Protein AF-A0A8S2JMI3-F1 (afdb_monomer_lite)

InterPro domains:
  IPR016084 Haem oxygenase-like, multi-helical [G3DSA:1.20.910.10] (150-329)

Foldseek 3Di:
DDDDDDDPPPPVVVVVVVVVVVVVVCVVVVVVVVVVVVVVVVVVVVVPDPDPPDALVNDFLLVLLLCLVVVVVNVVCLVSLVVLLVVLLVVLLCLQDDDCPPPPPRPPLLHDDFDDPVVVVVSLVVSQVVLLCQQPVVVVVCDPPHDLPDLVVLLNFPLSVLLVLLQLLLPQLCPLLLLPQLQDDDDADLLSVLSVVRSCQCCVVPDCCSNLNSVSVQQNVQLLADAPDSNDPLRSVQPSHDSLSSSLVSNSSSNSVCCPVLVLLSLLLLLQQLSRLLSNLVVVLVSCVVLVHDSSSSVSNNPQSYCPPHSNVSSSVSLVVVLVVCCVPPNDVVSRVSNSSSSSSNSSNVPGSPVSVVSSVVVVVCVVPDLLNLLLVVLLVLLVPQLVQQPQDDQPPHGRNVCSVDRSNVVSVSCLLGQQADALGQCNRCVSVAQCDPNHVCPPVDDSSSSVSVSSSSNVRPLPLAVLQLSLLQVCLVVCLVVFPPDWFAALVRDIDTVNVCSVPSLRNLRRCLRRQQLAAPVRDQDDPVRVCRRNVLQQCDPPHVNVPVDDPVSSVSVVVCSNVVSDGDPVSVVVSVVSVVVVPPDDD

Sequence (589 aa):
LDLLPLTTFLTRSRILEITTCICLAILTTTYYRRDKKKKIDKLESSSDNTTTRKKLDDYSYRDLFHFFINPEDHFDKYDLAKEFSERMHAEAAVYMMRDHDDDPDFPDHFTYIPYEREAVDKRLEYIFNRLWKGRYLDWLEAGMPVDSNSQYWWAQTKLHLATWLMQREPFHLTDGVWLRGNAPTGPCTLIDAKLFAIYIDELGNGDVEQNHCNVYLNVLSALGLSVPDIHTREFVDQKSIMDISFKKPLLTLTTSLFPKAFYPEILGYTLWLETTSATEHSPLRKLLERHGLSPKFSLLHTAIDNNANGHGRYAIEAIYLYLEEIGTKYGDNEVQIQWKRIWTGYTAYGMIGNIDDELRKLFDIQKRTTPRDEFINLIKKKAPMAQKMHGKRKIDGCYLNELFMGDPKILCEKLENSNMIVKGDPKSSFLLNHAVSFHGPMYQVFDTDELTIISRWILSLEPSAVNDMYSLILKKRRHAQNAHINIKLKLPDGNEKTIHELLSKPDQLMAALRASDYCHPENGLPLKEENLHTCKLMVLVSDGGAMSHIFTSYELDIIRRWLLQGAPLPPEVDDIVKIQSHDTFQYEL

pLDDT: mean 84.0, std 14.58, range [29.03, 98.81]

Radius of gyration: 31.74 Å; chains: 1; bounding box: 113×65×84 Å

Organism: NCBI:txid1234261

Secondary structure (DSSP, 8-state):
------SSSHHHHHHHHHHHHHHHHHHHHHHHHHHHHHHHHHHHHHTTS------GGGS-HHHHHHHHHSTTT-GGGHHHHHHHHHHHHHHHHHHTTS--TT-TTS-GGGS-----HHHHHHHHHHHHHHHHIIIIIHHHHH-SSPPTTSTTGGGSSHHHHHHHHHHHHHHHTTTTGGGTT-S-SSS--HHHHHHHHHHHHHTTTT-TTT-HHHHHHHHHHHTT-----TTSHHHHT-TTS-GGGGHHHHHHHHHHTSTTTSHHHHHHHHHHHHHHHHHHHHHHHHHHHHTT---HHHHHHHHHT-TTTSHHHHHHHHHHHHHHHHHHHH-HHHHHHHHHHHHHHHHHHHHTT-HHHHHHHHHHHHTTS-HHHHHHHHHHHHHHHHTTT-TT-EETTEEHHHHHHS-HHHHHHHHHTSTT--TT-TTT-HIIIIITSTTSTTTTSS-HHHHHHHHHHHHHS---HHHHHHHHHHHHHHHHTTT-SS-EEE-TTS-EEEHHHHTT-HHHHHHHHHHTTSSSBTT-PPP-GGGGGGBHHHHHHSTTSTTTTTS-HHHHHHHHHHHHTT----HHHHHHHHHHHHTTSS---

Structure (mmCIF, N/CA/C/O backbone):
data_AF-A0A8S2JMI3-F1
#
_entry.id   AF-A0A8S2JMI3-F1
#
loop_
_atom_site.group_PDB
_atom_site.id
_atom_site.type_symbol
_atom_site.label_atom_id
_atom_site.label_alt_id
_atom_site.label_comp_id
_atom_site.label_asym_id
_atom_site.label_entity_id
_atom_site.label_seq_id
_atom_site.pdbx_PDB_ins_code
_atom_site.Cartn_x
_atom_site.Cartn_y
_atom_site.Cartn_z
_atom_site.occupancy
_atom_site.B_iso_or_equiv
_atom_site.auth_seq_id
_atom_site.auth_comp_id
_atom_site.auth_asym_id
_atom_site.auth_atom_id
_atom_site.pdbx_PDB_model_num
ATOM 1 N N . LEU A 1 1 ? -62.446 14.287 -47.381 1.00 38.84 1 LEU A N 1
ATOM 2 C CA . LEU A 1 1 ? -61.035 14.160 -47.783 1.00 38.84 1 LEU A CA 1
ATOM 3 C C . LEU A 1 1 ? -60.211 14.785 -46.665 1.00 38.84 1 LEU A C 1
ATOM 5 O O . LEU A 1 1 ? -60.198 16.001 -46.583 1.00 38.84 1 LEU A O 1
ATOM 9 N N . ASP A 1 2 ? -59.641 14.110 -45.676 1.00 40.16 2 ASP A N 1
ATOM 10 C CA . ASP A 1 2 ? -59.478 12.696 -45.326 1.00 40.16 2 ASP A CA 1
ATOM 11 C C . ASP A 1 2 ? -59.101 12.676 -43.840 1.00 40.16 2 ASP A C 1
ATOM 13 O O . ASP A 1 2 ? -58.138 13.343 -43.486 1.00 40.16 2 ASP A O 1
ATOM 17 N N . LEU A 1 3 ? -59.811 11.948 -42.970 1.00 39.78 3 LEU A N 1
ATOM 18 C CA . LEU A 1 3 ? -59.325 11.655 -41.612 1.00 39.78 3 LEU A CA 1
ATOM 19 C C . LEU A 1 3 ? -59.939 10.351 -41.072 1.00 39.78 3 LEU A C 1
ATOM 21 O O . LEU A 1 3 ? -61.047 10.339 -40.543 1.00 39.78 3 LEU A O 1
ATOM 25 N N . LEU A 1 4 ? -59.182 9.261 -41.217 1.00 37.44 4 LEU A N 1
ATOM 26 C CA . LEU A 1 4 ? -59.112 8.041 -40.387 1.00 37.44 4 LEU A CA 1
ATOM 27 C C . LEU A 1 4 ? -57.927 7.203 -40.930 1.00 37.44 4 LEU A C 1
ATOM 29 O O . LEU A 1 4 ? -57.696 7.280 -42.138 1.00 37.44 4 LEU A O 1
ATOM 33 N N . PRO A 1 5 ? -57.221 6.341 -40.156 1.00 49.00 5 PRO A N 1
ATOM 34 C CA . PRO A 1 5 ? -57.225 6.117 -38.698 1.00 49.00 5 PRO A CA 1
ATOM 35 C C . PRO A 1 5 ? -55.802 6.025 -38.065 1.00 49.00 5 PRO A C 1
ATOM 37 O O . PRO A 1 5 ? -54.858 5.578 -38.708 1.00 49.00 5 PRO A O 1
ATOM 40 N N . LEU A 1 6 ? -55.626 6.334 -36.768 1.00 37.41 6 LEU A N 1
ATOM 41 C CA . LEU A 1 6 ? -54.371 5.988 -36.047 1.00 37.41 6 LEU A CA 1
ATOM 42 C C . LEU A 1 6 ? -54.531 5.702 -34.540 1.00 37.41 6 LEU A C 1
ATOM 44 O O . LEU A 1 6 ? -53.558 5.697 -33.792 1.00 37.41 6 LEU A O 1
ATOM 48 N N . THR A 1 7 ? -55.745 5.416 -34.067 1.00 41.38 7 THR A N 1
ATOM 49 C CA . THR A 1 7 ? -56.026 5.228 -32.629 1.00 41.38 7 THR A CA 1
ATOM 50 C C . THR A 1 7 ? -56.157 3.771 -32.173 1.00 41.38 7 THR A C 1
ATOM 52 O O . THR A 1 7 ? -56.302 3.524 -30.980 1.00 41.38 7 THR A O 1
ATOM 55 N N . THR A 1 8 ? -56.027 2.780 -33.058 1.00 45.31 8 THR A N 1
ATOM 56 C CA . THR A 1 8 ? -56.197 1.354 -32.702 1.00 45.31 8 THR A CA 1
ATOM 57 C C . THR A 1 8 ? -54.900 0.572 -32.467 1.00 45.31 8 THR A C 1
ATOM 59 O O . THR A 1 8 ? -54.969 -0.566 -32.007 1.00 45.31 8 THR A O 1
ATOM 62 N N . PHE A 1 9 ? -53.717 1.153 -32.712 1.00 40.38 9 PHE A N 1
ATOM 63 C CA . PHE A 1 9 ? -52.433 0.444 -32.540 1.00 40.38 9 PHE A CA 1
ATOM 64 C C . PHE A 1 9 ? -51.728 0.725 -31.196 1.00 40.38 9 PHE A C 1
ATOM 66 O O . PHE A 1 9 ? -50.947 -0.095 -30.719 1.00 40.38 9 PHE A O 1
ATOM 73 N N . LEU A 1 10 ? -52.043 1.843 -30.530 1.00 42.22 10 LEU A N 1
ATOM 74 C CA . LEU A 1 10 ? -51.339 2.286 -29.314 1.00 42.22 10 LEU A CA 1
ATOM 75 C C . LEU A 1 10 ? -51.855 1.661 -28.005 1.00 42.22 10 LEU A C 1
ATOM 77 O O . LEU A 1 10 ? -51.129 1.629 -27.013 1.00 42.22 10 LEU A O 1
ATOM 81 N N . THR A 1 11 ? -53.075 1.119 -27.977 1.00 50.97 11 THR A N 1
ATOM 82 C CA . THR A 1 11 ? -53.649 0.514 -26.761 1.00 50.97 11 THR A CA 1
ATOM 83 C C . THR A 1 11 ? -53.230 -0.942 -26.562 1.00 50.97 11 THR A C 1
ATOM 85 O O . THR A 1 11 ? -52.976 -1.344 -25.429 1.00 50.97 11 THR A O 1
ATOM 88 N N . ARG A 1 12 ? -53.060 -1.732 -27.634 1.00 51.56 12 ARG A N 1
ATOM 89 C CA . ARG A 1 12 ? -52.579 -3.124 -27.519 1.00 51.56 12 ARG A CA 1
ATOM 90 C C . ARG A 1 12 ? -51.107 -3.217 -27.113 1.00 51.56 12 ARG A C 1
ATOM 92 O O . ARG A 1 12 ? -50.784 -4.074 -26.298 1.00 51.56 12 ARG A O 1
ATOM 99 N N . SER A 1 13 ? -50.245 -2.325 -27.612 1.00 54.97 13 SER A N 1
ATOM 100 C CA . SER A 1 13 ? -48.812 -2.321 -27.268 1.00 54.97 13 SER A CA 1
ATOM 101 C C . SER A 1 13 ? -48.580 -2.024 -25.785 1.00 54.97 13 SER A C 1
ATOM 103 O O . SER A 1 13 ? -47.868 -2.763 -25.116 1.00 54.97 13 SER A O 1
ATOM 105 N N . ARG A 1 14 ? -49.264 -1.010 -25.233 1.00 54.47 14 ARG A N 1
ATOM 106 C CA . ARG A 1 14 ? -49.140 -0.661 -23.808 1.00 54.47 14 ARG A CA 1
ATOM 107 C C . ARG A 1 14 ? -49.719 -1.724 -22.876 1.00 54.47 14 ARG A C 1
ATOM 109 O O . ARG A 1 14 ? -49.160 -1.965 -21.813 1.00 54.47 14 ARG A O 1
ATOM 116 N N . ILE A 1 15 ? -50.813 -2.386 -23.262 1.00 61.53 15 ILE A N 1
ATOM 117 C CA . ILE A 1 15 ? -51.363 -3.500 -22.474 1.00 61.53 15 ILE A CA 1
ATOM 118 C C . ILE A 1 15 ? -50.399 -4.694 -22.493 1.00 61.53 15 ILE A C 1
ATOM 120 O O . ILE A 1 15 ? -50.193 -5.318 -21.453 1.00 61.53 15 ILE A O 1
ATOM 124 N N . LEU A 1 16 ? -49.764 -4.989 -23.633 1.00 62.41 16 LEU A N 1
ATOM 125 C CA . LEU A 1 16 ? -48.774 -6.062 -23.735 1.00 62.41 16 LEU A CA 1
ATOM 126 C C . LEU A 1 16 ? -47.509 -5.754 -22.916 1.00 62.41 16 LEU A C 1
ATOM 128 O O . LEU A 1 16 ? -47.030 -6.635 -22.209 1.00 62.41 16 LEU A O 1
ATOM 132 N N . GLU A 1 17 ? -47.015 -4.514 -22.933 1.00 63.25 17 GLU A N 1
ATOM 133 C CA . GLU A 1 17 ? -45.878 -4.070 -22.108 1.00 63.25 17 GLU A CA 1
ATOM 134 C C . GLU A 1 17 ? -46.179 -4.165 -20.609 1.00 63.25 17 GLU A C 1
ATOM 136 O O . GLU A 1 17 ? -45.404 -4.761 -19.865 1.00 63.25 17 GLU A O 1
ATOM 141 N N . ILE A 1 18 ? -47.337 -3.666 -20.161 1.00 67.06 18 ILE A N 1
ATOM 142 C CA . ILE A 1 18 ? -47.737 -3.735 -18.747 1.00 67.06 18 ILE A CA 1
ATOM 143 C C . ILE A 1 18 ? -47.898 -5.193 -18.301 1.00 67.06 18 ILE A C 1
ATOM 145 O O . ILE A 1 18 ? -47.415 -5.572 -17.235 1.00 67.06 18 ILE A O 1
ATOM 149 N N . THR A 1 19 ? -48.521 -6.033 -19.131 1.00 70.00 19 THR A N 1
ATOM 150 C CA . THR A 1 19 ? -48.696 -7.460 -18.818 1.00 70.00 19 THR A CA 1
ATOM 151 C C . THR A 1 19 ? -47.347 -8.181 -18.774 1.00 70.00 19 THR A C 1
ATOM 153 O O . THR A 1 19 ? -47.113 -8.983 -17.875 1.00 70.00 19 THR A O 1
ATOM 156 N N . THR A 1 20 ? -46.418 -7.842 -19.674 1.00 72.69 20 THR A N 1
ATOM 157 C CA . THR A 1 20 ? -45.059 -8.406 -19.697 1.00 72.69 20 THR A CA 1
ATOM 158 C C . THR A 1 20 ? -44.260 -7.988 -18.461 1.00 72.69 20 THR A C 1
ATOM 160 O O . THR A 1 20 ? -43.632 -8.840 -17.837 1.00 72.69 20 THR A O 1
ATOM 163 N N . CYS A 1 21 ? -44.342 -6.722 -18.040 1.00 64.75 21 CYS A N 1
ATOM 164 C CA . CYS A 1 21 ? -43.707 -6.237 -16.811 1.00 64.75 21 CYS A CA 1
ATOM 165 C C . CYS A 1 21 ? -44.272 -6.918 -15.557 1.00 64.75 21 CYS A C 1
ATOM 167 O O . CYS A 1 21 ? -43.506 -7.314 -14.681 1.00 64.75 21 CYS A O 1
ATOM 169 N N . ILE A 1 22 ? -45.592 -7.122 -15.480 1.00 70.75 22 ILE A N 1
ATOM 170 C CA . ILE A 1 22 ? -46.225 -7.839 -14.362 1.00 70.75 22 ILE A CA 1
ATOM 171 C C . ILE A 1 22 ? -45.812 -9.317 -14.367 1.00 70.75 22 ILE A C 1
ATOM 173 O O . ILE A 1 22 ? -45.450 -9.852 -13.321 1.00 70.75 22 ILE A O 1
ATOM 177 N N . CYS A 1 23 ? -45.795 -9.980 -15.526 1.00 71.12 23 CYS A N 1
ATOM 178 C CA . CYS A 1 23 ? -45.334 -11.364 -15.639 1.00 71.12 23 CYS A CA 1
ATOM 179 C C . CYS A 1 23 ? -43.849 -11.512 -15.279 1.00 71.12 23 CYS A C 1
ATOM 181 O O . CYS A 1 23 ? -43.501 -12.457 -14.576 1.00 71.12 23 CYS A O 1
ATOM 183 N N . LEU A 1 24 ? -42.985 -10.576 -15.691 1.00 67.38 24 LEU A N 1
ATOM 184 C CA . LEU A 1 24 ? -41.568 -10.544 -15.314 1.00 67.38 24 LEU A CA 1
ATOM 185 C C . LEU A 1 24 ? -41.382 -10.304 -13.816 1.00 67.38 24 LEU A C 1
ATOM 187 O O . LEU A 1 24 ? -40.571 -10.997 -13.207 1.00 67.38 24 LEU A O 1
ATOM 191 N N . ALA A 1 25 ? -42.149 -9.395 -13.209 1.00 62.97 25 ALA A N 1
ATOM 192 C CA . ALA A 1 25 ? -42.125 -9.135 -11.769 1.00 62.97 25 ALA A CA 1
ATOM 193 C C . ALA A 1 25 ? -42.605 -10.351 -10.962 1.00 62.97 25 ALA A C 1
ATOM 195 O O . ALA A 1 25 ? -41.994 -10.726 -9.961 1.00 62.97 25 ALA A O 1
ATOM 196 N N . ILE A 1 26 ? -43.663 -11.028 -11.419 1.00 70.06 26 ILE A N 1
ATOM 197 C CA . ILE A 1 26 ? -44.129 -12.276 -10.811 1.00 70.06 26 ILE A CA 1
ATOM 198 C C . ILE A 1 26 ? -43.063 -13.359 -10.984 1.00 70.06 26 ILE A C 1
ATOM 200 O O . ILE A 1 26 ? -42.697 -13.987 -9.997 1.00 70.06 26 ILE A O 1
ATOM 204 N N . LEU A 1 27 ? -42.498 -13.559 -12.177 1.00 66.00 27 LEU A N 1
ATOM 205 C CA . LEU A 1 27 ? -41.465 -14.573 -12.424 1.00 66.00 27 LEU A CA 1
ATOM 206 C C . LEU A 1 27 ? -40.199 -14.331 -11.599 1.00 66.00 27 LEU A C 1
ATOM 208 O O . LEU A 1 27 ? -39.710 -15.275 -10.984 1.00 66.00 27 LEU A O 1
ATOM 212 N N . THR A 1 28 ? -39.713 -13.093 -11.505 1.00 61.38 28 THR A N 1
ATOM 213 C CA . THR A 1 28 ? -38.558 -12.743 -10.658 1.00 61.38 28 THR A CA 1
ATOM 214 C C . THR A 1 28 ? -38.867 -12.938 -9.180 1.00 61.38 28 THR A C 1
ATOM 216 O O . THR A 1 28 ? -38.084 -13.576 -8.484 1.00 61.38 28 THR A O 1
ATOM 219 N N . THR A 1 29 ? -40.040 -12.516 -8.699 1.00 62.47 29 THR A N 1
ATOM 220 C CA . THR A 1 29 ? -40.445 -12.729 -7.297 1.00 62.47 29 THR A CA 1
ATOM 221 C C . THR A 1 29 ? -40.613 -14.217 -6.978 1.00 62.47 29 THR A C 1
ATOM 223 O O . THR A 1 29 ? -40.238 -14.681 -5.901 1.00 62.47 29 THR A O 1
ATOM 226 N N . THR A 1 30 ? -41.148 -14.998 -7.919 1.00 66.38 30 THR A N 1
ATOM 227 C CA . THR A 1 30 ? -41.359 -16.443 -7.754 1.00 66.38 30 THR A CA 1
ATOM 228 C C . THR A 1 30 ? -40.035 -17.201 -7.826 1.00 66.38 30 THR A C 1
ATOM 230 O O . THR A 1 30 ? -39.816 -18.102 -7.021 1.00 66.38 30 THR A O 1
ATOM 233 N N . TYR A 1 31 ? -39.127 -16.809 -8.725 1.00 69.19 31 TYR A N 1
ATOM 234 C CA . TYR A 1 31 ? -37.765 -17.334 -8.810 1.00 69.19 31 TYR A CA 1
ATOM 235 C C . TYR A 1 31 ? -36.984 -17.030 -7.531 1.00 69.19 31 TYR A C 1
ATOM 237 O O . TYR A 1 31 ? -36.452 -17.950 -6.919 1.00 69.19 31 TYR A O 1
ATOM 245 N N . TYR A 1 32 ? -37.021 -15.784 -7.052 1.00 58.84 32 TYR A N 1
ATOM 246 C CA . TYR A 1 32 ? -36.342 -15.363 -5.827 1.00 58.84 32 TYR A CA 1
ATOM 247 C C . TYR A 1 32 ? -36.889 -16.083 -4.588 1.00 58.84 32 TYR A C 1
ATOM 249 O O . TYR A 1 32 ? -36.128 -16.554 -3.747 1.00 58.84 32 TYR A O 1
ATOM 257 N N . ARG A 1 33 ? -38.216 -16.262 -4.487 1.00 62.19 33 ARG A N 1
ATOM 258 C CA . ARG A 1 33 ? -38.830 -17.062 -3.411 1.00 62.19 33 ARG A CA 1
ATOM 259 C C . ARG A 1 33 ? -38.445 -18.536 -3.490 1.00 62.19 33 ARG A C 1
ATOM 261 O O . ARG A 1 33 ? -38.259 -19.161 -2.451 1.00 62.19 33 ARG A O 1
ATOM 268 N N . ARG A 1 34 ? -38.331 -19.100 -4.694 1.00 65.50 34 ARG A N 1
ATOM 269 C CA . ARG A 1 34 ? -37.982 -20.511 -4.899 1.00 65.50 34 ARG A CA 1
ATOM 270 C C . ARG A 1 34 ? -36.493 -20.770 -4.664 1.00 65.50 34 ARG A C 1
ATOM 272 O O . ARG A 1 34 ? -36.169 -21.814 -4.112 1.00 65.50 34 ARG A O 1
ATOM 279 N N . ASP A 1 35 ? -35.619 -19.828 -5.012 1.00 69.06 35 ASP A N 1
ATOM 280 C CA . ASP A 1 35 ? -34.184 -19.876 -4.710 1.00 69.06 35 ASP A CA 1
ATOM 281 C C . ASP A 1 35 ? -33.925 -19.687 -3.211 1.00 69.06 35 ASP A C 1
ATOM 283 O O . ASP A 1 35 ? -33.242 -20.499 -2.594 1.00 69.06 35 ASP A O 1
ATOM 287 N N . LYS A 1 36 ? -34.596 -18.713 -2.580 1.00 65.00 36 LYS A N 1
ATOM 288 C CA . LYS A 1 36 ? -34.561 -18.530 -1.123 1.00 65.00 36 LYS A CA 1
ATOM 289 C C . LYS A 1 36 ? -35.081 -19.763 -0.386 1.00 65.00 36 LYS A C 1
ATOM 291 O O . LYS A 1 36 ? -34.443 -20.204 0.561 1.00 65.00 36 LYS A O 1
ATOM 296 N N . LYS A 1 37 ? -36.190 -20.361 -0.839 1.00 63.69 37 LYS A N 1
ATOM 297 C CA . LYS A 1 37 ? -36.710 -21.608 -0.261 1.00 63.69 37 LYS A CA 1
ATOM 298 C C . LYS A 1 37 ? -35.748 -22.778 -0.473 1.00 63.69 37 LYS A C 1
ATOM 300 O O . LYS A 1 37 ? -35.483 -23.486 0.477 1.00 63.69 37 LYS A O 1
ATOM 305 N N . LYS A 1 38 ? -35.133 -22.930 -1.651 1.00 65.69 38 LYS A N 1
ATOM 306 C CA . LYS A 1 38 ? -34.082 -23.942 -1.869 1.00 65.69 38 LYS A CA 1
ATOM 307 C C . LYS A 1 38 ? -32.858 -23.727 -0.977 1.00 65.69 38 LYS A C 1
ATOM 309 O O . LYS A 1 38 ? -32.289 -24.709 -0.520 1.00 65.69 38 LYS A O 1
ATOM 314 N N . LYS A 1 39 ? -32.441 -22.480 -0.732 1.00 63.34 39 LYS A N 1
ATOM 315 C CA . LYS A 1 39 ? -31.342 -22.156 0.194 1.00 63.34 39 LYS A CA 1
ATOM 316 C C . LYS A 1 39 ? -31.722 -22.463 1.647 1.00 63.34 39 LYS A C 1
ATOM 318 O O . LYS A 1 39 ? -30.904 -23.045 2.348 1.00 63.34 39 LYS A O 1
ATOM 323 N N . ILE A 1 40 ? -32.952 -22.149 2.065 1.00 60.09 40 ILE A N 1
ATOM 324 C CA . ILE A 1 40 ? -33.488 -22.480 3.398 1.00 60.09 40 ILE A CA 1
ATOM 325 C C . ILE A 1 40 ? -33.624 -23.997 3.571 1.00 60.09 40 ILE A C 1
ATOM 327 O O . ILE A 1 40 ? -33.062 -24.533 4.513 1.00 60.09 40 ILE A O 1
ATOM 331 N N . ASP A 1 41 ? -34.245 -24.704 2.626 1.00 61.72 41 ASP A N 1
ATOM 332 C CA . ASP A 1 41 ? -34.388 -26.165 2.658 1.00 61.72 41 ASP A CA 1
ATOM 333 C C . ASP A 1 41 ? -33.000 -26.853 2.652 1.00 61.72 41 ASP A C 1
ATOM 335 O O . ASP A 1 41 ? -32.805 -27.889 3.284 1.00 61.72 41 ASP A O 1
ATOM 339 N N . LYS A 1 42 ? -31.995 -26.261 1.983 1.00 58.69 42 LYS A N 1
ATOM 340 C CA . LYS A 1 42 ? -30.600 -26.737 2.000 1.00 58.69 42 LYS A CA 1
ATOM 341 C C . LYS A 1 42 ? -29.915 -26.480 3.349 1.00 58.69 42 LYS A C 1
ATOM 343 O O . LYS A 1 42 ? -29.191 -27.357 3.813 1.00 58.69 42 LYS A O 1
ATOM 348 N N . LEU A 1 43 ? -30.174 -25.336 3.989 1.00 50.88 43 LEU A N 1
ATOM 349 C CA . LEU A 1 43 ? -29.719 -25.017 5.349 1.00 50.88 43 LEU A CA 1
ATOM 350 C C . LEU A 1 43 ? -30.366 -25.953 6.386 1.00 50.88 43 LEU A C 1
ATOM 352 O O . LEU A 1 43 ? -29.651 -26.522 7.207 1.00 50.88 43 LEU A O 1
ATOM 356 N N . GLU A 1 44 ? -31.673 -26.207 6.285 1.00 51.72 44 GLU A N 1
ATOM 357 C CA . GLU A 1 44 ? -32.426 -27.126 7.155 1.00 51.72 44 GLU A CA 1
ATOM 358 C C . GLU A 1 44 ? -32.043 -28.600 6.927 1.00 51.72 44 GLU A C 1
ATOM 360 O O . GLU A 1 44 ? -31.976 -29.375 7.873 1.00 51.72 44 GLU A O 1
ATOM 365 N N . SER A 1 45 ? -31.686 -29.003 5.701 1.00 49.34 45 SER A N 1
ATOM 366 C CA . SER A 1 45 ? -31.145 -30.351 5.439 1.00 49.34 45 SER A CA 1
ATOM 367 C C . SER A 1 45 ? -29.690 -30.539 5.897 1.00 49.34 45 SER A C 1
ATOM 369 O O . SER A 1 45 ? -29.210 -31.667 5.980 1.00 49.34 45 SER A O 1
ATOM 371 N N . SER A 1 46 ? -28.974 -29.443 6.186 1.00 47.41 46 SER A N 1
ATOM 372 C CA . SER A 1 46 ? -27.590 -29.470 6.680 1.00 47.41 46 SER A CA 1
ATOM 373 C C . SER A 1 46 ? -27.488 -29.471 8.208 1.00 47.41 46 SER A C 1
ATOM 375 O O . SER A 1 46 ? -26.413 -29.747 8.739 1.00 47.41 46 SER A O 1
ATOM 377 N N . SER A 1 47 ? -28.591 -29.210 8.922 1.00 43.66 47 SER A N 1
ATOM 378 C CA . SER A 1 47 ? -28.606 -29.144 10.388 1.00 43.66 47 SER A CA 1
ATOM 379 C C . SER A 1 47 ? -28.629 -30.509 11.085 1.00 43.66 47 SER A C 1
ATOM 381 O O . SER A 1 47 ? -28.602 -30.539 12.311 1.00 43.66 47 SER A O 1
ATOM 383 N N . ASP A 1 48 ? -28.648 -31.618 10.335 1.00 41.88 48 ASP A N 1
ATOM 384 C CA . ASP A 1 48 ? -28.685 -32.987 10.881 1.00 41.88 48 ASP A CA 1
ATOM 385 C C . ASP A 1 48 ? -27.393 -33.793 10.635 1.00 41.88 48 ASP A C 1
ATOM 387 O O . ASP A 1 48 ? -27.361 -35.014 10.757 1.00 41.88 48 ASP A O 1
ATOM 391 N N . ASN A 1 49 ? -26.287 -33.112 10.316 1.00 40.97 49 ASN A N 1
ATOM 392 C CA . ASN A 1 49 ? -24.952 -33.702 10.380 1.00 40.97 49 ASN A CA 1
ATOM 393 C C . ASN A 1 49 ? -24.137 -32.981 11.450 1.00 40.97 49 ASN A C 1
ATOM 395 O O . ASN A 1 49 ? -23.846 -31.789 11.326 1.00 40.97 49 ASN A O 1
ATOM 399 N N . THR A 1 50 ? -23.700 -33.735 12.460 1.00 41.16 50 THR A N 1
ATOM 400 C CA . THR A 1 50 ? -22.588 -33.437 13.375 1.00 41.16 50 THR A CA 1
ATOM 401 C C . THR A 1 50 ? -21.281 -33.278 12.589 1.00 41.16 50 THR A C 1
ATOM 403 O O . THR A 1 50 ? -20.331 -34.046 12.706 1.00 41.16 50 THR A O 1
ATOM 406 N N . THR A 1 51 ? -21.238 -32.254 11.746 1.00 46.44 51 THR A N 1
ATOM 407 C CA . THR A 1 51 ? -20.049 -31.800 11.046 1.00 46.44 51 THR A CA 1
ATOM 408 C C . THR A 1 51 ? -19.265 -31.008 12.075 1.00 46.44 51 THR A C 1
ATOM 410 O O . THR A 1 51 ? -19.746 -29.988 12.568 1.00 46.44 51 THR A O 1
ATOM 413 N N . THR A 1 52 ? -18.090 -31.497 12.458 1.00 52.22 52 THR A N 1
ATOM 414 C CA . THR A 1 52 ? -17.143 -30.791 13.324 1.00 52.22 52 THR A CA 1
ATOM 415 C C . THR A 1 52 ? -17.009 -29.355 12.818 1.00 52.22 52 THR A C 1
ATOM 417 O O . THR A 1 52 ? -16.487 -29.128 11.725 1.00 52.22 52 THR A O 1
ATOM 420 N N . ARG A 1 53 ? -17.559 -28.382 13.560 1.00 61.22 53 ARG A N 1
ATOM 421 C CA . ARG A 1 53 ? -17.514 -26.971 13.169 1.00 61.22 53 ARG A CA 1
ATOM 422 C C . ARG A 1 53 ? -16.043 -26.574 13.085 1.00 61.22 53 ARG A C 1
ATOM 424 O O . ARG A 1 53 ? -15.354 -26.591 14.103 1.00 61.22 53 ARG A O 1
ATOM 431 N N . LYS A 1 54 ? -15.569 -26.288 11.870 1.00 74.81 54 LYS A N 1
ATOM 432 C CA . LYS A 1 54 ? -14.191 -25.839 11.644 1.00 74.81 54 LYS A CA 1
ATOM 433 C C . LYS A 1 54 ? -13.914 -24.594 12.488 1.00 74.81 54 LYS A C 1
ATOM 435 O O . LYS A 1 54 ? -14.746 -23.683 12.505 1.00 74.81 54 LYS A O 1
ATOM 440 N N . LYS A 1 55 ? -12.782 -24.590 13.184 1.00 87.19 55 LYS A N 1
ATOM 441 C CA . LYS A 1 55 ? -12.324 -23.506 14.061 1.00 87.19 55 LYS A CA 1
ATOM 442 C C . LYS A 1 55 ? -11.622 -22.423 13.246 1.00 87.19 55 LYS A C 1
ATOM 444 O O . LYS A 1 55 ? -11.275 -22.649 12.089 1.00 87.19 55 LYS A O 1
ATOM 449 N N . LEU A 1 56 ? -11.390 -21.260 13.853 1.00 89.88 56 LEU A N 1
ATOM 450 C CA . LEU A 1 56 ? -10.674 -20.154 13.213 1.00 89.88 56 LEU A CA 1
ATOM 451 C C . LEU A 1 56 ? -9.295 -20.575 12.671 1.00 89.88 56 LEU A C 1
ATOM 453 O O . LEU A 1 56 ? -8.939 -20.187 11.564 1.00 89.88 56 LEU A O 1
ATOM 457 N N . ASP A 1 57 ? -8.579 -21.436 13.400 1.00 92.06 57 ASP A N 1
ATOM 458 C CA . ASP A 1 57 ? -7.236 -21.919 13.034 1.00 92.06 57 ASP A CA 1
ATOM 459 C C . ASP A 1 57 ? -7.218 -22.887 11.838 1.00 92.06 57 ASP A C 1
ATOM 461 O O . ASP A 1 57 ? -6.151 -23.202 11.315 1.00 92.06 57 ASP A O 1
ATOM 465 N N . ASP A 1 58 ? -8.386 -23.352 11.379 1.00 93.38 58 ASP A N 1
ATOM 466 C CA . ASP A 1 58 ? -8.495 -24.223 10.202 1.00 93.38 58 ASP A CA 1
ATOM 467 C C . ASP A 1 58 ? -8.428 -23.439 8.875 1.00 93.38 58 ASP A C 1
ATOM 469 O O . ASP A 1 58 ? -8.529 -24.043 7.802 1.00 93.38 58 ASP A O 1
ATOM 473 N N . TYR A 1 59 ? -8.311 -22.108 8.930 1.00 94.56 59 TYR A N 1
ATOM 474 C CA . TYR A 1 59 ? -8.341 -21.216 7.773 1.00 94.56 59 TYR A CA 1
ATOM 475 C C . TYR A 1 59 ? -7.117 -20.302 7.738 1.00 94.56 59 TYR A C 1
ATOM 477 O O . TYR A 1 59 ? -6.677 -19.777 8.760 1.00 94.56 59 TYR A O 1
ATOM 485 N N . SER A 1 60 ? -6.592 -20.064 6.537 1.00 94.94 60 SER A N 1
ATOM 486 C CA . SER A 1 60 ? -5.559 -19.049 6.331 1.00 94.94 60 SER A CA 1
ATOM 487 C C . SER A 1 60 ? -6.146 -17.634 6.432 1.00 94.94 60 SER A C 1
ATOM 489 O O . SER A 1 60 ? -7.354 -17.430 6.283 1.00 94.94 60 SER A O 1
ATOM 491 N N . TYR A 1 61 ? -5.297 -16.614 6.602 1.00 95.75 61 TYR A N 1
ATOM 492 C CA . TYR A 1 61 ? -5.760 -15.219 6.543 1.00 95.75 61 TYR A CA 1
ATOM 493 C C . TYR A 1 61 ? -6.384 -14.861 5.187 1.00 95.75 61 TYR A C 1
ATOM 495 O O . TYR A 1 61 ? -7.304 -14.049 5.143 1.00 95.75 61 TYR A O 1
ATOM 503 N N . ARG A 1 62 ? -5.950 -15.510 4.100 1.00 96.56 62 ARG A N 1
ATOM 504 C CA . ARG A 1 62 ? -6.527 -15.364 2.753 1.00 96.56 62 ARG A CA 1
ATOM 505 C C . ARG A 1 62 ? -7.934 -15.933 2.659 1.00 96.56 62 ARG A C 1
ATOM 507 O O . ARG A 1 62 ? -8.818 -15.300 2.085 1.00 96.56 62 ARG A O 1
ATOM 514 N N . ASP A 1 63 ? -8.155 -17.112 3.240 1.00 95.94 63 ASP A N 1
ATOM 515 C CA . ASP A 1 63 ? -9.482 -17.728 3.289 1.00 95.94 63 ASP A CA 1
ATOM 516 C C . ASP A 1 63 ? -10.457 -16.829 4.045 1.00 95.94 63 ASP A C 1
ATOM 518 O O . ASP A 1 63 ? -11.539 -16.530 3.537 1.00 95.94 63 ASP A O 1
ATOM 522 N N . LEU A 1 64 ? -10.037 -16.359 5.225 1.00 97.19 64 LEU A N 1
ATOM 523 C CA . LEU A 1 64 ? -10.826 -15.479 6.081 1.00 97.19 64 LEU A CA 1
ATOM 524 C C . LEU A 1 64 ? -11.101 -14.129 5.409 1.00 97.19 64 LEU A C 1
ATOM 526 O O . LEU A 1 64 ? -12.251 -13.699 5.382 1.00 97.19 64 LEU A O 1
ATOM 530 N N . PHE A 1 65 ? -10.093 -13.492 4.803 1.00 97.62 65 PHE A N 1
ATOM 531 C CA . PHE A 1 65 ? -10.291 -12.267 4.020 1.00 97.62 65 PHE A CA 1
ATOM 532 C C . PHE A 1 65 ? -11.292 -12.507 2.881 1.00 97.62 65 PHE A C 1
ATOM 534 O O . PHE A 1 65 ? -12.258 -11.760 2.759 1.00 97.62 65 PHE A O 1
ATOM 541 N N . HIS A 1 66 ? -11.133 -13.625 2.158 1.00 97.50 66 HIS A N 1
ATOM 542 C CA . HIS A 1 66 ? -12.130 -14.269 1.294 1.00 97.50 66 HIS A CA 1
ATOM 543 C C . HIS A 1 66 ? -13.568 -14.116 1.781 1.00 97.50 66 HIS A C 1
ATOM 545 O O . HIS A 1 66 ? -14.453 -13.570 1.120 1.00 97.50 66 HIS A O 1
ATOM 551 N N . PHE A 1 67 ? -13.804 -14.678 2.958 1.00 96.69 67 PHE A N 1
ATOM 552 C CA . PHE A 1 67 ? -15.143 -14.764 3.508 1.00 96.69 67 PHE A CA 1
ATOM 553 C C . PHE A 1 67 ? -15.704 -13.390 3.863 1.00 96.69 67 PHE A C 1
ATOM 555 O O . PHE A 1 67 ? -16.882 -13.139 3.632 1.00 96.69 67 PHE A O 1
ATOM 562 N N . PHE A 1 68 ? -14.879 -12.493 4.405 1.00 96.56 68 PHE A N 1
ATOM 563 C CA . PHE A 1 68 ? -15.373 -11.244 4.988 1.00 96.56 68 PHE A CA 1
ATOM 564 C C . PHE A 1 68 ? -15.335 -10.036 4.056 1.00 96.56 68 PHE A C 1
ATOM 566 O O . PHE A 1 68 ? -16.032 -9.056 4.336 1.00 96.56 68 PHE A O 1
ATOM 573 N N . ILE A 1 69 ? -14.617 -10.118 2.931 1.00 96.06 69 ILE A N 1
ATOM 574 C CA . ILE A 1 69 ? -14.814 -9.201 1.802 1.00 96.06 69 ILE A CA 1
ATOM 575 C C . ILE A 1 69 ? -16.102 -9.531 1.028 1.00 96.06 69 ILE A C 1
ATOM 577 O O . ILE A 1 69 ? -16.711 -8.638 0.446 1.00 96.06 69 ILE A O 1
ATOM 581 N N . ASN A 1 70 ? -16.576 -10.784 1.112 1.00 95.69 70 ASN A N 1
ATOM 582 C CA . ASN A 1 70 ? -17.835 -11.268 0.530 1.00 95.69 70 ASN A CA 1
ATOM 583 C C . ASN A 1 70 ? -18.828 -11.743 1.612 1.00 95.69 70 ASN A C 1
ATOM 585 O O . ASN A 1 70 ? -19.249 -12.906 1.608 1.00 95.69 70 ASN A O 1
ATOM 589 N N . PRO A 1 71 ? -19.221 -10.880 2.570 1.00 90.94 71 PRO A N 1
ATOM 590 C CA . PRO A 1 71 ? -19.962 -11.319 3.752 1.00 90.94 71 PRO A CA 1
ATOM 591 C C . PRO A 1 71 ? -21.336 -11.923 3.417 1.00 90.94 71 PRO A C 1
ATOM 593 O O . PRO A 1 71 ? -21.816 -12.782 4.156 1.00 90.94 71 PRO A O 1
ATOM 596 N N . GLU A 1 72 ? -21.954 -11.524 2.299 1.00 90.06 72 GLU A N 1
ATOM 597 C CA . GLU A 1 72 ? -23.259 -12.041 1.862 1.00 90.06 72 GLU A CA 1
ATOM 598 C C . GLU A 1 72 ? -23.221 -13.496 1.368 1.00 90.06 72 GLU A C 1
ATOM 600 O O . GLU A 1 72 ? -24.224 -14.210 1.432 1.00 90.06 72 GLU A O 1
ATOM 605 N N . ASP A 1 73 ? -22.065 -13.974 0.915 1.00 93.81 73 ASP A N 1
ATOM 606 C CA . ASP A 1 73 ? -21.904 -15.354 0.453 1.00 93.81 73 ASP A CA 1
ATOM 607 C C . ASP A 1 73 ? -21.487 -16.305 1.586 1.00 93.81 73 ASP A C 1
ATOM 609 O O . ASP A 1 73 ? -21.548 -17.529 1.439 1.00 93.81 73 ASP A O 1
ATOM 613 N N . HIS A 1 74 ? -21.101 -15.749 2.739 1.00 92.69 74 HIS A N 1
ATOM 614 C CA . HIS A 1 74 ? -20.450 -16.469 3.834 1.00 92.69 74 HIS A CA 1
ATOM 615 C C . HIS A 1 74 ? -21.066 -16.178 5.211 1.00 92.69 74 HIS A C 1
ATOM 617 O O . HIS A 1 74 ? -20.374 -16.172 6.232 1.00 92.69 74 HIS A O 1
ATOM 623 N N . PHE A 1 75 ? -22.388 -15.988 5.271 1.00 87.88 75 PHE A N 1
ATOM 624 C CA . PHE A 1 75 ? -23.115 -15.775 6.531 1.00 87.88 75 PHE A CA 1
ATOM 625 C C . PHE A 1 75 ? -22.878 -16.881 7.578 1.00 87.88 75 PHE A C 1
ATOM 627 O O . PHE A 1 75 ? -22.918 -16.609 8.776 1.00 87.88 75 PHE A O 1
ATOM 634 N N . ASP A 1 76 ? -22.585 -18.119 7.161 1.00 90.69 76 ASP A N 1
ATOM 635 C CA . ASP A 1 76 ? -22.277 -19.240 8.064 1.00 90.69 76 ASP A CA 1
ATOM 636 C C . ASP A 1 76 ? -20.954 -19.062 8.839 1.00 90.69 76 ASP A C 1
ATOM 638 O O . ASP A 1 76 ? -20.696 -19.776 9.814 1.00 90.69 76 ASP A O 1
ATOM 642 N N . LYS A 1 77 ? -20.119 -18.100 8.424 1.00 93.25 77 LYS A N 1
ATOM 643 C CA . LYS A 1 77 ? -18.799 -17.804 8.998 1.00 93.25 77 LYS A CA 1
ATOM 644 C C . LYS A 1 77 ? -18.788 -16.610 9.951 1.00 93.25 77 LYS A C 1
ATOM 646 O O . LYS A 1 77 ? -17.725 -16.284 10.467 1.00 93.25 77 LYS A O 1
ATOM 651 N N . TYR A 1 78 ? -19.926 -15.970 10.222 1.00 90.81 78 TYR A N 1
ATOM 652 C CA . TYR A 1 78 ? -19.977 -14.728 11.009 1.00 90.81 78 TYR A CA 1
ATOM 653 C C . TYR A 1 78 ? -19.372 -14.867 12.421 1.00 90.81 78 TYR A C 1
ATOM 655 O O . TYR A 1 78 ? -18.678 -13.969 12.889 1.00 90.81 78 TYR A O 1
ATOM 663 N N . ASP A 1 79 ? -19.545 -16.022 13.074 1.00 92.44 79 ASP A N 1
ATOM 664 C CA . ASP A 1 79 ? -18.934 -16.281 14.389 1.00 92.44 79 ASP A CA 1
ATOM 665 C C . ASP A 1 79 ? -17.395 -16.267 14.335 1.00 92.44 79 ASP A C 1
ATOM 667 O O . ASP A 1 79 ? -16.757 -15.821 15.286 1.00 92.44 79 ASP A O 1
ATOM 671 N N . LEU A 1 80 ? -16.794 -16.685 13.211 1.00 96.25 80 LEU A N 1
ATOM 672 C CA . LEU A 1 80 ? -15.339 -16.640 13.024 1.00 96.25 80 LEU A CA 1
ATOM 673 C C . LEU A 1 80 ? -14.827 -15.199 12.922 1.00 96.25 80 LEU A C 1
ATOM 675 O O . LEU A 1 80 ? -13.725 -14.923 13.385 1.00 96.25 80 LEU A O 1
ATOM 679 N N . ALA A 1 81 ? -15.614 -14.272 12.357 1.00 95.62 81 ALA A N 1
ATOM 680 C CA . ALA A 1 81 ? -15.244 -12.856 12.332 1.00 95.62 81 ALA A CA 1
ATOM 681 C C . ALA A 1 81 ? -15.151 -12.289 13.750 1.00 95.62 81 ALA A C 1
ATOM 683 O O . ALA A 1 81 ? -14.177 -11.620 14.088 1.00 95.62 81 ALA A O 1
ATOM 684 N N . LYS A 1 82 ? -16.147 -12.592 14.591 1.00 95.44 82 LYS A N 1
ATOM 685 C CA . LYS A 1 82 ? -16.170 -12.147 15.987 1.00 95.44 82 LYS A CA 1
ATOM 686 C C . LYS A 1 82 ? -14.999 -12.730 16.773 1.00 95.44 82 LYS A C 1
ATOM 688 O O . LYS A 1 82 ? -14.295 -11.975 17.434 1.00 95.44 82 LYS A O 1
ATOM 693 N N . GLU A 1 83 ? -14.758 -14.037 16.637 1.00 96.62 83 GLU A N 1
ATOM 694 C CA . GLU A 1 83 ? -13.625 -14.718 17.276 1.00 96.62 83 GLU A CA 1
ATOM 695 C C . GLU A 1 83 ? -12.282 -14.113 16.840 1.00 96.62 83 GLU A C 1
ATOM 697 O O . GLU A 1 83 ? -11.411 -13.883 17.678 1.00 96.62 83 GLU A O 1
ATOM 702 N N . PHE A 1 84 ? -12.113 -13.817 15.545 1.00 97.25 84 PHE A N 1
ATOM 703 C CA . PHE A 1 84 ? -10.895 -13.194 15.030 1.00 97.25 84 PHE A CA 1
ATOM 704 C C . PHE A 1 84 ? -10.674 -11.809 15.643 1.00 97.25 84 PHE A C 1
ATOM 706 O O . PHE A 1 84 ? -9.601 -11.559 16.192 1.00 97.25 84 PHE A O 1
ATOM 713 N N . SER A 1 85 ? -11.684 -10.932 15.608 1.00 97.19 85 SER A N 1
ATOM 714 C CA . SER A 1 85 ? -11.599 -9.598 16.217 1.00 97.19 85 SER A CA 1
ATOM 715 C C . SER A 1 85 ? -11.262 -9.678 17.708 1.00 97.19 85 SER A C 1
ATOM 717 O O . SER A 1 85 ? -10.280 -9.077 18.135 1.00 97.19 85 SER A O 1
ATOM 719 N N . GLU A 1 86 ? -11.996 -10.486 18.483 1.00 97.81 86 GLU A N 1
ATOM 720 C CA . GLU A 1 86 ? -11.767 -10.648 19.927 1.00 97.81 86 GLU A CA 1
ATOM 721 C C . GLU A 1 86 ? -10.352 -11.142 20.237 1.00 97.81 86 GLU A C 1
ATOM 723 O O . GLU A 1 86 ? -9.713 -10.640 21.163 1.00 97.81 86 GLU A O 1
ATOM 728 N N . ARG A 1 87 ? -9.835 -12.090 19.446 1.00 97.12 87 ARG A N 1
ATOM 729 C CA . ARG A 1 87 ? -8.471 -12.599 19.603 1.00 97.12 87 ARG A CA 1
ATOM 730 C C . ARG A 1 87 ? -7.436 -11.499 19.371 1.00 97.12 87 ARG A C 1
ATOM 732 O O . ARG A 1 87 ? -6.538 -11.332 20.191 1.00 97.12 87 ARG A O 1
ATOM 739 N N . MET A 1 88 ? -7.580 -10.723 18.296 1.00 97.25 88 MET A N 1
ATOM 740 C CA . MET A 1 88 ? -6.636 -9.647 17.974 1.00 97.25 88 MET A CA 1
ATOM 741 C C . MET A 1 88 ? -6.690 -8.505 18.998 1.00 97.25 88 MET A C 1
ATOM 743 O O . MET A 1 88 ? -5.651 -7.972 19.384 1.00 97.25 88 MET A O 1
ATOM 747 N N . HIS A 1 89 ? -7.879 -8.151 19.496 1.00 98.06 89 HIS A N 1
ATOM 748 C CA . HIS A 1 89 ? -8.017 -7.178 20.584 1.00 98.06 89 HIS A CA 1
ATOM 749 C C . HIS A 1 89 ? -7.421 -7.691 21.896 1.00 98.06 89 HIS A C 1
ATOM 751 O O . HIS A 1 89 ? -6.782 -6.922 22.609 1.00 98.06 89 HIS A O 1
ATOM 757 N N . ALA A 1 90 ? -7.583 -8.977 22.217 1.00 97.50 90 ALA A N 1
ATOM 758 C CA . ALA A 1 90 ? -6.987 -9.570 23.411 1.00 97.50 90 ALA A CA 1
ATOM 759 C C . ALA A 1 90 ? -5.450 -9.542 23.356 1.00 97.50 90 ALA A C 1
ATOM 761 O O . ALA A 1 90 ? -4.811 -9.174 24.343 1.00 97.50 90 ALA A O 1
ATOM 762 N N . GLU A 1 91 ? -4.856 -9.862 22.202 1.00 95.56 91 GLU A N 1
ATOM 763 C CA . GLU A 1 91 ? -3.408 -9.746 21.978 1.00 95.56 91 GLU A CA 1
ATOM 764 C C . GLU A 1 91 ? -2.921 -8.300 22.176 1.00 95.56 91 GLU A C 1
ATOM 766 O O . GLU A 1 91 ? -1.950 -8.065 22.899 1.00 95.56 91 GLU A O 1
ATOM 771 N N . ALA A 1 92 ? -3.635 -7.321 21.617 1.00 96.25 92 ALA A N 1
ATOM 772 C CA . ALA A 1 92 ? -3.309 -5.905 21.773 1.00 96.25 92 ALA A CA 1
ATOM 773 C C . ALA A 1 92 ? -3.442 -5.405 23.219 1.00 96.25 92 ALA A C 1
ATOM 775 O O . ALA A 1 92 ? -2.612 -4.626 23.690 1.00 96.25 92 ALA A O 1
ATOM 776 N N . ALA A 1 93 ? -4.454 -5.882 23.948 1.00 96.19 93 ALA A N 1
ATOM 777 C CA . ALA A 1 93 ? -4.672 -5.508 25.340 1.00 96.19 93 ALA A CA 1
ATOM 778 C C . ALA A 1 93 ? -3.542 -5.993 26.262 1.00 96.19 93 ALA A C 1
ATOM 780 O O . ALA A 1 93 ? -3.215 -5.315 27.237 1.00 96.19 93 ALA A O 1
ATOM 781 N N . VAL A 1 94 ? -2.939 -7.146 25.950 1.00 93.56 94 VAL A N 1
ATOM 782 C CA . VAL A 1 94 ? -1.723 -7.630 26.620 1.00 93.56 94 VAL A CA 1
ATOM 783 C C . VAL A 1 94 ? -0.515 -6.794 26.199 1.00 93.56 94 VAL A C 1
ATOM 785 O O . VAL A 1 94 ? 0.266 -6.382 27.052 1.00 93.56 94 VAL A O 1
ATOM 788 N N . TYR A 1 95 ? -0.379 -6.505 24.902 1.00 91.38 95 TYR A N 1
ATOM 789 C CA . TYR A 1 95 ? 0.760 -5.770 24.352 1.00 91.38 95 TYR A CA 1
ATOM 790 C C . TYR A 1 95 ? 0.910 -4.358 24.942 1.00 91.38 95 TYR A C 1
ATOM 792 O O . TYR A 1 95 ? 2.001 -3.990 25.370 1.00 91.38 95 TYR A O 1
ATOM 800 N N . MET A 1 96 ? -0.184 -3.593 25.041 1.00 92.19 96 MET A N 1
ATOM 801 C CA . MET A 1 96 ? -0.168 -2.211 25.555 1.00 92.19 96 MET A CA 1
ATOM 802 C C . MET A 1 96 ? 0.105 -2.089 27.066 1.00 92.19 96 MET A C 1
ATOM 804 O O . MET A 1 96 ? 0.310 -0.981 27.560 1.00 92.19 96 MET A O 1
ATOM 808 N N . MET A 1 97 ? 0.037 -3.207 27.799 1.00 89.31 97 MET A N 1
ATOM 809 C CA . MET A 1 97 ? 0.198 -3.288 29.260 1.00 89.31 97 MET A CA 1
ATOM 810 C C . MET A 1 97 ? 1.525 -3.930 29.680 1.00 89.31 97 MET A C 1
ATOM 812 O O . MET A 1 97 ? 1.744 -4.157 30.870 1.00 89.31 97 MET A O 1
ATOM 816 N N . ARG A 1 98 ? 2.375 -4.303 28.719 1.00 82.25 98 ARG A N 1
ATOM 817 C CA . ARG A 1 98 ? 3.648 -4.967 28.997 1.00 82.25 98 ARG A CA 1
ATOM 818 C C . ARG A 1 98 ? 4.585 -4.000 29.729 1.00 82.25 98 ARG A C 1
ATOM 820 O O . ARG A 1 98 ? 4.595 -2.818 29.424 1.00 82.25 98 ARG A O 1
ATOM 827 N N . ASP A 1 99 ? 5.351 -4.500 30.693 1.00 68.50 99 ASP A N 1
ATOM 828 C CA . ASP A 1 99 ? 6.392 -3.703 31.345 1.00 68.50 99 ASP A CA 1
ATOM 829 C C . ASP A 1 99 ? 7.561 -3.513 30.363 1.00 68.50 99 ASP A C 1
ATOM 831 O O . ASP A 1 99 ? 7.996 -4.483 29.733 1.00 68.50 99 ASP A O 1
ATOM 835 N N . HIS A 1 100 ? 7.991 -2.269 30.156 1.00 68.38 100 HIS A N 1
ATOM 836 C CA . HIS A 1 100 ? 8.910 -1.884 29.075 1.00 68.38 100 HIS A CA 1
ATOM 837 C C . HIS A 1 100 ? 10.319 -1.553 29.572 1.00 68.38 100 HIS A C 1
ATOM 839 O O . HIS A 1 100 ? 11.197 -1.293 28.751 1.00 68.38 100 HIS A O 1
ATOM 845 N N . ASP A 1 101 ? 10.550 -1.601 30.887 1.00 64.06 101 ASP A N 1
ATOM 846 C CA . ASP A 1 101 ? 11.859 -1.314 31.486 1.00 64.06 101 ASP A CA 1
ATOM 847 C C . ASP A 1 101 ? 12.968 -2.268 30.979 1.00 64.06 101 ASP A C 1
ATOM 849 O O . ASP A 1 101 ? 14.145 -1.906 30.994 1.00 64.06 101 ASP A O 1
ATOM 853 N N . ASP A 1 102 ? 12.596 -3.443 30.449 1.00 59.56 102 ASP A N 1
ATOM 854 C CA . ASP A 1 102 ? 13.510 -4.469 29.924 1.00 59.56 102 ASP A CA 1
ATOM 855 C C . ASP A 1 102 ? 13.650 -4.492 28.380 1.00 59.56 102 ASP A C 1
ATOM 857 O O . ASP A 1 102 ? 14.451 -5.271 27.857 1.00 59.56 102 ASP A O 1
ATOM 861 N N . ASP A 1 103 ? 12.896 -3.671 27.631 1.00 64.94 103 ASP A N 1
ATOM 862 C CA . ASP A 1 103 ? 12.932 -3.629 26.156 1.00 64.94 103 ASP A CA 1
ATOM 863 C C . ASP A 1 103 ? 13.088 -2.183 25.639 1.00 64.94 103 ASP A C 1
ATOM 865 O O . ASP A 1 103 ? 12.093 -1.503 25.368 1.00 64.94 103 ASP A O 1
ATOM 869 N N . PRO A 1 104 ? 14.333 -1.688 25.489 1.00 62.81 104 PRO A N 1
ATOM 870 C CA . PRO A 1 104 ? 14.594 -0.325 25.023 1.00 62.81 104 PRO A CA 1
ATOM 871 C C . PRO A 1 104 ? 14.139 -0.073 23.576 1.00 62.81 104 PRO A C 1
ATOM 873 O O . PRO A 1 104 ? 14.019 1.088 23.178 1.00 62.81 104 PRO A O 1
ATOM 876 N N . ASP A 1 105 ? 13.861 -1.130 22.806 1.00 66.25 105 ASP A N 1
ATOM 877 C CA . ASP A 1 105 ? 13.364 -1.047 21.432 1.00 66.25 105 ASP A CA 1
ATOM 878 C C . ASP A 1 105 ? 11.825 -1.060 21.368 1.00 66.25 105 ASP A C 1
ATOM 880 O O . ASP A 1 105 ? 11.248 -0.906 20.283 1.00 66.25 105 ASP A O 1
ATOM 884 N N . PHE A 1 106 ? 11.131 -1.190 22.512 1.00 72.94 106 PHE A N 1
ATOM 885 C CA . PHE A 1 106 ? 9.674 -1.174 22.537 1.00 72.94 106 PHE A CA 1
ATOM 886 C C . PHE A 1 106 ? 9.137 0.155 21.973 1.00 72.94 106 PHE A C 1
ATOM 888 O O . PHE A 1 106 ? 9.547 1.245 22.401 1.00 72.94 106 PHE A O 1
ATOM 895 N N . PRO A 1 107 ? 8.170 0.118 21.037 1.00 81.38 107 PRO A N 1
ATOM 896 C CA . PRO A 1 107 ? 7.558 1.328 20.522 1.00 81.38 107 PRO A CA 1
ATOM 897 C C . PRO A 1 107 ? 6.616 1.917 21.578 1.00 81.38 107 PRO A C 1
ATOM 899 O O . PRO A 1 107 ? 5.423 1.620 21.617 1.00 81.38 107 PRO A O 1
ATOM 902 N N . ASP A 1 108 ? 7.166 2.776 22.433 1.00 82.56 108 ASP A N 1
ATOM 903 C CA . ASP A 1 108 ? 6.475 3.360 23.587 1.00 82.56 108 ASP A CA 1
ATOM 904 C C . ASP A 1 108 ? 5.142 4.035 23.254 1.00 82.56 108 ASP A C 1
ATOM 906 O O . ASP A 1 108 ? 4.299 4.147 24.129 1.00 82.56 108 ASP A O 1
ATOM 910 N N . HIS A 1 109 ? 4.901 4.449 22.009 1.00 88.38 109 HIS A N 1
ATOM 911 C CA . HIS A 1 109 ? 3.640 5.023 21.550 1.00 88.38 109 HIS A CA 1
ATOM 912 C C . HIS A 1 109 ? 2.439 4.072 21.683 1.00 88.38 109 HIS A C 1
ATOM 914 O O . HIS A 1 109 ? 1.304 4.538 21.630 1.00 88.38 109 HIS A O 1
ATOM 920 N N . PHE A 1 110 ? 2.662 2.777 21.925 1.00 92.19 110 PHE A N 1
ATOM 921 C CA . PHE A 1 110 ? 1.609 1.813 22.258 1.00 92.19 110 PHE A CA 1
ATOM 922 C C . PHE A 1 110 ? 1.293 1.711 23.753 1.00 92.19 110 PHE A C 1
ATOM 924 O O . PHE A 1 110 ? 0.229 1.206 24.112 1.00 92.19 110 PHE A O 1
ATOM 931 N N . THR A 1 111 ? 2.169 2.188 24.640 1.00 91.62 111 THR A N 1
ATOM 932 C CA . THR A 1 111 ? 1.982 2.057 26.090 1.00 91.62 111 THR A CA 1
ATOM 933 C C . THR A 1 111 ? 0.726 2.791 26.544 1.00 91.62 111 THR A C 1
ATOM 935 O O . THR A 1 111 ? 0.541 3.976 26.234 1.00 91.62 111 THR A O 1
ATOM 938 N N . TYR A 1 112 ? -0.122 2.072 27.282 1.00 94.25 112 TYR A N 1
ATOM 939 C CA . TYR A 1 112 ? -1.376 2.589 27.816 1.00 94.25 112 TYR A CA 1
ATOM 940 C C . TYR A 1 112 ? -1.153 3.713 28.833 1.00 94.25 112 TYR A C 1
ATOM 942 O O . TYR A 1 112 ? -0.297 3.619 29.713 1.00 94.25 112 TYR A O 1
ATOM 950 N N . ILE A 1 113 ? -1.999 4.741 28.757 1.00 94.31 113 ILE A N 1
ATOM 951 C CA . ILE A 1 113 ? -2.136 5.772 29.789 1.00 94.31 113 ILE A CA 1
ATOM 952 C C . ILE A 1 113 ? -3.598 5.850 30.250 1.00 94.31 113 ILE A C 1
ATOM 954 O O . ILE A 1 113 ? -4.492 5.683 29.418 1.00 94.31 113 ILE A O 1
ATOM 958 N N . PRO A 1 114 ? -3.885 6.103 31.541 1.00 96.38 114 PRO A N 1
ATOM 959 C CA . PRO A 1 114 ? -5.243 6.397 31.996 1.00 96.38 114 PRO A CA 1
ATOM 960 C C . PRO A 1 114 ? -5.840 7.607 31.274 1.00 96.38 114 PRO A C 1
ATOM 962 O O . PRO A 1 114 ? -5.113 8.525 30.891 1.00 96.38 114 PRO A O 1
ATOM 965 N N . TYR A 1 115 ? -7.164 7.624 31.109 1.00 98.06 115 TYR A N 1
ATOM 966 C CA . TYR A 1 115 ? -7.829 8.751 30.467 1.00 98.06 115 TYR A CA 1
ATOM 967 C C . TYR A 1 115 ? -7.801 9.972 31.375 1.00 98.06 115 TYR A C 1
ATOM 969 O O . TYR A 1 115 ? -8.407 9.983 32.448 1.00 98.06 115 TYR A O 1
ATOM 977 N N . GLU A 1 116 ? -7.143 11.009 30.892 1.00 97.25 116 GLU A N 1
ATOM 978 C CA . GLU A 1 116 ? -7.226 12.375 31.375 1.00 97.25 116 GLU A CA 1
ATOM 979 C C . GLU A 1 116 ? -6.980 13.247 30.142 1.00 97.25 116 GLU A C 1
ATOM 981 O O . GLU A 1 116 ? -6.027 13.006 29.399 1.00 97.25 116 GLU A O 1
ATOM 986 N N . ARG A 1 117 ? -7.902 14.163 29.832 1.00 95.62 117 ARG A N 1
ATOM 987 C CA . ARG A 1 117 ? -7.959 14.806 28.509 1.00 95.62 117 ARG A CA 1
ATOM 988 C C . ARG A 1 117 ? -6.646 15.504 28.148 1.00 95.62 117 ARG A C 1
ATOM 990 O O . ARG A 1 117 ? -6.158 15.316 27.038 1.00 95.62 117 ARG A O 1
ATOM 997 N N . GLU A 1 118 ? -6.045 16.248 29.074 1.00 96.44 118 GLU A N 1
ATOM 998 C CA . GLU A 1 118 ? -4.797 16.969 28.808 1.00 96.44 118 GLU A CA 1
ATOM 999 C C . GLU A 1 118 ? -3.606 16.010 28.700 1.00 96.44 118 GLU A C 1
ATOM 1001 O O . GLU A 1 118 ? -2.692 16.253 27.907 1.00 96.44 118 GLU A O 1
ATOM 1006 N N . ALA A 1 119 ? -3.606 14.900 29.446 1.00 95.75 119 ALA A N 1
ATOM 1007 C CA . ALA A 1 119 ? -2.620 13.835 29.265 1.00 95.75 119 ALA A CA 1
ATOM 1008 C C . ALA A 1 119 ? -2.740 13.164 27.888 1.00 95.75 119 ALA A C 1
ATOM 1010 O O . ALA A 1 119 ? -1.716 12.902 27.255 1.00 95.75 119 ALA A O 1
ATOM 1011 N N . VAL A 1 120 ? -3.963 12.920 27.402 1.00 96.25 120 VAL A N 1
ATOM 1012 C CA . VAL A 1 120 ? -4.209 12.349 26.069 1.00 96.25 120 VAL A CA 1
ATOM 1013 C C . VAL A 1 120 ? -3.741 13.302 24.973 1.00 96.25 120 VAL A C 1
ATOM 1015 O O . VAL A 1 120 ? -2.999 12.868 24.096 1.00 96.25 120 VAL A O 1
ATOM 1018 N N . ASP A 1 121 ? -4.079 14.592 25.048 1.00 95.06 121 ASP A N 1
ATOM 1019 C CA . ASP A 1 121 ? -3.628 15.588 24.065 1.00 95.06 121 ASP A CA 1
ATOM 1020 C C . ASP A 1 121 ? -2.091 15.631 23.975 1.00 95.06 121 ASP A C 1
ATOM 1022 O O . ASP A 1 121 ? -1.517 15.485 22.891 1.00 95.06 121 ASP A O 1
ATOM 1026 N N . LYS A 1 122 ? -1.405 15.727 25.125 1.00 95.75 122 LYS A N 1
ATOM 1027 C CA . LYS A 1 122 ? 0.069 15.699 25.191 1.00 95.75 122 LYS A CA 1
ATOM 1028 C C . LYS A 1 122 ? 0.645 14.398 24.642 1.00 95.75 122 LYS A C 1
ATOM 1030 O O . LYS A 1 122 ? 1.697 14.398 24.002 1.00 95.75 122 LYS A O 1
ATOM 1035 N N . ARG A 1 123 ? -0.025 13.273 24.903 1.00 94.62 123 ARG A N 1
ATOM 1036 C CA . ARG A 1 123 ? 0.406 11.960 24.429 1.00 94.62 123 ARG A CA 1
ATOM 1037 C C . ARG A 1 123 ? 0.290 11.848 22.915 1.00 94.62 123 ARG A C 1
ATOM 1039 O O . ARG A 1 123 ? 1.235 11.376 22.292 1.00 94.62 123 ARG A O 1
ATOM 1046 N N . LEU A 1 124 ? -0.812 12.293 22.320 1.00 94.38 124 LEU A N 1
ATOM 1047 C CA . LEU A 1 124 ? -0.995 12.274 20.868 1.00 94.38 124 LEU A CA 1
ATOM 1048 C C . LEU A 1 124 ? 0.017 13.181 20.161 1.00 94.38 124 LEU A C 1
ATOM 1050 O O . LEU A 1 124 ? 0.612 12.766 19.168 1.00 94.38 124 LEU A O 1
ATOM 1054 N N . GLU A 1 125 ? 0.288 14.368 20.709 1.00 93.50 125 GLU A N 1
ATOM 1055 C CA . GLU A 1 125 ? 1.338 15.257 20.198 1.00 93.50 125 GLU A CA 1
ATOM 1056 C C . GLU A 1 125 ? 2.726 14.602 20.275 1.00 93.50 125 GLU A C 1
ATOM 1058 O O . GLU A 1 125 ? 3.476 14.607 19.295 1.00 93.50 125 GLU A O 1
ATOM 1063 N N . TYR A 1 126 ? 3.062 13.985 21.413 1.00 94.06 126 TYR A N 1
ATOM 1064 C CA . TYR A 1 126 ? 4.308 13.233 21.574 1.00 94.06 126 TYR A CA 1
ATOM 1065 C C . TYR A 1 126 ? 4.446 12.131 20.517 1.00 94.06 126 TYR A C 1
ATOM 1067 O O . TYR A 1 126 ? 5.482 12.036 19.856 1.00 94.06 126 TYR A O 1
ATOM 1075 N N . ILE A 1 127 ? 3.402 11.314 20.341 1.00 93.38 127 ILE A N 1
ATOM 1076 C CA . ILE A 1 127 ? 3.405 10.202 19.389 1.00 93.38 127 ILE A CA 1
ATOM 1077 C C . ILE A 1 127 ? 3.587 10.725 17.965 1.00 93.38 127 ILE A C 1
ATOM 1079 O O . ILE A 1 127 ? 4.450 10.223 17.244 1.00 93.38 127 ILE A O 1
ATOM 1083 N N . PHE A 1 128 ? 2.832 11.755 17.573 1.00 91.94 128 PHE A N 1
ATOM 1084 C CA . PHE A 1 128 ? 2.961 12.362 16.253 1.00 91.94 128 PHE A CA 1
ATOM 1085 C C . PHE A 1 128 ? 4.388 12.855 16.010 1.00 91.94 128 PHE A C 1
ATOM 1087 O O . PHE A 1 128 ? 4.989 12.503 15.000 1.00 91.94 128 PHE A O 1
ATOM 1094 N N . ASN A 1 129 ? 4.968 13.603 16.952 1.00 91.31 129 ASN A N 1
ATOM 1095 C CA . ASN A 1 129 ? 6.327 14.130 16.824 1.00 91.31 129 ASN A CA 1
ATOM 1096 C C . ASN A 1 129 ? 7.381 13.016 16.756 1.00 91.31 129 ASN A C 1
ATOM 1098 O O . ASN A 1 129 ? 8.311 13.097 15.950 1.00 91.31 129 ASN A O 1
ATOM 1102 N N . ARG A 1 130 ? 7.225 11.952 17.556 1.00 90.12 130 ARG A N 1
ATOM 1103 C CA . ARG A 1 130 ? 8.100 10.772 17.521 1.00 90.12 130 ARG A CA 1
ATOM 1104 C C . ARG A 1 130 ? 8.040 10.083 16.159 1.00 90.12 130 ARG A C 1
ATOM 1106 O O . ARG A 1 130 ? 9.086 9.821 15.571 1.00 90.12 130 ARG A O 1
ATOM 1113 N N . LEU A 1 131 ? 6.837 9.807 15.654 1.00 89.12 131 LEU A N 1
ATOM 1114 C CA . LEU A 1 131 ? 6.638 9.154 14.359 1.00 89.12 131 LEU A CA 1
ATOM 1115 C C . LEU A 1 131 ? 7.082 10.051 13.200 1.00 89.12 131 LEU A C 1
ATOM 1117 O O . LEU A 1 131 ? 7.727 9.571 12.277 1.00 89.12 131 LEU A O 1
ATOM 1121 N N . TRP A 1 132 ? 6.805 11.352 13.258 1.00 89.00 132 TRP A N 1
ATOM 1122 C CA . TRP A 1 132 ? 7.247 12.323 12.259 1.00 89.00 132 TRP A CA 1
ATOM 1123 C C . TRP A 1 132 ? 8.771 12.381 12.169 1.00 89.00 132 TRP A C 1
ATOM 1125 O O . TRP A 1 132 ? 9.335 12.312 11.076 1.00 89.00 132 TRP A O 1
ATOM 1135 N N . LYS A 1 133 ? 9.453 12.440 13.318 1.00 87.19 133 LYS A N 1
ATOM 1136 C CA . LYS A 1 133 ? 10.912 12.358 13.360 1.00 87.19 133 LYS A CA 1
ATOM 1137 C C . LYS A 1 133 ? 11.396 11.032 12.770 1.00 87.19 133 LYS A C 1
ATOM 1139 O O . LYS A 1 133 ? 12.109 11.036 11.771 1.00 87.19 133 LYS A O 1
ATOM 1144 N N . GLY A 1 134 ? 10.924 9.922 13.336 1.00 81.75 134 GLY A N 1
ATOM 1145 C CA . GLY A 1 134 ? 11.402 8.580 13.023 1.00 81.75 134 GLY A CA 1
ATOM 1146 C C . GLY A 1 134 ? 11.010 8.039 11.650 1.00 81.75 134 GLY A C 1
ATOM 1147 O O . GLY A 1 134 ? 11.637 7.089 11.210 1.00 81.75 134 GLY A O 1
ATOM 1148 N N . ARG A 1 135 ? 9.991 8.588 10.974 1.00 83.62 135 ARG A N 1
ATOM 1149 C CA . ARG A 1 135 ? 9.565 8.147 9.631 1.00 83.62 135 ARG A CA 1
ATOM 1150 C C . ARG A 1 135 ? 9.893 9.143 8.524 1.00 83.62 135 ARG A C 1
ATOM 1152 O O . ARG A 1 135 ? 10.017 8.738 7.371 1.00 83.62 135 ARG A O 1
ATOM 1159 N N . TYR A 1 136 ? 9.987 10.435 8.840 1.00 81.31 136 TYR A N 1
ATOM 1160 C CA . TYR A 1 136 ? 10.131 11.478 7.828 1.00 81.31 136 TYR A CA 1
ATOM 1161 C C . TYR A 1 136 ? 11.404 12.306 7.984 1.00 81.31 136 TYR A C 1
ATOM 1163 O O . TYR A 1 136 ? 12.147 12.426 7.013 1.00 81.31 136 TYR A O 1
ATOM 1171 N N . LEU A 1 137 ? 11.695 12.864 9.163 1.00 83.75 137 LEU A N 1
ATOM 1172 C CA . LEU A 1 137 ? 12.903 13.688 9.326 1.00 83.75 137 LEU A CA 1
ATOM 1173 C C . LEU A 1 137 ? 14.174 12.850 9.193 1.00 83.75 137 LEU A C 1
ATOM 1175 O O . LEU A 1 137 ? 15.025 13.182 8.372 1.00 83.75 137 LEU A O 1
ATOM 1179 N N . ASP A 1 138 ? 14.244 11.715 9.889 1.00 81.50 138 ASP A N 1
ATOM 1180 C CA . ASP A 1 138 ? 15.393 10.808 9.812 1.00 81.50 138 ASP A CA 1
ATOM 1181 C C . ASP A 1 138 ? 15.581 10.270 8.375 1.00 81.50 138 ASP A C 1
ATOM 1183 O O . ASP A 1 138 ? 16.697 9.987 7.945 1.00 81.50 138 ASP A O 1
ATOM 1187 N N . TRP A 1 139 ? 14.498 10.153 7.593 1.00 75.44 139 TRP A N 1
ATOM 1188 C CA . TRP A 1 139 ? 14.562 9.775 6.176 1.00 75.44 139 TRP A CA 1
ATOM 1189 C C . TRP A 1 139 ? 15.191 10.869 5.312 1.00 75.44 139 TRP A C 1
ATOM 1191 O O . TRP A 1 139 ? 16.006 10.577 4.439 1.00 75.44 139 TRP A O 1
ATOM 1201 N N . LEU A 1 140 ? 14.825 12.130 5.554 1.00 75.50 140 LEU A N 1
ATOM 1202 C CA . LEU A 1 140 ? 15.418 13.267 4.853 1.00 75.50 140 LEU A CA 1
ATOM 1203 C C . LEU A 1 140 ? 16.892 13.449 5.216 1.00 75.50 140 LEU A C 1
ATOM 1205 O O . LEU A 1 140 ? 17.693 13.751 4.333 1.00 75.50 140 LEU A O 1
ATOM 1209 N N . GLU A 1 141 ? 17.243 13.243 6.485 1.00 76.06 141 GLU A N 1
ATOM 1210 C CA . GLU A 1 141 ? 18.620 13.330 6.976 1.00 76.06 141 GLU A CA 1
ATOM 1211 C C . GLU A 1 141 ? 19.511 12.216 6.416 1.00 76.06 141 GLU A C 1
ATOM 1213 O O . GLU A 1 141 ? 20.655 12.482 6.052 1.00 76.06 141 GLU A O 1
ATOM 1218 N N . ALA A 1 142 ? 18.988 10.991 6.280 1.00 67.44 142 ALA A N 1
ATOM 1219 C CA . ALA A 1 142 ? 19.733 9.866 5.709 1.00 67.44 142 ALA A CA 1
ATOM 1220 C C . ALA A 1 142 ? 20.175 10.099 4.249 1.00 67.44 142 ALA A C 1
ATOM 1222 O O . ALA A 1 142 ? 21.131 9.474 3.790 1.00 67.44 142 ALA A O 1
ATOM 1223 N N . GLY A 1 143 ? 19.503 10.998 3.520 1.00 63.41 143 GLY A N 1
ATOM 1224 C CA . GLY A 1 143 ? 19.771 11.259 2.109 1.00 63.41 143 GLY A CA 1
ATOM 1225 C C . GLY A 1 143 ? 19.371 10.094 1.190 1.00 63.41 143 GLY A C 1
ATOM 1226 O O . GLY A 1 143 ? 19.027 8.997 1.624 1.00 63.41 143 GLY A O 1
ATOM 1227 N N . MET A 1 144 ? 19.376 10.339 -0.123 1.00 57.03 144 MET A N 1
ATOM 1228 C CA . MET A 1 144 ? 19.088 9.315 -1.135 1.00 57.03 144 MET A CA 1
ATOM 1229 C C . MET A 1 144 ? 20.327 9.047 -2.002 1.00 57.03 144 MET A C 1
ATOM 1231 O O . MET A 1 144 ? 20.962 10.015 -2.426 1.00 57.03 144 MET A O 1
ATOM 1235 N N . PRO A 1 145 ? 20.628 7.783 -2.367 1.00 55.50 145 PRO A N 1
ATOM 1236 C CA . PRO A 1 145 ? 19.906 6.554 -2.016 1.00 55.50 145 PRO A CA 1
ATOM 1237 C C . PRO A 1 145 ? 20.116 6.135 -0.552 1.00 55.50 145 PRO A C 1
ATOM 1239 O O . PRO A 1 145 ? 21.189 6.336 0.007 1.00 55.50 145 PRO A O 1
ATOM 1242 N N . VAL A 1 146 ? 19.080 5.543 0.048 1.00 61.47 146 VAL A N 1
ATOM 1243 C CA . VAL A 1 146 ? 19.111 5.067 1.438 1.00 61.47 146 VAL A CA 1
ATOM 1244 C C . VAL A 1 146 ? 19.802 3.698 1.500 1.00 61.47 146 VAL A C 1
ATOM 1246 O O . VAL A 1 146 ? 19.553 2.861 0.634 1.00 61.47 146 VAL A O 1
ATOM 1249 N N . ASP A 1 147 ? 20.644 3.448 2.509 1.00 58.00 147 ASP A N 1
ATOM 1250 C CA . ASP A 1 147 ? 21.262 2.130 2.726 1.00 58.00 147 ASP A CA 1
ATOM 1251 C C . ASP A 1 147 ? 20.211 1.015 2.899 1.00 58.00 147 ASP A C 1
ATOM 1253 O O . ASP A 1 147 ? 19.151 1.205 3.494 1.00 58.00 147 ASP A O 1
ATOM 1257 N N . SER A 1 148 ? 20.557 -0.179 2.425 1.00 57.44 148 SER A N 1
ATOM 1258 C CA . SER A 1 148 ? 19.795 -1.418 2.572 1.00 57.44 148 SER A CA 1
ATOM 1259 C C . SER A 1 148 ? 19.501 -1.826 4.016 1.00 57.44 148 SER A C 1
ATOM 1261 O O . SER A 1 148 ? 18.479 -2.466 4.254 1.00 57.44 148 SER A O 1
ATOM 1263 N N . ASN A 1 149 ? 20.334 -1.423 4.982 1.00 56.22 149 ASN A N 1
ATOM 1264 C CA . ASN A 1 149 ? 20.084 -1.680 6.404 1.00 56.22 149 ASN A CA 1
ATOM 1265 C C . ASN A 1 149 ? 19.231 -0.593 7.073 1.00 56.22 149 ASN A C 1
ATOM 1267 O O . ASN A 1 149 ? 18.910 -0.701 8.257 1.00 56.22 149 ASN A O 1
ATOM 1271 N N . SER A 1 150 ? 18.860 0.461 6.341 1.00 66.88 150 SER A N 1
ATOM 1272 C CA . SER A 1 150 ? 18.000 1.514 6.864 1.00 66.88 150 SER A CA 1
ATOM 1273 C C . SER A 1 150 ? 16.556 1.039 7.008 1.00 66.88 150 SER A C 1
ATOM 1275 O O . SER A 1 150 ? 16.057 0.214 6.240 1.00 66.88 150 SER A O 1
ATOM 1277 N N . GLN A 1 151 ? 15.822 1.637 7.945 1.00 67.62 151 GLN A N 1
ATOM 1278 C CA . GLN A 1 151 ? 14.376 1.443 8.058 1.00 67.62 151 GLN A CA 1
ATOM 1279 C C . GLN A 1 151 ? 13.591 1.869 6.804 1.00 67.62 151 GLN A C 1
ATOM 1281 O O . GLN A 1 151 ? 12.459 1.431 6.612 1.00 67.62 151 GLN A O 1
ATOM 1286 N N . TYR A 1 152 ? 14.212 2.646 5.911 1.00 71.50 152 TYR A N 1
ATOM 1287 C CA . TYR A 1 152 ? 13.634 3.081 4.635 1.00 71.50 152 TYR A CA 1
ATOM 1288 C C . TYR A 1 152 ? 14.114 2.256 3.438 1.00 71.50 152 TYR A C 1
ATOM 1290 O O . TYR A 1 152 ? 14.123 2.743 2.308 1.00 71.50 152 TYR A O 1
ATOM 1298 N N . TRP A 1 153 ? 14.522 1.006 3.668 1.00 69.88 153 TRP A N 1
ATOM 1299 C CA . TRP A 1 153 ? 15.002 0.088 2.632 1.00 69.88 153 TRP A CA 1
ATOM 1300 C C . TRP A 1 153 ? 14.048 -0.007 1.421 1.00 69.88 153 TRP A C 1
ATOM 1302 O O . TRP A 1 153 ? 14.507 -0.188 0.292 1.00 69.88 153 TRP A O 1
ATOM 1312 N N . TRP A 1 154 ? 12.736 0.169 1.625 1.00 73.31 154 TRP A N 1
ATOM 1313 C CA . TRP A 1 154 ? 11.702 0.132 0.583 1.00 73.31 154 TRP A CA 1
ATOM 1314 C C . TRP A 1 154 ? 11.788 1.305 -0.412 1.00 73.31 154 TRP A C 1
ATOM 1316 O O . TRP A 1 154 ? 11.223 1.233 -1.501 1.00 73.31 154 TRP A O 1
ATOM 1326 N N . ALA A 1 155 ? 12.539 2.360 -0.082 1.00 74.06 155 ALA A N 1
ATOM 1327 C CA . ALA A 1 155 ? 12.737 3.555 -0.903 1.00 74.06 155 ALA A CA 1
ATOM 1328 C C . ALA A 1 155 ? 13.979 3.499 -1.820 1.00 74.06 155 ALA A C 1
ATOM 1330 O O . ALA A 1 155 ? 14.323 4.497 -2.461 1.00 74.06 155 ALA A O 1
ATOM 1331 N N . GLN A 1 156 ? 14.678 2.357 -1.875 1.00 72.50 156 GLN A N 1
ATOM 1332 C CA . GLN A 1 156 ? 15.936 2.213 -2.619 1.00 72.50 156 GLN A CA 1
ATOM 1333 C C . GLN A 1 156 ? 15.754 2.278 -4.137 1.00 72.50 156 GLN A C 1
ATOM 1335 O O . GLN A 1 156 ? 16.437 3.052 -4.810 1.00 72.50 156 GLN A O 1
ATOM 1340 N N . THR A 1 157 ? 14.841 1.466 -4.673 1.00 77.88 157 THR A N 1
ATOM 1341 C CA . THR A 1 157 ? 14.583 1.370 -6.117 1.00 77.88 157 THR A CA 1
ATOM 1342 C C . THR A 1 157 ? 13.087 1.349 -6.400 1.00 77.88 157 THR A C 1
ATOM 1344 O O . THR A 1 157 ? 12.274 1.055 -5.519 1.00 77.88 157 THR A O 1
ATOM 1347 N N . LYS A 1 158 ? 12.715 1.584 -7.662 1.00 82.56 158 LYS A N 1
ATOM 1348 C CA . LYS A 1 158 ? 11.312 1.535 -8.098 1.00 82.56 158 LYS A CA 1
ATOM 1349 C C . LYS A 1 158 ? 10.685 0.151 -7.871 1.00 82.56 158 LYS A C 1
ATOM 1351 O O . LYS A 1 158 ? 9.496 0.057 -7.582 1.00 82.56 158 LYS A O 1
ATOM 1356 N N . LEU A 1 159 ? 11.485 -0.919 -7.944 1.00 84.50 159 LEU A N 1
ATOM 1357 C CA . LEU A 1 159 ? 11.058 -2.281 -7.614 1.00 84.50 159 LEU A CA 1
ATOM 1358 C C . LEU A 1 159 ? 10.752 -2.461 -6.120 1.00 84.50 159 LEU A C 1
ATOM 1360 O O . LEU A 1 159 ? 9.757 -3.107 -5.784 1.00 84.50 159 LEU A O 1
ATOM 1364 N N . HIS A 1 160 ? 11.596 -1.923 -5.234 1.00 84.94 160 HIS A N 1
ATOM 1365 C CA . HIS A 1 160 ? 11.354 -1.996 -3.790 1.00 84.94 160 HIS A CA 1
ATOM 1366 C C . HIS A 1 160 ? 10.043 -1.292 -3.437 1.00 84.94 160 HIS A C 1
ATOM 1368 O O . HIS A 1 160 ? 9.193 -1.892 -2.782 1.00 84.94 160 HIS A O 1
ATOM 1374 N N . LEU A 1 161 ? 9.832 -0.088 -3.982 1.00 86.94 161 LEU A N 1
ATOM 1375 C CA . LEU A 1 161 ? 8.578 0.647 -3.840 1.00 86.94 161 LEU A CA 1
ATOM 1376 C C . LEU A 1 161 ? 7.383 -0.161 -4.354 1.00 86.94 161 LEU A C 1
ATOM 1378 O O . LEU A 1 161 ? 6.392 -0.311 -3.647 1.00 86.94 161 LEU A O 1
ATOM 1382 N N . ALA A 1 162 ? 7.474 -0.702 -5.571 1.00 90.31 162 ALA A N 1
ATOM 1383 C CA . ALA A 1 162 ? 6.383 -1.466 -6.166 1.00 90.31 162 ALA A CA 1
ATOM 1384 C C . ALA A 1 162 ? 6.020 -2.704 -5.340 1.00 90.31 162 ALA A C 1
ATOM 1386 O O . ALA A 1 162 ? 4.844 -2.986 -5.135 1.00 90.31 162 ALA A O 1
ATOM 1387 N N . THR A 1 163 ? 7.024 -3.413 -4.823 1.00 89.69 163 THR A N 1
ATOM 1388 C CA . THR A 1 163 ? 6.801 -4.579 -3.962 1.00 89.69 163 THR A CA 1
ATOM 1389 C C . THR A 1 163 ? 6.169 -4.168 -2.636 1.00 89.69 163 THR A C 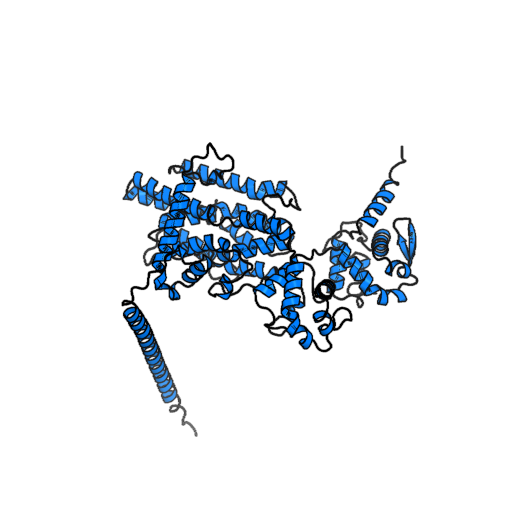1
ATOM 1391 O O . THR A 1 163 ? 5.246 -4.833 -2.177 1.00 89.69 163 THR A O 1
ATOM 1394 N N . TRP A 1 164 ? 6.636 -3.071 -2.034 1.00 90.31 164 TRP A N 1
ATOM 1395 C CA . TRP A 1 164 ? 6.101 -2.547 -0.779 1.00 90.31 164 TRP A CA 1
ATOM 1396 C C . TRP A 1 164 ? 4.632 -2.123 -0.910 1.00 90.31 164 TRP A C 1
ATOM 1398 O O . TRP A 1 164 ? 3.813 -2.502 -0.075 1.00 90.31 164 TRP A O 1
ATOM 1408 N N . LEU A 1 165 ? 4.277 -1.429 -1.997 1.00 92.69 165 LEU A N 1
ATOM 1409 C CA . LEU A 1 165 ? 2.888 -1.077 -2.304 1.00 92.69 165 LEU A CA 1
ATOM 1410 C C . LEU A 1 165 ? 2.037 -2.333 -2.544 1.00 92.69 165 LEU A C 1
ATOM 1412 O O . LEU A 1 165 ? 1.035 -2.535 -1.873 1.00 92.69 165 LEU A O 1
ATOM 1416 N N . MET A 1 166 ? 2.477 -3.252 -3.403 1.00 93.44 166 MET A N 1
ATOM 1417 C CA . MET A 1 166 ? 1.748 -4.499 -3.675 1.00 93.44 166 MET A CA 1
ATOM 1418 C C . MET A 1 166 ? 1.434 -5.307 -2.400 1.00 93.44 166 MET A C 1
ATOM 1420 O O . MET A 1 166 ? 0.349 -5.861 -2.273 1.00 93.44 166 MET A O 1
ATOM 1424 N N . GLN A 1 167 ? 2.325 -5.346 -1.401 1.00 94.12 167 GLN A N 1
ATOM 1425 C CA . GLN A 1 167 ? 2.009 -6.031 -0.137 1.00 94.12 167 GLN A CA 1
ATOM 1426 C C . GLN A 1 167 ? 0.940 -5.330 0.709 1.00 94.12 167 GLN A C 1
ATOM 1428 O O . GLN A 1 167 ? 0.362 -5.973 1.583 1.00 94.12 167 GLN A O 1
ATOM 1433 N N . ARG A 1 168 ? 0.704 -4.033 0.509 1.00 93.69 168 ARG A N 1
ATOM 1434 C CA . ARG A 1 168 ? -0.281 -3.232 1.255 1.00 93.69 168 ARG A CA 1
ATOM 1435 C C . ARG A 1 168 ? -1.614 -3.099 0.520 1.00 93.69 168 ARG A C 1
ATOM 1437 O O . ARG A 1 168 ? -2.587 -2.623 1.102 1.00 93.69 168 ARG A O 1
ATOM 1444 N N . GLU A 1 169 ? -1.672 -3.584 -0.716 1.00 92.62 169 GLU A N 1
ATOM 1445 C CA . GLU A 1 169 ? -2.861 -3.633 -1.563 1.00 92.62 169 GLU A CA 1
ATOM 1446 C C . GLU A 1 169 ? -4.103 -4.193 -0.848 1.00 92.62 169 GLU A C 1
ATOM 1448 O O . GLU A 1 169 ? -5.127 -3.509 -0.881 1.00 92.62 169 GLU A O 1
ATOM 1453 N N . PRO A 1 170 ? -4.057 -5.324 -0.105 1.00 96.44 170 PRO A N 1
ATOM 1454 C CA . PRO A 1 170 ? -5.250 -5.829 0.578 1.00 96.44 170 PRO A CA 1
ATOM 1455 C C . PRO A 1 170 ? -5.875 -4.836 1.565 1.00 96.44 170 PRO A C 1
ATOM 1457 O O . PRO A 1 170 ? -7.086 -4.864 1.752 1.00 96.44 170 PRO A O 1
ATOM 1460 N N . PHE A 1 171 ? -5.071 -3.973 2.200 1.00 95.50 171 PHE A N 1
ATOM 1461 C CA . PHE A 1 171 ? -5.579 -2.934 3.095 1.00 95.50 171 PHE A CA 1
ATOM 1462 C C . PHE A 1 171 ? -6.111 -1.729 2.325 1.00 95.50 171 PHE A C 1
ATOM 1464 O O . PHE A 1 171 ? -7.271 -1.370 2.509 1.00 95.50 171 PHE A O 1
ATOM 1471 N N . HIS A 1 172 ? -5.301 -1.151 1.436 1.00 95.38 172 HIS A N 1
ATOM 1472 C CA . HIS A 1 172 ? -5.657 0.080 0.724 1.00 95.38 172 HIS A CA 1
ATOM 1473 C C . HIS A 1 172 ? -6.835 -0.080 -0.243 1.00 95.38 172 HIS A C 1
ATOM 1475 O O . HIS A 1 172 ? -7.489 0.901 -0.573 1.00 95.38 172 HIS A O 1
ATOM 1481 N N . LEU A 1 173 ? -7.148 -1.301 -0.689 1.00 96.75 173 LEU A N 1
ATOM 1482 C CA . LEU A 1 173 ? -8.371 -1.562 -1.458 1.00 96.75 173 LEU A CA 1
ATOM 1483 C C . LEU A 1 173 ? -9.621 -1.751 -0.584 1.00 96.75 173 LEU A C 1
ATOM 1485 O O . LEU A 1 173 ? -10.730 -1.862 -1.105 1.00 96.75 173 LEU A O 1
ATOM 1489 N N . THR A 1 174 ? -9.453 -1.768 0.737 1.00 96.12 174 THR A N 1
ATOM 1490 C CA . THR A 1 174 ? -10.528 -1.795 1.737 1.00 96.12 174 THR A CA 1
ATOM 1491 C C . THR A 1 174 ? -10.539 -0.529 2.594 1.00 96.12 174 THR A C 1
ATOM 1493 O O . THR A 1 174 ? -10.991 -0.566 3.740 1.00 96.12 174 THR A O 1
ATOM 1496 N N . ASP A 1 175 ? -10.020 0.584 2.071 1.00 93.94 175 ASP A N 1
ATOM 1497 C CA . ASP A 1 175 ? -9.932 1.818 2.847 1.00 93.94 175 ASP A CA 1
ATOM 1498 C C . ASP A 1 175 ? -11.312 2.307 3.309 1.00 93.94 175 ASP A C 1
ATOM 1500 O O . ASP A 1 175 ? -12.342 2.053 2.676 1.00 93.94 175 ASP A O 1
ATOM 1504 N N . GLY A 1 176 ? -11.355 2.910 4.491 1.00 94.31 176 GLY A N 1
ATOM 1505 C CA . GLY A 1 176 ? -12.588 3.289 5.186 1.00 94.31 176 GLY A CA 1
ATOM 1506 C C . GLY A 1 176 ? -13.457 2.136 5.718 1.00 94.31 176 GLY A C 1
ATOM 1507 O O . GLY A 1 176 ? -14.423 2.387 6.445 1.00 94.31 176 GLY A O 1
ATOM 1508 N N . VAL A 1 177 ? -13.169 0.858 5.419 1.00 95.69 177 VAL A N 1
ATOM 1509 C CA . VAL A 1 177 ? -14.102 -0.252 5.721 1.00 95.69 177 VAL A CA 1
ATOM 1510 C C . VAL A 1 177 ? -14.412 -0.418 7.211 1.00 95.69 177 VAL A C 1
ATOM 1512 O O . VAL A 1 177 ? -15.490 -0.905 7.556 1.00 95.69 177 VAL A O 1
ATOM 1515 N N . TRP A 1 178 ? -13.522 0.016 8.113 1.00 96.25 178 TRP A N 1
ATOM 1516 C CA . TRP A 1 178 ? -13.762 -0.057 9.559 1.00 96.25 178 TRP A CA 1
ATOM 1517 C C . TRP A 1 178 ? -14.973 0.784 10.001 1.00 96.25 178 TRP A C 1
ATOM 1519 O O . TRP A 1 178 ? -15.572 0.482 11.033 1.00 96.25 178 TRP A O 1
ATOM 1529 N N . LEU A 1 179 ? -15.379 1.778 9.199 1.00 96.50 179 LEU A N 1
ATOM 1530 C CA . LEU A 1 179 ? -16.497 2.686 9.469 1.00 96.50 179 LEU A CA 1
ATOM 1531 C C . LEU A 1 179 ? -17.802 2.304 8.758 1.00 96.50 179 LEU A C 1
ATOM 1533 O O . LEU A 1 179 ? -18.836 2.906 9.052 1.00 96.50 179 LEU A O 1
ATOM 1537 N N . ARG A 1 180 ? -17.813 1.285 7.879 1.00 91.50 180 ARG A N 1
ATOM 1538 C CA . ARG A 1 180 ? -18.992 0.936 7.049 1.00 91.50 180 ARG A CA 1
ATOM 1539 C C . ARG A 1 180 ? -20.281 0.684 7.843 1.00 91.50 180 ARG A C 1
ATOM 1541 O O . ARG A 1 180 ? -21.375 0.803 7.302 1.00 91.50 180 ARG A O 1
ATOM 1548 N N . GLY A 1 181 ? -20.153 0.293 9.112 1.00 87.00 181 GLY A N 1
ATOM 1549 C CA . GLY A 1 181 ? -21.263 -0.020 10.013 1.00 87.00 181 GLY A CA 1
ATOM 1550 C C . GLY A 1 181 ? -21.617 1.085 11.016 1.00 87.00 181 GLY A C 1
ATOM 1551 O O . GLY A 1 181 ? -22.514 0.873 11.831 1.00 87.00 181 GLY A O 1
ATOM 1552 N N . ASN A 1 182 ? -20.925 2.231 10.998 1.00 83.00 182 ASN A N 1
ATOM 1553 C CA . ASN A 1 182 ? -21.078 3.269 12.024 1.00 83.00 182 ASN A CA 1
ATOM 1554 C C . ASN A 1 182 ? -22.236 4.237 11.759 1.00 83.00 182 ASN A C 1
ATOM 1556 O O . ASN A 1 182 ? -22.696 4.888 12.690 1.00 83.00 182 ASN A O 1
ATOM 1560 N N . ALA A 1 183 ? -22.748 4.319 10.529 1.00 82.56 183 ALA A N 1
ATOM 1561 C CA . ALA A 1 183 ? -23.910 5.153 10.240 1.00 82.56 183 ALA A CA 1
ATOM 1562 C C . ALA A 1 183 ? -25.178 4.569 10.908 1.00 82.56 183 ALA A C 1
ATOM 1564 O O . ALA A 1 183 ? -25.561 3.431 10.608 1.00 82.56 183 ALA A O 1
ATOM 1565 N N . PRO A 1 184 ? -25.863 5.311 11.799 1.00 81.44 184 PRO A N 1
ATOM 1566 C CA . PRO A 1 184 ? -27.047 4.806 12.473 1.00 81.44 184 PRO A CA 1
ATOM 1567 C C . PRO A 1 184 ? -28.226 4.684 11.505 1.00 81.44 184 PRO A C 1
ATOM 1569 O O . PRO A 1 184 ? -28.406 5.472 10.578 1.00 81.44 184 PRO A O 1
ATOM 1572 N N . THR A 1 185 ? -29.111 3.723 11.771 1.00 84.12 185 THR A N 1
ATOM 1573 C CA . THR A 1 185 ? -30.462 3.757 11.201 1.00 84.12 185 THR A CA 1
ATOM 1574 C C . THR A 1 185 ? -31.315 4.716 12.032 1.00 84.12 185 THR A C 1
ATOM 1576 O O . THR A 1 185 ? -31.646 4.401 13.174 1.00 84.12 185 THR A O 1
ATOM 1579 N N . GLY A 1 186 ? -31.696 5.865 11.467 1.00 85.81 186 GLY A N 1
ATOM 1580 C CA . GLY A 1 186 ? -32.545 6.854 12.142 1.00 85.81 186 GLY A CA 1
ATOM 1581 C C . GLY A 1 186 ? -31.781 8.116 12.568 1.00 85.81 186 GLY A C 1
ATOM 1582 O O . GLY A 1 186 ? -30.967 8.599 11.782 1.00 85.81 186 GLY A O 1
ATOM 1583 N N . PRO A 1 187 ? -32.075 8.707 13.748 1.00 88.38 187 PRO A N 1
ATOM 1584 C CA . PRO A 1 187 ? -31.407 9.922 14.214 1.00 88.38 187 PRO A CA 1
ATOM 1585 C C . PRO A 1 187 ? -29.883 9.778 14.252 1.00 88.38 187 PRO A C 1
ATOM 1587 O O . PRO A 1 187 ? -29.366 8.737 14.647 1.00 88.38 187 PRO A O 1
ATOM 1590 N N . CYS A 1 188 ? -29.190 10.847 13.865 1.00 89.94 188 CYS A N 1
ATOM 1591 C CA . CYS A 1 188 ? -27.737 10.910 13.757 1.00 89.94 188 CYS A CA 1
ATOM 1592 C C . CYS A 1 188 ? -27.178 11.848 14.832 1.00 89.94 188 CYS A C 1
ATOM 1594 O O . CYS A 1 188 ? -27.673 12.968 14.994 1.00 89.94 188 CYS A O 1
ATOM 1596 N N . THR A 1 189 ? -26.178 11.388 15.583 1.00 92.12 189 THR A N 1
ATOM 1597 C CA . THR A 1 189 ? -25.444 12.211 16.552 1.00 92.12 189 THR A CA 1
ATOM 1598 C C . THR A 1 189 ? -24.294 12.962 15.878 1.00 92.12 189 THR A C 1
ATOM 1600 O O . THR A 1 189 ? -23.922 12.690 14.737 1.00 92.12 189 THR A O 1
ATOM 1603 N N . LEU A 1 190 ? -23.681 13.908 16.594 1.00 94.19 190 LEU A N 1
ATOM 1604 C CA . LEU A 1 190 ? -22.470 14.572 16.105 1.00 94.19 190 LEU A CA 1
ATOM 1605 C C . LEU A 1 190 ? -21.288 13.593 15.967 1.00 94.19 190 LEU A C 1
ATOM 1607 O O . LEU A 1 190 ? -20.449 13.780 15.088 1.00 94.19 190 LEU A O 1
ATOM 1611 N N . ILE A 1 191 ? -21.232 12.552 16.804 1.00 94.88 191 ILE A N 1
ATOM 1612 C CA . ILE A 1 191 ? -20.209 11.503 16.725 1.00 94.88 191 ILE A CA 1
ATOM 1613 C C . ILE A 1 191 ? -20.391 10.720 15.419 1.00 94.88 191 ILE A C 1
ATOM 1615 O O . ILE A 1 191 ? -19.449 10.604 14.637 1.00 94.88 191 ILE A O 1
ATOM 1619 N N . ASP A 1 192 ? -21.622 10.284 15.139 1.00 92.62 192 ASP A N 1
ATOM 1620 C CA . ASP A 1 192 ? -21.970 9.575 13.902 1.00 92.62 192 ASP A CA 1
ATOM 1621 C C . ASP A 1 192 ? -21.652 10.421 12.665 1.00 92.62 192 ASP A C 1
ATOM 1623 O O . ASP A 1 192 ? -21.065 9.924 11.708 1.00 92.62 192 ASP A O 1
ATOM 1627 N N . ALA A 1 193 ? -21.987 11.716 12.692 1.00 93.38 193 ALA A N 1
ATOM 1628 C CA . ALA A 1 193 ? -21.719 12.629 11.586 1.00 93.38 193 ALA A CA 1
ATOM 1629 C C . ALA A 1 193 ? -20.215 12.777 11.294 1.00 93.38 193 ALA A C 1
ATOM 1631 O O . ALA A 1 193 ? -19.829 12.808 10.129 1.00 93.38 193 ALA A O 1
ATOM 1632 N N . LYS A 1 194 ? -19.364 12.834 12.329 1.00 95.69 194 LYS A N 1
ATOM 1633 C CA . LYS A 1 194 ? -17.899 12.907 12.175 1.00 95.69 194 LYS A CA 1
ATOM 1634 C C . LYS A 1 194 ? -17.329 11.631 11.567 1.00 95.69 194 LYS A C 1
ATOM 1636 O O . LYS A 1 194 ? -16.562 11.705 10.615 1.00 95.69 194 LYS A O 1
ATOM 1641 N N . LEU A 1 195 ? -17.733 10.470 12.082 1.00 96.00 195 LEU A N 1
ATOM 1642 C CA . LEU A 1 195 ? -17.281 9.177 11.561 1.00 96.00 195 LEU A CA 1
ATOM 1643 C C . LEU A 1 195 ? -17.801 8.928 10.139 1.00 96.00 195 LEU A C 1
ATOM 1645 O O . LEU A 1 195 ? -17.083 8.393 9.303 1.00 96.00 195 LEU A O 1
ATOM 1649 N N . PHE A 1 196 ? -19.029 9.351 9.839 1.00 94.44 196 PHE A N 1
ATOM 1650 C CA . PHE A 1 196 ? -19.580 9.267 8.490 1.00 94.44 196 PHE A CA 1
ATOM 1651 C C . PHE A 1 196 ? -18.866 10.204 7.510 1.00 94.44 196 PHE A C 1
ATOM 1653 O O . PHE A 1 196 ? -18.654 9.813 6.368 1.00 94.44 196 PHE A O 1
ATOM 1660 N N . ALA A 1 197 ? -18.470 11.406 7.946 1.00 94.56 197 ALA A N 1
ATOM 1661 C CA . ALA A 1 197 ? -17.680 12.328 7.131 1.00 94.56 197 ALA A CA 1
ATOM 1662 C C . ALA A 1 197 ? -16.323 11.723 6.738 1.00 94.56 197 ALA A C 1
ATOM 1664 O O . ALA A 1 197 ? -15.966 11.769 5.569 1.00 94.56 197 ALA A O 1
ATOM 1665 N N . ILE A 1 198 ? -15.628 11.078 7.684 1.00 95.94 198 ILE A N 1
ATOM 1666 C CA . ILE A 1 198 ? -14.395 10.332 7.385 1.00 95.94 198 ILE A CA 1
ATOM 1667 C C . ILE A 1 198 ? -14.697 9.235 6.358 1.00 95.94 198 ILE A C 1
ATOM 1669 O O . ILE A 1 198 ? -14.126 9.214 5.275 1.00 95.94 198 ILE A O 1
ATOM 1673 N N . TYR A 1 199 ? -15.682 8.374 6.640 1.00 95.81 199 TYR A N 1
ATOM 1674 C CA . TYR A 1 199 ? -16.013 7.252 5.760 1.00 95.81 199 TYR A CA 1
ATOM 1675 C C . TYR A 1 199 ? -16.363 7.672 4.327 1.00 95.81 199 TYR A C 1
ATOM 1677 O O . TYR A 1 199 ? -15.948 7.020 3.372 1.00 95.81 199 TYR A O 1
ATOM 1685 N N . ILE A 1 200 ? -17.152 8.732 4.149 1.00 94.31 200 ILE A N 1
ATOM 1686 C CA . ILE A 1 200 ? -17.572 9.149 2.810 1.00 94.31 200 ILE A CA 1
ATOM 1687 C C . ILE A 1 200 ? -16.431 9.808 2.026 1.00 94.31 200 ILE A C 1
ATOM 1689 O O . ILE A 1 200 ? -16.394 9.660 0.803 1.00 94.31 200 ILE A O 1
ATOM 1693 N N . ASP A 1 201 ? -15.495 10.473 2.708 1.00 94.56 201 ASP A N 1
ATOM 1694 C CA . ASP A 1 201 ? -14.283 11.026 2.099 1.00 94.56 201 ASP A CA 1
ATOM 1695 C C . ASP A 1 201 ? -13.343 9.907 1.621 1.00 94.56 201 ASP A C 1
ATOM 1697 O O . ASP A 1 201 ? -12.897 9.962 0.477 1.00 94.56 201 ASP A O 1
ATOM 1701 N N . GLU A 1 202 ? -13.161 8.834 2.405 1.00 94.31 202 GLU A N 1
ATOM 1702 C CA . GLU A 1 202 ? -12.420 7.623 1.989 1.00 94.31 202 GLU A CA 1
ATOM 1703 C C . GLU A 1 202 ? -12.983 7.021 0.688 1.00 94.31 202 GLU A C 1
ATOM 1705 O O . GLU A 1 202 ? -12.266 6.603 -0.231 1.00 94.31 202 GLU A O 1
ATOM 1710 N N . LEU A 1 203 ? -14.314 7.035 0.560 1.00 94.31 203 LEU A N 1
ATOM 1711 C CA . LEU A 1 203 ? -15.015 6.587 -0.642 1.00 94.31 203 LEU A CA 1
ATOM 1712 C C . LEU A 1 203 ? -14.954 7.589 -1.809 1.00 94.31 203 LEU A C 1
ATOM 1714 O O . LEU A 1 203 ? -15.440 7.271 -2.899 1.00 94.31 203 LEU A O 1
ATOM 1718 N N . GLY A 1 204 ? -14.355 8.766 -1.618 1.00 93.88 204 GLY A N 1
ATOM 1719 C CA . GLY A 1 204 ? -14.210 9.822 -2.619 1.00 93.88 204 GLY A CA 1
ATOM 1720 C C . GLY A 1 204 ? -15.432 10.724 -2.774 1.00 93.88 204 GLY A C 1
ATOM 1721 O O . GLY A 1 204 ? -15.544 11.425 -3.776 1.00 93.88 204 GLY A O 1
ATOM 1722 N N . ASN A 1 205 ? -16.389 10.683 -1.843 1.00 92.75 205 ASN A N 1
ATOM 1723 C CA . ASN A 1 205 ? -17.613 11.493 -1.855 1.00 92.75 205 ASN A CA 1
ATOM 1724 C C . ASN A 1 205 ? -18.410 11.423 -3.181 1.00 92.75 205 ASN A C 1
ATOM 1726 O O . ASN A 1 205 ? -19.007 12.398 -3.641 1.00 92.75 205 ASN A O 1
ATOM 1730 N N . GLY A 1 206 ? -18.393 10.252 -3.827 1.00 92.31 206 GLY A N 1
ATOM 1731 C CA . GLY A 1 206 ? -19.034 10.012 -5.125 1.00 92.31 206 GLY A CA 1
ATOM 1732 C C . GLY A 1 206 ? -18.208 10.427 -6.350 1.00 92.31 206 GLY A C 1
ATOM 1733 O O . GLY A 1 206 ? -18.629 10.150 -7.473 1.00 92.31 206 GLY A O 1
ATOM 1734 N N . ASP A 1 207 ? -17.034 11.035 -6.164 1.00 93.88 207 ASP A N 1
ATOM 1735 C CA . ASP A 1 207 ? -16.055 11.271 -7.223 1.00 93.88 207 ASP A CA 1
ATOM 1736 C C . ASP A 1 207 ? -15.092 10.078 -7.333 1.00 93.88 207 ASP A C 1
ATOM 1738 O O . ASP A 1 207 ? -14.247 9.825 -6.472 1.00 93.88 207 ASP A O 1
ATOM 1742 N N . VAL A 1 208 ? -15.209 9.348 -8.444 1.00 92.44 208 VAL A N 1
ATOM 1743 C CA . VAL A 1 208 ? -14.393 8.166 -8.768 1.00 92.44 208 VAL A CA 1
ATOM 1744 C C . VAL A 1 208 ? -12.897 8.478 -8.734 1.00 92.44 208 VAL A C 1
ATOM 1746 O O . VAL A 1 208 ? -12.111 7.619 -8.335 1.00 92.44 208 VAL A O 1
ATOM 1749 N N . GLU A 1 209 ? -12.507 9.697 -9.111 1.00 90.69 209 GLU A N 1
ATOM 1750 C CA . GLU A 1 209 ? -11.112 10.132 -9.142 1.00 90.69 209 GLU A CA 1
ATOM 1751 C C . GLU A 1 209 ? -10.570 10.477 -7.752 1.00 90.69 209 GLU A C 1
ATOM 1753 O O . GLU A 1 209 ? -9.355 10.612 -7.598 1.00 90.69 209 GLU A O 1
ATOM 1758 N N . GLN A 1 210 ? -11.435 10.659 -6.755 1.00 91.44 210 GLN A N 1
ATOM 1759 C CA . GLN A 1 210 ? -11.050 10.931 -5.367 1.00 91.44 210 GLN A CA 1
ATOM 1760 C C . GLN A 1 210 ? -11.174 9.700 -4.472 1.00 91.44 210 GLN A C 1
ATOM 1762 O O . GLN A 1 210 ? -10.624 9.710 -3.383 1.00 91.44 210 GLN A O 1
ATOM 1767 N N . ASN A 1 211 ? -11.828 8.631 -4.931 1.00 94.81 211 ASN A N 1
ATOM 1768 C CA . ASN A 1 211 ? -11.922 7.380 -4.185 1.00 94.81 211 ASN A CA 1
ATOM 1769 C C . ASN A 1 211 ? -10.527 6.800 -3.891 1.00 94.81 211 ASN A C 1
ATOM 1771 O O . ASN A 1 211 ? -9.748 6.553 -4.817 1.00 94.81 211 ASN A O 1
ATOM 1775 N N . HIS A 1 212 ? -10.222 6.556 -2.615 1.00 94.56 212 HIS A N 1
ATOM 1776 C CA . HIS A 1 212 ? -8.877 6.176 -2.179 1.00 94.56 212 HIS A CA 1
ATOM 1777 C C . HIS A 1 212 ? -8.398 4.869 -2.829 1.00 94.56 212 HIS A C 1
ATOM 1779 O O . HIS A 1 212 ? -7.283 4.825 -3.360 1.00 94.56 212 HIS A O 1
ATOM 1785 N N . CYS A 1 213 ? -9.267 3.855 -2.918 1.00 95.50 213 CYS A N 1
ATOM 1786 C CA . CYS A 1 213 ? -8.961 2.586 -3.581 1.00 95.50 213 CYS A CA 1
ATOM 1787 C C . CYS A 1 213 ? -8.618 2.786 -5.067 1.00 95.50 213 CYS A C 1
ATOM 1789 O O . CYS A 1 213 ? -7.612 2.267 -5.552 1.00 95.50 213 CYS A O 1
ATOM 1791 N N . ASN A 1 214 ? -9.405 3.581 -5.801 1.00 95.56 214 ASN A N 1
ATOM 1792 C CA . ASN A 1 214 ? -9.153 3.853 -7.222 1.00 95.56 214 ASN A CA 1
ATOM 1793 C C . ASN A 1 214 ? -7.847 4.623 -7.437 1.00 95.56 214 ASN A C 1
ATOM 1795 O O . ASN A 1 214 ? -7.070 4.309 -8.343 1.00 95.56 214 ASN A O 1
ATOM 1799 N N . VAL A 1 215 ? -7.573 5.624 -6.597 1.00 95.00 215 VAL A N 1
ATOM 1800 C CA . VAL A 1 215 ? -6.322 6.387 -6.667 1.00 95.00 215 VAL A CA 1
ATOM 1801 C C . VAL A 1 215 ? -5.122 5.481 -6.371 1.00 95.00 215 VAL A C 1
ATOM 1803 O O . VAL A 1 215 ? -4.092 5.607 -7.036 1.00 95.00 215 VAL A O 1
ATOM 1806 N N . TYR A 1 216 ? -5.259 4.529 -5.446 1.00 96.31 216 TYR A N 1
ATOM 1807 C CA . TYR A 1 216 ? -4.240 3.521 -5.171 1.00 96.31 216 TYR A CA 1
ATOM 1808 C C . TYR A 1 216 ? -4.010 2.575 -6.361 1.00 96.31 216 TYR A C 1
ATOM 1810 O O . TYR A 1 216 ? -2.871 2.389 -6.801 1.00 96.31 216 TYR A O 1
ATOM 1818 N N . LEU A 1 217 ? -5.086 2.048 -6.958 1.00 95.69 217 LEU A N 1
ATOM 1819 C CA . LEU A 1 217 ? -5.027 1.216 -8.167 1.00 95.69 217 LEU A CA 1
ATOM 1820 C C . LEU A 1 217 ? -4.346 1.940 -9.333 1.00 95.69 217 LEU A C 1
ATOM 1822 O O . LEU A 1 217 ? -3.580 1.329 -10.078 1.00 95.69 217 LEU A O 1
ATOM 1826 N N . ASN A 1 218 ? -4.553 3.252 -9.470 1.00 94.12 218 ASN A N 1
ATOM 1827 C CA . ASN A 1 218 ? -3.869 4.057 -10.480 1.00 94.12 218 ASN A CA 1
ATOM 1828 C C . ASN A 1 218 ? -2.342 4.070 -10.282 1.00 94.12 218 ASN A C 1
ATOM 1830 O O . ASN A 1 218 ? -1.601 4.028 -11.269 1.00 94.12 218 ASN A O 1
ATOM 1834 N N . VAL A 1 219 ? -1.857 4.086 -9.033 1.00 93.94 219 VAL A N 1
ATOM 1835 C CA . VAL A 1 219 ? -0.418 3.989 -8.724 1.00 93.94 219 VAL A CA 1
ATOM 1836 C C . VAL A 1 219 ? 0.121 2.603 -9.088 1.00 93.94 219 VAL A C 1
ATOM 1838 O O . VAL A 1 219 ? 1.132 2.513 -9.788 1.00 93.94 219 VAL A O 1
ATOM 1841 N N . LEU A 1 220 ? -0.565 1.528 -8.685 1.00 94.25 220 LEU A N 1
ATOM 1842 C CA . LEU A 1 220 ? -0.172 0.155 -9.028 1.00 94.25 220 LEU A CA 1
ATOM 1843 C C . LEU A 1 220 ? -0.164 -0.069 -10.550 1.00 94.25 220 LEU A C 1
ATOM 1845 O O . LEU A 1 220 ? 0.803 -0.594 -11.106 1.00 94.25 220 LEU A O 1
ATOM 1849 N N . SER A 1 221 ? -1.178 0.436 -11.254 1.00 92.25 221 SER A N 1
ATOM 1850 C CA . SER A 1 221 ? -1.256 0.396 -12.717 1.00 92.25 221 SER A CA 1
ATOM 1851 C C . SER A 1 221 ? -0.119 1.178 -13.383 1.00 92.25 221 SER A C 1
ATOM 1853 O O . SER A 1 221 ? 0.446 0.729 -14.382 1.00 92.25 221 SER A O 1
ATOM 1855 N N . ALA A 1 222 ? 0.266 2.340 -12.843 1.00 88.44 222 ALA A N 1
ATOM 1856 C CA . ALA A 1 222 ? 1.411 3.110 -13.338 1.00 88.44 222 ALA A CA 1
ATOM 1857 C C . ALA A 1 222 ? 2.752 2.375 -13.144 1.00 88.44 222 ALA A C 1
ATOM 1859 O O . ALA A 1 222 ? 3.688 2.579 -13.916 1.00 88.44 222 ALA A O 1
ATOM 1860 N N . LEU A 1 223 ? 2.827 1.476 -12.162 1.00 87.38 223 LEU A N 1
ATOM 1861 C CA . LEU A 1 223 ? 3.934 0.539 -11.966 1.00 87.38 223 LEU A CA 1
ATOM 1862 C C . LEU A 1 223 ? 3.821 -0.723 -12.842 1.00 87.38 223 LEU A C 1
ATOM 1864 O O . LEU A 1 223 ? 4.703 -1.578 -12.795 1.00 87.38 223 LEU A O 1
ATOM 1868 N N . GLY A 1 224 ? 2.764 -0.842 -13.653 1.00 86.12 224 GLY A N 1
ATOM 1869 C CA . GLY A 1 224 ? 2.462 -2.010 -14.481 1.00 86.12 224 GLY A CA 1
ATOM 1870 C C . GLY A 1 224 ? 2.077 -3.253 -13.687 1.00 86.12 224 GLY A C 1
ATOM 1871 O O . GLY A 1 224 ? 2.204 -4.361 -14.205 1.00 86.12 224 GLY A O 1
ATOM 1872 N N . LEU A 1 225 ? 1.648 -3.094 -12.437 1.00 89.56 225 LEU A N 1
ATOM 1873 C CA . LEU A 1 225 ? 1.113 -4.188 -11.639 1.00 89.56 225 LEU A CA 1
ATOM 1874 C C . LEU A 1 225 ? -0.341 -4.429 -12.054 1.00 89.56 225 LEU A C 1
ATOM 1876 O O . LEU A 1 225 ? -1.121 -3.485 -12.197 1.00 89.56 225 LEU A O 1
ATOM 1880 N N . SER A 1 226 ? -0.675 -5.695 -12.294 1.00 84.69 226 SER A N 1
ATOM 1881 C CA . SER A 1 226 ? -2.040 -6.126 -12.589 1.00 84.69 226 SER A CA 1
ATOM 1882 C C . SER A 1 226 ? -2.681 -6.581 -11.290 1.00 84.69 226 SER A C 1
ATOM 1884 O O . SER A 1 226 ? -2.115 -7.424 -10.604 1.00 84.69 226 SER A O 1
ATOM 1886 N N . VAL A 1 227 ? -3.846 -6.027 -10.974 1.00 91.12 227 VAL A N 1
ATOM 1887 C CA . VAL A 1 227 ? -4.567 -6.291 -9.728 1.00 91.12 227 VAL A CA 1
ATOM 1888 C C . VAL A 1 227 ? -5.883 -6.986 -10.075 1.00 91.12 227 VAL A C 1
ATOM 1890 O O . VAL A 1 227 ? -6.693 -6.386 -10.790 1.00 91.12 227 VAL A O 1
ATOM 1893 N N . PRO A 1 228 ? -6.106 -8.240 -9.639 1.00 93.75 228 PRO A N 1
ATOM 1894 C CA . PRO A 1 228 ? -7.396 -8.899 -9.798 1.00 93.75 228 PRO A CA 1
ATOM 1895 C C . PRO A 1 228 ? -8.485 -8.185 -8.992 1.00 93.75 228 PRO A C 1
ATOM 1897 O O . PRO A 1 228 ? -8.208 -7.404 -8.085 1.00 93.75 228 PRO A O 1
ATOM 1900 N N . ASP A 1 229 ? -9.747 -8.493 -9.277 1.00 94.44 229 ASP A N 1
ATOM 1901 C CA . ASP A 1 229 ? -10.860 -8.011 -8.458 1.00 94.44 229 ASP A CA 1
ATOM 1902 C C . ASP A 1 229 ? -10.738 -8.556 -7.021 1.00 94.44 229 ASP A C 1
ATOM 1904 O O . ASP A 1 229 ? -10.679 -9.774 -6.819 1.00 94.44 229 ASP A O 1
ATOM 1908 N N . ILE A 1 230 ? -10.730 -7.649 -6.036 1.00 95.81 230 ILE A N 1
ATOM 1909 C CA . ILE A 1 230 ? -10.558 -7.923 -4.601 1.00 95.81 230 ILE A CA 1
ATOM 1910 C C . ILE A 1 230 ? -11.553 -8.956 -4.048 1.00 95.81 230 ILE A C 1
ATOM 1912 O O . ILE A 1 230 ? -11.251 -9.671 -3.091 1.00 95.81 230 ILE A O 1
ATOM 1916 N N . HIS A 1 231 ? -12.725 -9.085 -4.671 1.00 96.12 231 HIS A N 1
ATOM 1917 C CA . HIS A 1 231 ? -13.764 -10.029 -4.267 1.00 96.12 231 HIS A CA 1
ATOM 1918 C C . HIS A 1 231 ? -13.495 -11.464 -4.737 1.00 96.12 231 HIS A C 1
ATOM 1920 O O . HIS A 1 231 ? -14.200 -12.395 -4.344 1.00 96.12 231 HIS A O 1
ATOM 1926 N N . THR A 1 232 ? -12.480 -11.696 -5.566 1.00 96.50 232 THR A N 1
ATOM 1927 C CA . THR A 1 232 ? -12.241 -12.997 -6.201 1.00 96.50 232 THR A CA 1
ATOM 1928 C C . THR A 1 232 ? -11.222 -13.853 -5.455 1.00 96.50 232 THR A C 1
ATOM 1930 O O . THR A 1 232 ? -10.461 -13.389 -4.607 1.00 96.50 232 THR A O 1
ATOM 1933 N N . ARG A 1 233 ? -11.201 -15.150 -5.783 1.00 94.56 233 ARG A N 1
ATOM 1934 C CA . ARG A 1 233 ? -10.126 -16.050 -5.346 1.00 94.56 233 ARG A CA 1
ATOM 1935 C C . ARG A 1 233 ? -8.799 -15.730 -6.018 1.00 94.56 233 ARG A C 1
ATOM 1937 O O . ARG A 1 233 ? -7.771 -15.821 -5.366 1.00 94.56 233 ARG A O 1
ATOM 1944 N N . GLU A 1 234 ? -8.838 -15.266 -7.267 1.00 94.50 234 GLU A N 1
ATOM 1945 C CA . GLU A 1 234 ? -7.639 -14.835 -7.988 1.00 94.50 234 GLU A CA 1
ATOM 1946 C C . GLU A 1 234 ? -6.862 -13.772 -7.205 1.00 94.50 234 GLU A C 1
ATOM 1948 O O . GLU A 1 234 ? -5.649 -13.888 -7.103 1.00 94.50 234 GLU A O 1
ATOM 1953 N N . PHE A 1 235 ? -7.548 -12.806 -6.580 1.00 95.62 235 PHE A N 1
ATOM 1954 C CA . PHE A 1 235 ? -6.908 -11.793 -5.739 1.00 95.62 235 PHE A CA 1
ATOM 1955 C C . PHE A 1 235 ? -6.207 -12.381 -4.514 1.00 95.62 235 PHE A C 1
ATOM 1957 O O . PHE A 1 235 ? -5.039 -12.079 -4.262 1.00 95.62 235 PHE A O 1
ATOM 1964 N N . VAL A 1 236 ? -6.911 -13.211 -3.734 1.00 95.56 236 VAL A N 1
ATOM 1965 C CA . VAL A 1 236 ? -6.343 -13.739 -2.488 1.00 95.56 236 VAL A CA 1
ATOM 1966 C C . VAL A 1 236 ? -5.335 -14.854 -2.715 1.00 95.56 236 VAL A C 1
ATOM 1968 O O . VAL A 1 236 ? -4.508 -15.063 -1.841 1.00 95.56 236 VAL A O 1
ATOM 1971 N N . ASP A 1 237 ? -5.355 -15.540 -3.856 1.00 94.31 237 ASP A N 1
ATOM 1972 C CA . ASP A 1 237 ? -4.434 -16.640 -4.165 1.00 94.31 237 ASP A CA 1
ATOM 1973 C C . ASP A 1 237 ? -3.138 -16.162 -4.853 1.00 94.31 237 ASP A C 1
ATOM 1975 O O . ASP A 1 237 ? -2.264 -16.983 -5.147 1.00 94.31 237 ASP A O 1
ATOM 1979 N N . GLN A 1 238 ? -2.978 -14.845 -5.063 1.00 92.38 238 GLN A N 1
ATOM 1980 C CA . GLN A 1 238 ? -1.751 -14.240 -5.591 1.00 92.38 238 GLN A CA 1
ATOM 1981 C C . GLN A 1 238 ? -0.537 -14.653 -4.757 1.00 92.38 238 GLN A C 1
ATOM 1983 O O . GLN A 1 238 ? -0.450 -14.369 -3.554 1.00 92.38 238 GLN A O 1
ATOM 1988 N N . LYS A 1 239 ? 0.436 -15.294 -5.412 1.00 88.56 239 LYS A N 1
ATOM 1989 C CA . LYS A 1 239 ? 1.668 -15.778 -4.761 1.00 88.56 239 LYS A CA 1
ATOM 1990 C C . LYS A 1 239 ? 2.657 -14.662 -4.464 1.00 88.56 239 LYS A C 1
ATOM 1992 O O . LYS A 1 239 ? 3.580 -14.851 -3.676 1.00 88.56 239 LYS A O 1
ATOM 1997 N N . SER A 1 240 ? 2.497 -13.533 -5.146 1.00 85.12 240 SER A N 1
ATOM 1998 C CA . SER A 1 240 ? 3.318 -12.340 -4.979 1.00 85.12 240 SER A CA 1
ATOM 1999 C C . SER A 1 240 ? 3.043 -11.626 -3.651 1.00 85.12 240 SER A C 1
ATOM 2001 O O . SER A 1 240 ? 3.957 -11.015 -3.103 1.00 85.12 240 SER A O 1
ATOM 2003 N N . ILE A 1 241 ? 1.823 -11.720 -3.114 1.00 91.31 241 ILE A N 1
ATOM 2004 C CA . ILE A 1 241 ? 1.412 -11.145 -1.824 1.00 91.31 241 ILE A CA 1
ATOM 2005 C C . ILE A 1 241 ? 1.714 -12.155 -0.709 1.00 91.31 241 ILE A C 1
ATOM 2007 O O . ILE A 1 241 ? 1.605 -13.354 -0.934 1.00 91.31 241 ILE A O 1
ATOM 2011 N N . MET A 1 242 ? 2.099 -11.715 0.487 1.00 91.94 242 MET A N 1
ATOM 2012 C CA . MET A 1 242 ? 2.323 -12.570 1.658 1.00 91.94 242 MET A CA 1
ATOM 2013 C C . MET A 1 242 ? 1.045 -12.778 2.475 1.00 91.94 242 MET A C 1
ATOM 2015 O O . MET A 1 242 ? 0.191 -11.902 2.554 1.00 91.94 242 MET A O 1
ATOM 2019 N N . ASP A 1 243 ? 0.952 -13.891 3.205 1.00 92.44 243 ASP A N 1
ATOM 2020 C CA . ASP A 1 243 ? -0.207 -14.168 4.072 1.00 92.44 243 ASP A CA 1
ATOM 2021 C C . ASP A 1 243 ? -0.399 -13.096 5.156 1.00 92.44 243 ASP A C 1
ATOM 2023 O O . ASP A 1 243 ? -1.529 -12.750 5.502 1.00 92.44 243 ASP A O 1
ATOM 2027 N N . ILE A 1 244 ? 0.700 -12.538 5.678 1.00 93.06 244 ILE A N 1
ATOM 2028 C CA . ILE A 1 244 ? 0.663 -11.498 6.714 1.00 93.06 244 ILE A CA 1
ATOM 2029 C C . ILE A 1 244 ? 0.004 -10.197 6.228 1.00 93.06 244 ILE A C 1
ATOM 2031 O O . ILE A 1 244 ? -0.596 -9.493 7.042 1.00 93.06 244 ILE A O 1
ATOM 2035 N N . SER A 1 245 ? 0.036 -9.916 4.920 1.00 95.62 245 SER A N 1
ATOM 2036 C CA . SER A 1 245 ? -0.576 -8.726 4.314 1.00 95.62 245 SER A CA 1
ATOM 2037 C C . SER A 1 245 ? -2.084 -8.641 4.525 1.00 95.62 245 SER A C 1
ATOM 2039 O O . SER A 1 245 ? -2.652 -7.553 4.544 1.00 95.62 245 SER A O 1
ATOM 2041 N N . PHE A 1 246 ? -2.736 -9.782 4.746 1.00 96.69 246 PHE A N 1
ATOM 2042 C CA . PHE A 1 246 ? -4.176 -9.851 4.957 1.00 96.69 246 PHE A CA 1
ATOM 2043 C C . PHE A 1 246 ? -4.592 -9.581 6.408 1.00 96.69 246 PHE A C 1
ATOM 2045 O O . PHE A 1 246 ? -5.773 -9.368 6.657 1.00 96.69 246 PHE A O 1
ATOM 2052 N N . LYS A 1 247 ? -3.668 -9.539 7.383 1.00 95.50 247 LYS A N 1
ATOM 2053 C CA . LYS A 1 247 ? -4.032 -9.384 8.806 1.00 95.50 247 LYS A CA 1
ATOM 2054 C C . LYS A 1 247 ? -4.736 -8.062 9.122 1.00 95.50 247 LYS A C 1
ATOM 2056 O O . LYS A 1 247 ? -5.771 -8.075 9.783 1.00 95.50 247 LYS A O 1
ATOM 2061 N N . LYS A 1 248 ? -4.172 -6.934 8.675 1.00 95.50 248 LYS A N 1
ATOM 2062 C CA . LYS A 1 248 ? -4.737 -5.594 8.916 1.00 95.50 248 LYS A CA 1
ATOM 2063 C C . LYS A 1 248 ? -6.130 -5.416 8.308 1.00 95.50 248 LYS A C 1
ATOM 2065 O O . LYS A 1 248 ? -7.037 -5.070 9.062 1.00 95.50 248 LYS A O 1
ATOM 2070 N N . PRO A 1 249 ? -6.352 -5.689 7.008 1.00 96.81 249 PRO A N 1
ATOM 2071 C CA . PRO A 1 249 ? -7.694 -5.559 6.460 1.00 96.81 249 PRO A CA 1
ATOM 2072 C C . PRO A 1 249 ? -8.662 -6.588 7.031 1.00 96.81 249 PRO A C 1
ATOM 2074 O O . PRO A 1 249 ? -9.841 -6.298 7.184 1.00 96.81 249 PRO A O 1
ATOM 2077 N N . LEU A 1 250 ? -8.190 -7.787 7.385 1.00 97.06 250 LEU A N 1
ATOM 2078 C CA . LEU A 1 250 ? -9.042 -8.767 8.043 1.00 97.06 250 LEU A CA 1
ATOM 2079 C C . LEU A 1 250 ? -9.553 -8.229 9.386 1.00 97.06 250 LEU A C 1
ATOM 2081 O O . LEU A 1 250 ? -10.748 -8.314 9.639 1.00 97.06 250 LEU A O 1
ATOM 2085 N N . LEU A 1 251 ? -8.689 -7.600 10.192 1.00 97.56 251 LEU A N 1
ATOM 2086 C CA . LEU A 1 251 ? -9.081 -6.965 11.453 1.00 97.56 251 LEU A CA 1
ATOM 2087 C C . LEU A 1 251 ? -10.157 -5.885 11.255 1.00 97.56 251 LEU A C 1
ATOM 2089 O O . LEU A 1 251 ? -11.136 -5.850 12.004 1.00 97.56 251 LEU A O 1
ATOM 2093 N N . THR A 1 252 ? -10.007 -5.007 10.261 1.00 96.88 252 THR A N 1
ATOM 2094 C CA . THR A 1 252 ? -10.981 -3.932 10.001 1.00 96.88 252 THR A CA 1
ATOM 2095 C C . THR A 1 252 ? -12.285 -4.471 9.401 1.00 96.88 252 THR A C 1
ATOM 2097 O O . THR A 1 252 ? -13.377 -4.059 9.813 1.00 96.88 252 THR A O 1
ATOM 2100 N N . LEU A 1 253 ? -12.208 -5.452 8.497 1.00 96.69 253 LEU A N 1
ATOM 2101 C CA . LEU A 1 253 ? -13.364 -6.137 7.917 1.00 96.69 253 LEU A CA 1
ATOM 2102 C C . LEU A 1 253 ? -14.185 -6.861 8.981 1.00 96.69 253 LEU A C 1
ATOM 2104 O O . LEU A 1 253 ? -15.397 -6.663 9.038 1.00 96.69 253 LEU A O 1
ATOM 2108 N N . THR A 1 254 ? -13.558 -7.679 9.829 1.00 96.69 254 THR A N 1
ATOM 2109 C CA . THR A 1 254 ? -14.281 -8.468 10.835 1.00 96.69 254 THR A CA 1
ATOM 2110 C C . THR A 1 254 ? -14.858 -7.589 11.932 1.00 96.69 254 THR A C 1
ATOM 2112 O O . THR A 1 254 ? -15.985 -7.811 12.365 1.00 96.69 254 THR A O 1
ATOM 2115 N N . THR A 1 255 ? -14.139 -6.544 12.347 1.00 96.69 255 THR A N 1
ATOM 2116 C CA . THR A 1 255 ? -14.605 -5.659 13.422 1.00 96.69 255 THR A CA 1
ATOM 2117 C C . THR A 1 255 ? -15.793 -4.808 12.973 1.00 96.69 255 THR A C 1
ATOM 2119 O O . THR A 1 255 ? -16.769 -4.664 13.711 1.00 96.69 255 THR A O 1
ATOM 2122 N N . SER A 1 256 ? -15.779 -4.325 11.727 1.00 95.44 256 SER A N 1
ATOM 2123 C CA . SER A 1 256 ? -16.882 -3.536 11.161 1.00 95.44 256 SER A CA 1
ATOM 2124 C C . SER A 1 256 ? -18.183 -4.318 10.948 1.00 95.44 256 SER A C 1
ATOM 2126 O O . SER A 1 256 ? -19.226 -3.709 10.724 1.00 95.44 256 SER A O 1
ATOM 2128 N N . LEU A 1 257 ? -18.155 -5.654 11.044 1.00 94.31 257 LEU A N 1
ATOM 2129 C CA . LEU A 1 257 ? -19.360 -6.493 11.061 1.00 94.31 257 LEU A CA 1
ATOM 2130 C C . LEU A 1 257 ? -20.128 -6.405 12.391 1.00 94.31 257 LEU A C 1
ATOM 2132 O O . LEU A 1 257 ? -21.298 -6.795 12.446 1.00 94.31 257 LEU A O 1
ATOM 2136 N N . PHE A 1 258 ? -19.497 -5.882 13.450 1.00 94.88 258 PHE A N 1
ATOM 2137 C CA . PHE A 1 258 ? -20.087 -5.731 14.783 1.00 94.88 258 PHE A CA 1
ATOM 2138 C C . PHE A 1 258 ? -19.833 -4.327 15.364 1.00 94.88 258 PHE A C 1
ATOM 2140 O O . PHE A 1 258 ? -19.301 -4.199 16.471 1.00 94.88 258 PHE A O 1
ATOM 2147 N N . PRO A 1 259 ? -20.263 -3.256 14.671 1.00 93.19 259 PRO A N 1
ATOM 2148 C CA . PRO A 1 259 ? -19.897 -1.879 15.007 1.00 93.19 259 PRO A CA 1
ATOM 2149 C C . PRO A 1 259 ? -20.350 -1.464 16.410 1.00 93.19 259 PRO A C 1
ATOM 2151 O O . PRO A 1 259 ? -19.669 -0.705 17.079 1.00 93.19 259 PRO A O 1
ATOM 2154 N N . LYS A 1 260 ? -21.465 -2.017 16.909 1.00 92.25 260 LYS A N 1
ATOM 2155 C CA . LYS A 1 260 ? -21.936 -1.774 18.284 1.00 92.25 260 LYS A CA 1
ATOM 2156 C C . LYS A 1 260 ? -21.127 -2.524 19.339 1.00 92.25 260 LYS A C 1
ATOM 2158 O O . LYS A 1 260 ? -20.958 -2.021 20.444 1.00 92.25 260 LYS A O 1
ATOM 2163 N N . ALA A 1 261 ? -20.677 -3.738 19.023 1.00 94.75 261 ALA A N 1
ATOM 2164 C CA . ALA A 1 261 ? -19.920 -4.552 19.966 1.00 94.75 261 ALA A CA 1
ATOM 2165 C C . ALA A 1 261 ? -18.505 -3.998 20.132 1.00 94.75 261 ALA A C 1
ATOM 2167 O O . ALA A 1 261 ? -18.037 -3.903 21.260 1.00 94.75 261 ALA A O 1
ATOM 2168 N N . PHE A 1 262 ? -17.878 -3.575 19.032 1.00 97.19 262 PHE A N 1
ATOM 2169 C CA . PHE A 1 262 ? -16.499 -3.082 18.989 1.00 97.19 262 PHE A CA 1
ATOM 2170 C C . PHE A 1 262 ? -16.389 -1.565 18.787 1.00 97.19 262 PHE A C 1
ATOM 2172 O O . PHE A 1 262 ? -15.392 -1.076 18.261 1.00 97.19 262 PHE A O 1
ATOM 2179 N N . TYR A 1 263 ? -17.426 -0.808 19.158 1.00 97.06 263 TYR A N 1
ATOM 2180 C CA . TYR A 1 263 ? -17.471 0.636 18.913 1.00 97.06 263 TYR A CA 1
ATOM 2181 C C . TYR A 1 263 ? -16.236 1.385 19.450 1.00 97.06 263 TYR A C 1
ATOM 2183 O O . TYR A 1 263 ? -15.630 2.140 18.689 1.00 97.06 263 TYR A O 1
ATOM 2191 N N . PRO A 1 264 ? -15.786 1.155 20.703 1.00 98.25 264 PRO A N 1
ATOM 2192 C CA . PRO A 1 264 ? -14.584 1.812 21.211 1.00 98.25 264 PRO A CA 1
ATOM 2193 C C . PRO A 1 264 ? -13.325 1.411 20.436 1.00 98.25 264 PRO A C 1
ATOM 2195 O O . PRO A 1 264 ? -12.503 2.263 20.121 1.00 98.25 264 PRO A O 1
ATOM 2198 N N . GLU A 1 265 ? -13.167 0.135 20.080 1.00 98.62 265 GLU A N 1
ATOM 2199 C CA . GLU A 1 265 ? -12.012 -0.327 19.312 1.00 98.62 265 GLU A CA 1
ATOM 2200 C C . GLU A 1 265 ? -11.980 0.298 17.907 1.00 98.62 265 GLU A C 1
ATOM 2202 O O . GLU A 1 265 ? -10.910 0.678 17.437 1.00 98.62 265 GLU A O 1
ATOM 2207 N N . ILE A 1 266 ? -13.142 0.492 17.270 1.00 98.19 266 ILE A N 1
ATOM 2208 C CA . ILE A 1 266 ? -13.272 1.196 15.983 1.00 98.19 266 ILE A CA 1
ATOM 2209 C C . ILE A 1 266 ? -12.865 2.671 16.110 1.00 98.19 266 ILE A C 1
ATOM 2211 O O . ILE A 1 266 ? -12.164 3.185 15.235 1.00 98.19 266 ILE A O 1
ATOM 2215 N N . LEU A 1 267 ? -13.237 3.350 17.202 1.00 98.38 267 LEU A N 1
ATOM 2216 C CA . LEU A 1 267 ? -12.721 4.694 17.496 1.00 98.38 267 LEU A CA 1
ATOM 2217 C C . LEU A 1 267 ? -11.192 4.680 17.644 1.00 98.38 267 LEU A C 1
ATOM 2219 O O . LEU A 1 267 ? -10.521 5.580 17.149 1.00 98.38 267 LEU A O 1
ATOM 2223 N N . GLY A 1 268 ? -10.637 3.636 18.261 1.00 98.31 268 GLY A N 1
ATOM 2224 C CA . GLY A 1 268 ? -9.194 3.418 18.369 1.00 98.31 268 GLY A CA 1
ATOM 2225 C C . GLY A 1 268 ? -8.489 3.253 17.021 1.00 98.31 268 GLY A C 1
ATOM 2226 O O . GLY A 1 268 ? -7.445 3.862 16.798 1.00 98.31 268 GLY A O 1
ATOM 2227 N N . TYR A 1 269 ? -9.066 2.471 16.104 1.00 97.69 269 TYR A N 1
ATOM 2228 C CA . TYR A 1 269 ? -8.552 2.333 14.734 1.00 97.69 269 TYR A CA 1
ATOM 2229 C C . TYR A 1 269 ? -8.538 3.666 14.010 1.00 97.69 269 TYR A C 1
ATOM 2231 O O . TYR A 1 269 ? -7.522 4.039 13.432 1.00 97.69 269 TYR A O 1
ATOM 2239 N N . THR A 1 270 ? -9.656 4.387 14.104 1.00 97.94 270 THR A N 1
ATOM 2240 C CA . THR A 1 270 ? -9.822 5.711 13.503 1.00 97.94 270 THR A CA 1
ATOM 2241 C C . THR A 1 270 ? -8.775 6.668 14.069 1.00 97.94 270 THR A C 1
ATOM 2243 O O . THR A 1 270 ? -8.090 7.347 13.321 1.00 97.94 270 THR A O 1
ATOM 2246 N N . LEU A 1 271 ? -8.544 6.659 15.384 1.00 97.62 271 LEU A N 1
ATOM 2247 C CA . LEU A 1 271 ? -7.495 7.473 15.992 1.00 97.62 271 LEU A CA 1
ATOM 2248 C C . LEU A 1 271 ? -6.113 7.170 15.401 1.00 97.62 271 LEU A C 1
ATOM 2250 O O . LEU A 1 271 ? -5.391 8.104 15.066 1.00 97.62 271 LEU A O 1
ATOM 2254 N N . TRP A 1 272 ? -5.733 5.896 15.261 1.00 95.69 272 TRP A N 1
ATOM 2255 C CA . TRP A 1 272 ? -4.442 5.535 14.668 1.00 95.69 272 TRP A CA 1
ATOM 2256 C C . TRP A 1 272 ? -4.336 6.008 13.220 1.00 95.69 272 TRP A C 1
ATOM 2258 O O . TRP A 1 272 ? -3.377 6.698 12.873 1.00 95.69 272 TRP A O 1
ATOM 2268 N N . LEU A 1 273 ? -5.296 5.597 12.390 1.00 94.38 273 LEU A N 1
ATOM 2269 C CA . LEU A 1 273 ? -5.295 5.834 10.951 1.00 94.38 273 LEU A CA 1
ATOM 2270 C C . LEU A 1 273 ? -5.222 7.329 10.670 1.00 94.38 273 LEU A C 1
ATOM 2272 O O . LEU A 1 273 ? -4.252 7.783 10.068 1.00 94.38 273 LEU A O 1
ATOM 2276 N N . GLU A 1 274 ? -6.133 8.098 11.260 1.00 95.25 274 GLU A N 1
ATOM 2277 C CA . GLU A 1 274 ? -6.247 9.518 10.960 1.00 95.25 274 GLU A CA 1
ATOM 2278 C C . GLU A 1 274 ? -5.113 10.348 11.564 1.00 95.25 274 GLU A C 1
ATOM 2280 O O . GLU A 1 274 ? -4.599 11.261 10.929 1.00 95.25 274 GLU A O 1
ATOM 2285 N N . THR A 1 275 ? -4.659 10.049 12.787 1.00 93.06 275 THR A N 1
ATOM 2286 C CA . THR A 1 275 ? -3.668 10.931 13.439 1.00 93.06 275 THR A CA 1
ATOM 2287 C C . THR A 1 275 ? -2.222 10.638 13.062 1.00 93.06 275 THR A C 1
ATOM 2289 O O . THR A 1 275 ? -1.355 11.486 13.289 1.00 93.06 275 THR A O 1
ATOM 2292 N N . THR A 1 276 ? -1.935 9.460 12.492 1.00 89.25 276 THR A N 1
ATOM 2293 C CA . THR A 1 276 ? -0.566 9.044 12.135 1.00 89.25 276 THR A CA 1
ATOM 2294 C C . THR A 1 276 ? -0.305 9.024 10.629 1.00 89.25 276 THR A C 1
ATOM 2296 O O . THR A 1 276 ? 0.864 9.037 10.228 1.00 89.25 276 THR A O 1
ATOM 2299 N N . SER A 1 277 ? -1.352 9.063 9.799 1.00 87.44 277 SER A N 1
ATOM 2300 C CA . SER A 1 277 ? -1.289 8.967 8.334 1.00 87.44 277 SER A CA 1
ATOM 2301 C C . SER A 1 277 ? -0.252 9.909 7.702 1.00 87.44 277 SER A C 1
ATOM 2303 O O . SER A 1 277 ? 0.642 9.471 6.969 1.00 87.44 277 SER A O 1
ATOM 2305 N N . ALA A 1 278 ? -0.237 11.191 8.084 1.00 85.81 278 ALA A N 1
ATOM 2306 C CA . ALA A 1 278 ? 0.707 12.165 7.526 1.00 85.81 278 ALA A CA 1
ATOM 2307 C C . ALA A 1 278 ? 2.192 11.772 7.698 1.00 85.81 278 ALA A C 1
ATOM 2309 O O . ALA A 1 278 ? 3.019 12.114 6.845 1.00 85.81 278 ALA A O 1
ATOM 2310 N N . THR A 1 279 ? 2.542 11.040 8.763 1.00 85.44 279 THR A N 1
ATOM 2311 C CA . THR A 1 279 ? 3.923 10.595 9.041 1.00 85.44 279 THR A CA 1
ATOM 2312 C C . THR A 1 279 ? 4.405 9.523 8.058 1.00 85.44 279 THR A C 1
ATOM 2314 O O . THR A 1 279 ? 5.598 9.435 7.780 1.00 85.44 279 THR A O 1
ATOM 2317 N N . GLU A 1 280 ? 3.486 8.736 7.495 1.00 84.50 280 GLU A N 1
ATOM 2318 C CA . GLU A 1 280 ? 3.764 7.672 6.524 1.00 84.50 280 GLU A CA 1
ATOM 2319 C C . GLU A 1 280 ? 3.613 8.157 5.078 1.00 84.50 280 GLU A C 1
ATOM 2321 O O . GLU A 1 280 ? 4.438 7.851 4.215 1.00 84.50 280 GLU A O 1
ATOM 2326 N N . HIS A 1 281 ? 2.597 8.977 4.808 1.00 88.81 281 HIS A N 1
ATOM 2327 C CA . HIS A 1 281 ? 2.298 9.421 3.450 1.00 88.81 281 HIS A CA 1
ATOM 2328 C C . HIS A 1 281 ? 3.228 10.552 2.975 1.00 88.81 281 HIS A C 1
ATOM 2330 O O . HIS A 1 281 ? 3.456 10.689 1.773 1.00 88.81 281 HIS A O 1
ATOM 2336 N N . SER A 1 282 ? 3.850 11.315 3.882 1.00 86.94 282 SER A N 1
ATOM 2337 C CA . SER A 1 282 ? 4.848 12.340 3.521 1.00 86.94 282 SER A CA 1
ATOM 2338 C C . SER A 1 282 ? 6.115 11.782 2.844 1.00 86.94 282 SER A C 1
ATOM 2340 O O . SER A 1 282 ? 6.481 12.290 1.776 1.00 86.94 282 SER A O 1
ATOM 2342 N N . PRO A 1 283 ? 6.803 10.752 3.384 1.00 83.94 283 PRO A N 1
ATOM 2343 C CA . PRO A 1 283 ? 7.931 10.135 2.682 1.00 83.94 283 PRO A CA 1
ATOM 2344 C C . PRO A 1 283 ? 7.488 9.407 1.403 1.00 83.94 283 PRO A C 1
ATOM 2346 O O . PRO A 1 283 ? 8.141 9.546 0.366 1.00 83.94 283 PRO A O 1
ATOM 2349 N N . LEU A 1 284 ? 6.341 8.713 1.428 1.00 87.25 284 LEU A N 1
ATOM 2350 C CA . LEU A 1 284 ? 5.799 8.037 0.246 1.00 87.25 284 LEU A CA 1
ATOM 2351 C C . LEU A 1 284 ? 5.537 9.016 -0.906 1.00 87.25 284 LEU A C 1
ATOM 2353 O O . LEU A 1 284 ? 5.933 8.742 -2.036 1.00 87.25 284 LEU A O 1
ATOM 2357 N N . ARG A 1 285 ? 4.947 10.184 -0.625 1.00 87.94 285 ARG A N 1
ATOM 2358 C CA . ARG A 1 285 ? 4.720 11.245 -1.616 1.00 87.94 285 ARG A CA 1
ATOM 2359 C C . ARG A 1 285 ? 5.997 11.591 -2.377 1.00 87.94 285 ARG A C 1
ATOM 2361 O O . ARG A 1 285 ? 6.014 11.552 -3.605 1.00 87.94 285 ARG A O 1
ATOM 2368 N N . LYS A 1 286 ? 7.061 11.933 -1.648 1.00 82.31 286 LYS A N 1
ATOM 2369 C CA . LYS A 1 286 ? 8.336 12.342 -2.252 1.00 82.31 286 LYS A CA 1
ATOM 2370 C C . LYS A 1 286 ? 8.967 11.204 -3.055 1.00 82.31 286 LYS A C 1
ATOM 2372 O O . LYS A 1 286 ? 9.575 11.444 -4.096 1.00 82.31 286 LYS A O 1
ATOM 2377 N N . LEU A 1 287 ? 8.806 9.963 -2.598 1.00 82.50 287 LEU A N 1
ATOM 2378 C CA . LEU A 1 287 ? 9.293 8.792 -3.316 1.00 82.50 287 LEU A CA 1
ATOM 2379 C C . LEU A 1 287 ? 8.503 8.525 -4.611 1.00 82.50 287 LEU A C 1
ATOM 2381 O O . LEU A 1 287 ? 9.110 8.221 -5.638 1.00 82.50 287 LEU A O 1
ATOM 2385 N N . LEU A 1 288 ? 7.176 8.682 -4.592 1.00 84.75 288 LEU A N 1
ATOM 2386 C CA . LEU A 1 288 ? 6.336 8.606 -5.791 1.00 84.75 288 LEU A CA 1
ATOM 2387 C C . LEU A 1 288 ? 6.752 9.675 -6.811 1.00 84.75 288 LEU A C 1
ATOM 2389 O O . LEU A 1 288 ? 7.037 9.336 -7.960 1.00 84.75 288 LEU A O 1
ATOM 2393 N N . GLU A 1 289 ? 6.887 10.933 -6.375 1.00 81.19 289 GLU A N 1
ATOM 2394 C CA . GLU A 1 289 ? 7.339 12.054 -7.215 1.00 81.19 289 GLU A CA 1
ATOM 2395 C C . GLU A 1 289 ? 8.714 11.768 -7.847 1.00 81.19 289 GLU A C 1
ATOM 2397 O O . GLU A 1 289 ? 8.888 11.945 -9.054 1.00 81.19 289 GLU A O 1
ATOM 2402 N N . ARG A 1 290 ? 9.674 11.238 -7.071 1.00 79.62 290 ARG A N 1
ATOM 2403 C CA . ARG A 1 290 ? 11.012 10.855 -7.566 1.00 79.62 290 ARG A CA 1
ATOM 2404 C C . ARG A 1 290 ? 10.955 9.838 -8.705 1.00 79.62 290 ARG A C 1
ATOM 2406 O O . ARG A 1 290 ? 11.769 9.903 -9.624 1.00 79.62 290 ARG A O 1
ATOM 2413 N N . HIS A 1 291 ? 10.027 8.889 -8.642 1.00 77.00 291 HIS A N 1
ATOM 2414 C CA . HIS A 1 291 ? 9.857 7.861 -9.669 1.00 77.00 291 HIS A CA 1
ATOM 2415 C C . HIS A 1 291 ? 8.901 8.274 -10.798 1.00 77.00 291 HIS A C 1
ATOM 2417 O O . HIS A 1 291 ? 8.550 7.430 -11.628 1.00 77.00 291 HIS A O 1
ATOM 2423 N N . GLY A 1 292 ? 8.499 9.551 -10.850 1.00 77.00 292 GLY A N 1
ATOM 2424 C CA . GLY A 1 292 ? 7.583 10.080 -11.860 1.00 77.00 292 GLY A CA 1
ATOM 2425 C C . GLY A 1 292 ? 6.156 9.542 -11.727 1.00 77.00 292 GLY A C 1
ATOM 2426 O O . GLY A 1 292 ? 5.419 9.506 -12.710 1.00 77.00 292 GLY A O 1
ATOM 2427 N N . LEU A 1 293 ? 5.774 9.080 -10.535 1.00 84.62 293 LEU A N 1
ATOM 2428 C CA . LEU A 1 293 ? 4.443 8.562 -10.229 1.00 84.62 293 LEU A CA 1
ATOM 2429 C C . LEU A 1 293 ? 3.583 9.663 -9.606 1.00 84.62 293 LEU A C 1
ATOM 2431 O O . LEU A 1 293 ? 4.085 10.567 -8.939 1.00 84.62 293 LEU A O 1
ATOM 2435 N N . SER A 1 294 ? 2.268 9.572 -9.805 1.00 89.25 294 SER A N 1
ATOM 2436 C CA . SER A 1 294 ? 1.326 10.514 -9.202 1.00 89.25 294 SER A CA 1
ATOM 2437 C C . SER A 1 294 ? 1.345 10.392 -7.672 1.00 89.25 294 SER A C 1
ATOM 2439 O O . SER A 1 294 ? 1.064 9.309 -7.157 1.00 89.25 294 SER A O 1
ATOM 2441 N N . PRO A 1 295 ? 1.591 11.484 -6.925 1.00 91.38 295 PRO A N 1
ATOM 2442 C CA . PRO A 1 295 ? 1.518 11.474 -5.468 1.00 91.38 295 PRO A CA 1
ATOM 2443 C C . PRO A 1 295 ? 0.087 11.623 -4.932 1.00 91.38 295 PRO A C 1
ATOM 2445 O O . PRO A 1 295 ? -0.083 11.807 -3.730 1.00 91.38 295 PRO A O 1
ATOM 2448 N N . LYS A 1 296 ? -0.946 11.591 -5.791 1.00 92.31 296 LYS A N 1
ATOM 2449 C CA . LYS A 1 296 ? -2.337 11.904 -5.415 1.00 92.31 296 LYS A CA 1
ATOM 2450 C C . LYS A 1 296 ? -2.826 11.095 -4.209 1.00 92.31 296 LYS A C 1
ATOM 2452 O O . LYS A 1 296 ? -3.423 11.679 -3.315 1.00 92.31 296 LYS A O 1
ATOM 2457 N N . PHE A 1 297 ? -2.506 9.800 -4.151 1.00 91.69 297 PHE A N 1
ATOM 2458 C CA . PHE A 1 297 ? -2.868 8.933 -3.024 1.00 91.69 297 PHE A CA 1
ATOM 2459 C C . PHE A 1 297 ? -2.325 9.469 -1.691 1.00 91.69 297 PHE A C 1
ATOM 2461 O O . PHE A 1 297 ? -3.062 9.642 -0.726 1.00 91.69 297 PHE A O 1
ATOM 2468 N N . SER A 1 298 ? -1.032 9.800 -1.652 1.00 90.69 298 SER A N 1
ATOM 2469 C CA . SER A 1 298 ? -0.387 10.368 -0.469 1.00 90.69 298 SER A CA 1
ATOM 2470 C C . SER A 1 298 ? -0.850 11.789 -0.163 1.00 90.69 298 SER A C 1
ATOM 2472 O O . SER A 1 298 ? -0.933 12.163 0.999 1.00 90.69 298 SER A O 1
ATOM 2474 N N . LEU A 1 299 ? -1.155 12.582 -1.191 1.00 89.69 299 LEU A N 1
ATOM 2475 C CA . LEU A 1 299 ? -1.644 13.949 -1.036 1.00 89.69 299 LEU A CA 1
ATOM 2476 C C . LEU A 1 299 ? -2.977 14.006 -0.296 1.00 89.69 299 LEU A C 1
ATOM 2478 O O . LEU A 1 299 ? -3.087 14.820 0.617 1.00 89.69 299 LEU A O 1
ATOM 2482 N N . LEU A 1 300 ? -3.934 13.149 -0.672 1.00 88.81 300 LEU A N 1
ATOM 2483 C CA . LEU A 1 300 ? -5.239 13.050 -0.011 1.00 88.81 300 LEU A CA 1
ATOM 2484 C C . LEU A 1 300 ? -5.049 12.848 1.496 1.00 88.81 300 LEU A C 1
ATOM 2486 O O . LEU A 1 300 ? -5.390 13.732 2.271 1.00 88.81 300 LEU A O 1
ATOM 2490 N N . HIS A 1 301 ? -4.320 11.804 1.871 1.00 87.38 301 HIS A N 1
ATOM 2491 C CA . HIS A 1 301 ? -4.012 11.445 3.255 1.00 87.38 301 HIS A CA 1
ATOM 2492 C C . HIS A 1 301 ? -3.200 12.508 4.027 1.00 87.38 301 HIS A C 1
ATOM 2494 O O . HIS A 1 301 ? -3.455 12.808 5.187 1.00 87.38 301 HIS A O 1
ATOM 2500 N N . THR A 1 302 ? -2.219 13.172 3.397 1.00 83.62 302 THR A N 1
ATOM 2501 C CA . THR A 1 302 ? -1.471 14.247 4.091 1.00 83.62 302 THR A CA 1
ATOM 2502 C C . THR A 1 302 ? -2.297 15.513 4.328 1.00 83.62 302 THR A C 1
ATOM 2504 O O . THR A 1 302 ? -2.000 16.267 5.255 1.00 83.62 302 THR A O 1
ATOM 2507 N N . ALA A 1 303 ? -3.284 15.790 3.472 1.00 79.50 303 ALA A N 1
ATOM 2508 C CA . ALA A 1 303 ? -4.078 17.011 3.535 1.00 79.50 303 ALA A CA 1
ATOM 2509 C C . ALA A 1 303 ? -5.355 16.822 4.359 1.00 79.50 303 ALA A C 1
ATOM 2511 O O . ALA A 1 303 ? -5.668 17.671 5.194 1.00 79.50 303 ALA A O 1
ATOM 2512 N N . ILE A 1 304 ? -6.083 15.734 4.120 1.00 79.62 304 ILE A N 1
ATOM 2513 C CA . ILE A 1 304 ? -7.386 15.451 4.717 1.00 79.62 304 ILE A CA 1
ATOM 2514 C C . ILE A 1 304 ? -7.213 14.965 6.162 1.00 79.62 304 ILE A C 1
ATOM 2516 O O . ILE A 1 304 ? -7.926 15.448 7.039 1.00 79.62 304 ILE A O 1
ATOM 2520 N N . ASP A 1 305 ? -6.177 14.181 6.461 1.00 82.62 305 ASP A N 1
ATOM 2521 C CA . ASP A 1 305 ? -6.009 13.530 7.772 1.00 82.62 305 ASP A CA 1
ATOM 2522 C C . ASP A 1 305 ? -5.263 14.421 8.785 1.00 82.62 305 ASP A C 1
ATOM 2524 O O . ASP A 1 305 ? -4.688 13.976 9.773 1.00 82.62 305 ASP A O 1
ATOM 2528 N N . ASN A 1 306 ? -5.230 15.737 8.565 1.00 82.31 306 ASN A N 1
ATOM 2529 C CA . ASN A 1 306 ? -4.491 16.635 9.448 1.00 82.31 306 ASN A CA 1
ATOM 2530 C C . ASN A 1 306 ? -5.159 16.769 10.837 1.00 82.31 306 ASN A C 1
ATOM 2532 O O . ASN A 1 306 ? -6.371 16.950 10.966 1.00 82.31 306 ASN A O 1
ATOM 2536 N N . ASN A 1 307 ? -4.346 16.802 11.896 1.00 81.75 307 ASN A N 1
ATOM 2537 C CA . ASN A 1 307 ? -4.823 16.903 13.286 1.00 81.75 307 ASN A CA 1
ATOM 2538 C C . ASN A 1 307 ? -5.395 18.288 13.661 1.00 81.75 307 ASN A C 1
ATOM 2540 O O . ASN A 1 307 ? -5.958 18.463 14.744 1.00 81.75 307 ASN A O 1
ATOM 2544 N N . ALA A 1 308 ? -5.249 19.296 12.794 1.00 80.69 308 ALA A N 1
ATOM 2545 C CA . ALA A 1 308 ? -5.737 20.644 13.071 1.00 80.69 308 ALA A CA 1
ATOM 2546 C C . ALA A 1 308 ? -7.243 20.755 12.805 1.00 80.69 308 ALA A C 1
ATOM 2548 O O . ALA A 1 308 ? -7.994 21.060 13.730 1.00 80.69 308 ALA A O 1
ATOM 2549 N N . ASN A 1 309 ? -7.665 20.472 11.569 1.00 82.50 309 ASN A N 1
ATOM 2550 C CA . ASN A 1 309 ? -9.038 20.639 11.079 1.00 82.50 309 ASN A CA 1
ATOM 2551 C C . ASN A 1 309 ? -9.548 19.443 10.253 1.00 82.50 309 ASN A C 1
ATOM 2553 O O . ASN A 1 309 ? -10.674 19.487 9.766 1.00 82.50 309 ASN A O 1
ATOM 2557 N N . GLY A 1 310 ? -8.706 18.432 10.040 1.00 90.00 310 GLY A N 1
ATOM 2558 C CA . GLY A 1 310 ? -8.985 17.269 9.208 1.00 90.00 310 GLY A CA 1
ATOM 2559 C C . GLY A 1 310 ? -9.573 16.086 9.971 1.00 90.00 310 GLY A C 1
ATOM 2560 O O . GLY A 1 310 ? -10.076 16.224 11.091 1.00 90.00 310 GLY A O 1
ATOM 2561 N N . HIS A 1 311 ? -9.477 14.899 9.379 1.00 94.50 311 HIS A N 1
ATOM 2562 C CA . HIS A 1 311 ? -10.011 13.667 9.962 1.00 94.50 311 HIS A CA 1
ATOM 2563 C C . HIS A 1 311 ? -9.380 13.329 11.314 1.00 94.50 311 HIS A C 1
ATOM 2565 O O . HIS A 1 311 ? -10.099 12.922 12.226 1.00 94.50 311 HIS A O 1
ATOM 2571 N N . GLY A 1 312 ? -8.089 13.622 11.519 1.00 94.06 312 GLY A N 1
ATOM 2572 C CA . GLY A 1 312 ? -7.436 13.453 12.821 1.00 94.06 312 GLY A CA 1
ATOM 2573 C C . GLY A 1 312 ? -8.130 14.250 13.932 1.00 94.06 312 GLY A C 1
ATOM 2574 O O . GLY A 1 312 ? -8.375 13.734 15.025 1.00 94.06 312 GLY A O 1
ATOM 2575 N N . ARG A 1 313 ? -8.560 15.486 13.634 1.00 94.12 313 ARG A N 1
ATOM 2576 C CA . ARG A 1 313 ? -9.372 16.291 14.562 1.00 94.12 313 ARG A CA 1
ATOM 2577 C C . ARG A 1 313 ? -10.744 15.659 14.793 1.00 94.12 313 ARG A C 1
ATOM 2579 O O . ARG A 1 313 ? -11.196 15.606 15.935 1.00 94.12 313 ARG A O 1
ATOM 2586 N N . TYR A 1 314 ? -11.406 15.179 13.740 1.00 96.69 314 TYR A N 1
ATOM 2587 C CA . TYR A 1 314 ? -12.724 14.543 13.850 1.00 96.69 314 TYR A CA 1
ATOM 2588 C C . TYR A 1 314 ? -12.685 13.268 14.692 1.00 96.69 314 TYR A C 1
ATOM 2590 O O . TYR A 1 314 ? -13.574 13.078 15.522 1.00 96.69 314 TYR A O 1
ATOM 2598 N N . ALA A 1 315 ? -11.647 12.445 14.540 1.00 97.25 315 ALA A N 1
ATOM 2599 C CA . ALA A 1 315 ? -11.425 11.243 15.334 1.00 97.25 315 ALA A CA 1
ATOM 2600 C C . ALA A 1 315 ? -11.268 11.575 16.829 1.00 97.25 315 ALA A C 1
ATOM 2602 O O . ALA A 1 315 ? -11.957 10.997 17.672 1.00 97.25 315 ALA A O 1
ATOM 2603 N N . ILE A 1 316 ? -10.420 12.557 17.157 1.00 97.44 316 ILE A N 1
ATOM 2604 C CA . ILE A 1 316 ? -10.189 13.007 18.539 1.00 97.44 316 ILE A CA 1
ATOM 2605 C C . ILE A 1 316 ? -11.478 13.578 19.152 1.00 97.44 316 ILE A C 1
ATOM 2607 O O . ILE A 1 316 ? -11.868 13.206 20.259 1.00 97.44 316 ILE A O 1
ATOM 2611 N N . GLU A 1 317 ? -12.187 14.448 18.429 1.00 97.38 317 GLU A N 1
ATOM 2612 C CA . GLU A 1 317 ? -13.444 15.033 18.909 1.00 97.38 317 GLU A CA 1
ATOM 2613 C C . GLU A 1 317 ? -14.545 13.983 19.098 1.00 97.38 317 GLU A C 1
ATOM 2615 O O . GLU A 1 317 ? -15.277 14.046 20.085 1.00 97.38 317 GLU A O 1
ATOM 2620 N N . ALA A 1 318 ? -14.653 13.005 18.194 1.00 97.69 318 ALA A N 1
ATOM 2621 C CA . ALA A 1 318 ? -15.592 11.892 18.319 1.00 97.69 318 ALA A CA 1
ATOM 2622 C C . ALA A 1 318 ? -15.337 11.079 19.599 1.00 97.69 318 ALA A C 1
ATOM 2624 O O . ALA A 1 318 ? -16.283 10.762 20.320 1.00 97.69 318 ALA A O 1
ATOM 2625 N N . ILE A 1 319 ? -14.069 10.804 19.923 1.00 98.44 319 ILE A N 1
ATOM 2626 C CA . ILE A 1 319 ? -13.670 10.120 21.162 1.00 98.44 319 ILE A CA 1
ATOM 2627 C C . ILE A 1 319 ? -14.035 10.949 22.391 1.00 98.44 319 ILE A C 1
ATOM 2629 O O . ILE A 1 319 ? -14.598 10.423 23.349 1.00 98.44 319 ILE A O 1
ATOM 2633 N N . TYR A 1 320 ? -13.750 12.248 22.367 1.00 98.56 320 TYR A N 1
ATOM 2634 C CA . TYR A 1 320 ? -14.049 13.136 23.483 1.00 98.56 320 TYR A CA 1
ATOM 2635 C C . TYR A 1 320 ? -15.541 13.270 23.762 1.00 98.56 320 TYR A C 1
ATOM 2637 O O . TYR A 1 320 ? -15.941 13.181 24.922 1.00 98.56 320 TYR A O 1
ATOM 2645 N N . LEU A 1 321 ? -16.357 13.424 22.720 1.00 98.19 321 LEU A N 1
ATOM 2646 C CA . LEU A 1 321 ? -17.814 13.432 22.843 1.00 98.19 321 LEU A CA 1
ATOM 2647 C C . LEU A 1 321 ? -18.328 12.085 23.363 1.00 98.19 321 LEU A C 1
ATOM 2649 O O . LEU A 1 321 ? -19.160 12.045 24.265 1.00 98.19 321 LEU A O 1
ATOM 2653 N N . TYR A 1 322 ? -17.794 10.976 22.844 1.00 98.00 322 TYR A N 1
ATOM 2654 C CA . TYR A 1 322 ? -18.165 9.638 23.293 1.00 98.00 322 TYR A CA 1
ATOM 2655 C C . TYR A 1 322 ? -17.865 9.425 24.783 1.00 98.00 322 TYR A C 1
ATOM 2657 O O . TYR A 1 322 ? -18.737 8.992 25.534 1.00 98.00 322 TYR A O 1
ATOM 2665 N N . LEU A 1 323 ? -16.659 9.766 25.240 1.00 98.56 323 LEU A N 1
ATOM 2666 C CA . LEU A 1 323 ? -16.266 9.597 26.640 1.00 98.56 323 LEU A CA 1
ATOM 2667 C C . LEU A 1 323 ? -17.012 10.556 27.580 1.00 98.56 323 LEU A C 1
ATOM 2669 O O . LEU A 1 323 ? -17.324 10.172 28.704 1.00 98.56 323 LEU A O 1
ATOM 2673 N N . GLU A 1 324 ? -17.360 11.761 27.127 1.00 98.38 324 GLU A N 1
ATOM 2674 C CA . GLU A 1 324 ? -18.226 12.683 27.874 1.00 98.38 324 GLU A CA 1
ATOM 2675 C C . GLU A 1 324 ? -19.649 12.124 28.039 1.00 98.38 324 GLU A C 1
ATOM 2677 O O . GLU A 1 324 ? -20.210 12.156 29.141 1.00 98.38 324 GLU A O 1
ATOM 2682 N N . GLU A 1 325 ? -20.224 11.543 26.981 1.00 97.62 325 GLU A N 1
ATOM 2683 C CA . GLU A 1 325 ? -21.516 10.860 27.063 1.00 97.62 325 GLU A CA 1
ATOM 2684 C C . GLU A 1 325 ? -21.479 9.664 28.021 1.00 97.62 325 GLU A C 1
ATOM 2686 O O . GLU A 1 325 ? -22.423 9.463 28.792 1.00 97.62 325 GLU A O 1
ATOM 2691 N N . ILE A 1 326 ? -20.400 8.875 27.987 1.00 98.25 326 ILE A N 1
ATOM 2692 C CA . ILE A 1 326 ? -20.192 7.749 28.902 1.00 98.25 326 ILE A CA 1
ATOM 2693 C C . ILE A 1 326 ? -20.074 8.241 30.345 1.00 98.25 326 ILE A C 1
ATOM 2695 O O . ILE A 1 326 ? -20.760 7.707 31.214 1.00 98.25 326 ILE A O 1
ATOM 2699 N N . GLY A 1 327 ? -19.285 9.287 30.601 1.00 98.19 327 GLY A N 1
ATOM 2700 C CA . GLY A 1 327 ? -19.137 9.873 31.935 1.00 98.19 327 GLY A CA 1
ATOM 2701 C C . GLY A 1 327 ? -20.461 10.403 32.481 1.00 98.19 327 GLY A C 1
ATOM 2702 O O . GLY A 1 327 ? -20.830 10.103 33.614 1.00 98.19 327 GLY A O 1
ATOM 2703 N N . THR A 1 328 ? -21.238 11.089 31.640 1.00 98.00 328 THR A N 1
ATOM 2704 C CA . THR A 1 328 ? -22.561 11.617 32.009 1.00 98.00 328 THR A CA 1
ATOM 2705 C C . THR A 1 328 ? -23.558 10.507 32.357 1.00 98.00 328 THR A C 1
ATOM 2707 O O . THR A 1 328 ? -24.364 10.667 33.272 1.00 98.00 328 THR A O 1
ATOM 2710 N N . LYS A 1 329 ? -23.536 9.382 31.628 1.00 97.75 329 LYS A N 1
ATOM 2711 C CA . LYS A 1 329 ? -24.516 8.290 31.784 1.00 97.75 329 LYS A CA 1
ATOM 2712 C C . LYS A 1 329 ? -24.113 7.249 32.833 1.00 97.75 329 LYS A C 1
ATOM 2714 O O . LYS A 1 329 ? -24.988 6.699 33.498 1.00 97.75 329 LYS A O 1
ATOM 2719 N N . TYR A 1 330 ? -22.819 6.959 32.961 1.00 97.94 330 TYR A N 1
ATOM 2720 C CA . TYR A 1 330 ? -22.307 5.781 33.673 1.00 97.94 330 TYR A CA 1
ATOM 2721 C C . TYR A 1 330 ? -21.156 6.084 34.651 1.00 97.94 330 TYR A C 1
ATOM 2723 O O . TYR A 1 330 ? -20.775 5.207 35.426 1.00 97.94 330 TYR A O 1
ATOM 2731 N N . GLY A 1 331 ? -20.642 7.318 34.676 1.00 97.94 331 GLY A N 1
ATOM 2732 C CA . GLY A 1 331 ? -19.600 7.770 35.601 1.00 97.94 331 GLY A CA 1
ATOM 2733 C C . GLY A 1 331 ? -18.163 7.447 35.171 1.00 97.94 331 GLY A C 1
ATOM 2734 O O . GLY A 1 331 ? -17.912 6.704 34.222 1.00 97.94 331 GLY A O 1
ATOM 2735 N N . ASP A 1 332 ? -17.199 8.006 35.905 1.00 97.44 332 ASP A N 1
ATOM 2736 C CA . ASP A 1 332 ? -15.776 8.039 35.524 1.00 97.44 332 ASP A CA 1
ATOM 2737 C C . ASP A 1 332 ? -15.113 6.657 35.419 1.00 97.44 332 ASP A C 1
ATOM 2739 O O . ASP A 1 332 ? -14.211 6.454 34.607 1.00 97.44 332 ASP A O 1
ATOM 2743 N N . ASN A 1 333 ? -15.570 5.675 36.202 1.00 98.06 333 ASN A N 1
ATOM 2744 C CA . ASN A 1 333 ? -15.048 4.309 36.108 1.00 98.06 333 ASN A CA 1
ATOM 2745 C C . ASN A 1 333 ? -15.330 3.695 34.729 1.00 98.06 333 ASN A C 1
ATOM 2747 O O . ASN A 1 333 ? -14.460 3.040 34.156 1.00 98.06 333 ASN A O 1
ATOM 2751 N N . GLU A 1 334 ? -16.521 3.938 34.178 1.00 98.50 334 GLU A N 1
ATOM 2752 C CA . GLU A 1 334 ? -16.886 3.442 32.852 1.00 98.50 334 GLU A CA 1
ATOM 2753 C C . GLU A 1 334 ? -16.100 4.172 31.757 1.00 98.50 334 GLU A C 1
ATOM 2755 O O . GLU A 1 334 ? -15.677 3.548 30.786 1.00 98.50 334 GLU A O 1
ATOM 2760 N N . VAL A 1 335 ? -15.809 5.465 31.942 1.00 98.69 335 VAL A N 1
ATOM 2761 C CA . VAL A 1 335 ? -14.937 6.236 31.037 1.00 98.69 335 VAL A CA 1
ATOM 2762 C C . VAL A 1 335 ? -13.571 5.565 30.897 1.00 98.69 335 VAL A C 1
ATOM 2764 O O . VAL A 1 335 ? -13.099 5.379 29.778 1.00 98.69 335 VAL A O 1
ATOM 2767 N N . GLN A 1 336 ? -12.955 5.138 32.004 1.00 98.56 336 GLN A N 1
ATOM 2768 C CA . GLN A 1 336 ? -11.662 4.444 31.966 1.00 98.56 336 GLN A CA 1
ATOM 2769 C C . GLN A 1 336 ? -11.751 3.080 31.266 1.00 98.56 336 GLN A C 1
ATOM 2771 O O . GLN A 1 336 ? -10.849 2.713 30.511 1.00 98.56 336 GLN A O 1
ATOM 2776 N N . ILE A 1 337 ? -12.842 2.334 31.475 1.00 98.50 337 ILE A N 1
ATOM 2777 C CA . ILE A 1 337 ? -13.077 1.049 30.799 1.00 98.50 337 ILE A CA 1
ATOM 2778 C C . ILE A 1 337 ? -13.189 1.259 29.286 1.00 98.50 337 ILE A C 1
ATOM 2780 O O . ILE A 1 337 ? -12.510 0.575 28.519 1.00 98.50 337 ILE A O 1
ATOM 2784 N N . GLN A 1 338 ? -14.005 2.219 28.850 1.00 98.62 338 GLN A N 1
ATOM 2785 C CA . GLN A 1 338 ? -14.191 2.499 27.429 1.00 98.62 338 GLN A CA 1
ATOM 2786 C C . GLN A 1 338 ? -12.921 3.074 26.796 1.00 98.62 338 GLN A C 1
ATOM 2788 O O . GLN A 1 338 ? -12.533 2.636 25.717 1.00 98.62 338 GLN A O 1
ATOM 2793 N N . TRP A 1 339 ? -12.203 3.964 27.484 1.00 98.69 339 TRP A N 1
ATOM 2794 C CA . TRP A 1 339 ? -10.905 4.456 27.024 1.00 98.69 339 TRP A CA 1
ATOM 2795 C C . TRP A 1 339 ? -9.882 3.335 26.836 1.00 98.69 339 TRP A C 1
ATOM 2797 O O . TRP A 1 339 ? -9.211 3.279 25.808 1.00 98.69 339 TRP A O 1
ATOM 2807 N N . LYS A 1 340 ? -9.798 2.388 27.776 1.00 98.56 340 LYS A N 1
ATOM 2808 C CA . LYS A 1 340 ? -8.921 1.221 27.633 1.00 98.56 340 LYS A CA 1
ATOM 2809 C C . LYS A 1 340 ? -9.244 0.416 26.374 1.00 98.56 340 LYS A C 1
ATOM 2811 O O . LYS A 1 340 ? -8.326 -0.062 25.708 1.00 98.56 340 LYS A O 1
ATOM 2816 N N . ARG A 1 341 ? -10.521 0.294 26.009 1.00 98.69 341 ARG A N 1
ATOM 2817 C CA . ARG A 1 341 ? -10.940 -0.351 24.756 1.00 98.69 341 ARG A CA 1
ATOM 2818 C C . ARG A 1 341 ? -10.576 0.477 23.520 1.00 98.69 341 ARG A C 1
ATOM 2820 O O . ARG A 1 341 ? -10.080 -0.089 22.551 1.00 98.69 341 ARG A O 1
ATOM 2827 N N . ILE A 1 342 ? -10.716 1.804 23.574 1.00 98.81 342 ILE A N 1
ATOM 2828 C CA . ILE A 1 342 ? -10.235 2.712 22.515 1.00 98.81 342 ILE A CA 1
ATOM 2829 C C . ILE A 1 342 ? -8.729 2.529 22.297 1.00 98.81 342 ILE A C 1
ATOM 2831 O O . ILE A 1 342 ? -8.288 2.293 21.174 1.00 98.81 342 ILE A O 1
ATOM 2835 N N . TRP A 1 343 ? -7.936 2.531 23.369 1.00 98.50 343 TRP A N 1
ATOM 2836 C CA . TRP A 1 343 ? -6.490 2.320 23.281 1.00 98.50 343 TRP A CA 1
ATOM 2837 C C . TRP A 1 343 ? -6.113 0.901 22.821 1.00 98.50 343 TRP A C 1
ATOM 2839 O O . TRP A 1 343 ? -5.123 0.716 22.111 1.00 98.50 343 TRP A O 1
ATOM 2849 N N . THR A 1 344 ? -6.939 -0.097 23.157 1.00 98.56 344 THR A N 1
ATOM 2850 C CA . THR A 1 344 ? -6.807 -1.471 22.641 1.00 98.56 344 THR A CA 1
ATOM 2851 C C . THR A 1 344 ? -6.998 -1.495 21.127 1.00 98.56 344 THR A C 1
ATOM 2853 O O . THR A 1 344 ? -6.204 -2.120 20.433 1.00 98.56 344 THR A O 1
ATOM 2856 N N . GLY A 1 345 ? -8.001 -0.786 20.599 1.00 98.38 345 GLY A N 1
ATOM 2857 C CA . GLY A 1 345 ? -8.199 -0.622 19.157 1.00 98.38 345 GLY A CA 1
ATOM 2858 C C . GLY A 1 345 ? -7.003 0.052 18.484 1.00 98.38 345 GLY A C 1
ATOM 2859 O O . GLY A 1 345 ? -6.430 -0.505 17.549 1.00 98.38 345 GLY A O 1
ATOM 2860 N N . TYR A 1 346 ? -6.573 1.199 19.019 1.00 98.12 346 TYR A N 1
ATOM 2861 C CA . TYR A 1 346 ? -5.396 1.938 18.546 1.00 98.12 346 TYR A CA 1
ATOM 2862 C C . TYR A 1 346 ? -4.159 1.034 18.449 1.00 98.12 346 TYR A C 1
ATOM 2864 O O . TYR A 1 346 ? -3.519 0.936 17.401 1.00 98.12 346 TYR A O 1
ATOM 2872 N N . THR A 1 347 ? -3.880 0.296 19.526 1.00 96.88 347 THR A N 1
ATOM 2873 C CA . THR A 1 347 ? -2.759 -0.646 19.589 1.00 96.88 347 THR A CA 1
ATOM 2874 C C . THR A 1 347 ? -2.931 -1.794 18.605 1.00 96.88 347 THR A C 1
ATOM 2876 O O . THR A 1 347 ? -2.002 -2.089 17.858 1.00 96.88 347 THR A O 1
ATOM 2879 N N . ALA A 1 348 ? -4.112 -2.420 18.563 1.00 97.06 348 ALA A N 1
ATOM 2880 C CA . ALA A 1 348 ? -4.377 -3.582 17.720 1.00 97.06 348 ALA A CA 1
ATOM 2881 C C . ALA A 1 348 ? -4.097 -3.290 16.248 1.00 97.06 348 ALA A C 1
ATOM 2883 O O . ALA A 1 348 ? -3.436 -4.089 15.591 1.00 97.06 348 ALA A O 1
ATOM 2884 N N . TYR A 1 349 ? -4.540 -2.139 15.736 1.00 95.75 349 TYR A N 1
ATOM 2885 C CA . TYR A 1 349 ? -4.267 -1.776 14.349 1.00 95.75 349 TYR A CA 1
ATOM 2886 C C . TYR A 1 349 ? -2.784 -1.452 14.108 1.00 95.75 349 TYR A C 1
ATOM 2888 O O . TYR A 1 349 ? -2.202 -1.901 13.115 1.00 95.75 349 TYR A O 1
ATOM 2896 N N . GLY A 1 350 ? -2.157 -0.695 15.012 1.00 91.88 350 GLY A N 1
ATOM 2897 C CA . GLY A 1 350 ? -0.771 -0.268 14.837 1.00 91.88 350 GLY A CA 1
ATOM 2898 C C . GLY A 1 350 ? 0.250 -1.407 14.933 1.00 91.88 350 GLY A C 1
ATOM 2899 O O . GLY A 1 350 ? 1.237 -1.386 14.198 1.00 91.88 350 GLY A O 1
ATOM 2900 N N . MET A 1 351 ? 0.009 -2.418 15.776 1.00 89.75 351 MET A N 1
ATOM 2901 C CA . MET A 1 351 ? 0.949 -3.529 15.989 1.00 89.75 351 MET A CA 1
ATOM 2902 C C . MET A 1 351 ? 0.740 -4.725 15.047 1.00 89.75 351 MET A C 1
ATOM 2904 O O . MET A 1 351 ? 1.679 -5.477 14.779 1.00 89.75 351 MET A O 1
ATOM 2908 N N . ILE A 1 352 ? -0.494 -4.973 14.588 1.00 89.44 352 ILE A N 1
ATOM 2909 C CA . ILE A 1 352 ? -0.804 -6.214 13.873 1.00 89.44 352 ILE A CA 1
ATOM 2910 C C . ILE A 1 352 ? -0.221 -6.199 12.461 1.00 89.44 352 ILE A C 1
ATOM 2912 O O . ILE A 1 352 ? -0.262 -5.193 11.758 1.00 89.44 352 ILE A O 1
ATOM 2916 N N . GLY A 1 353 ? 0.266 -7.357 12.012 1.00 81.12 353 GLY A N 1
ATOM 2917 C CA . GLY A 1 353 ? 0.641 -7.552 10.614 1.00 81.12 353 GLY A CA 1
ATOM 2918 C C . GLY A 1 353 ? 1.737 -6.587 10.175 1.00 81.12 353 GLY A C 1
ATOM 2919 O O . GLY A 1 353 ? 1.572 -5.912 9.163 1.00 81.12 353 GLY A O 1
ATOM 2920 N N . ASN A 1 354 ? 2.826 -6.494 10.948 1.00 84.44 354 ASN A N 1
ATOM 2921 C CA . ASN A 1 354 ? 3.997 -5.710 10.565 1.00 84.44 354 ASN A CA 1
ATOM 2922 C C . ASN A 1 354 ? 4.658 -6.317 9.311 1.00 84.44 354 ASN A C 1
ATOM 2924 O O . ASN A 1 354 ? 5.540 -7.171 9.389 1.00 84.44 354 ASN A O 1
ATOM 2928 N N . ILE A 1 355 ? 4.170 -5.890 8.146 1.00 86.94 355 ILE A N 1
ATOM 2929 C CA . ILE A 1 355 ? 4.642 -6.308 6.824 1.00 86.94 355 ILE A CA 1
ATOM 2930 C C . ILE A 1 355 ? 6.081 -5.836 6.591 1.00 86.94 355 ILE A C 1
ATOM 2932 O O . ILE A 1 355 ? 6.832 -6.526 5.908 1.00 86.94 355 ILE A O 1
ATOM 2936 N N . ASP A 1 356 ? 6.475 -4.687 7.149 1.00 83.44 356 ASP A N 1
ATOM 2937 C CA . ASP A 1 356 ? 7.758 -4.049 6.840 1.00 83.44 356 ASP A CA 1
ATOM 2938 C C . ASP A 1 356 ? 8.951 -4.894 7.330 1.00 83.44 356 ASP A C 1
ATOM 2940 O O . ASP A 1 356 ? 9.965 -4.979 6.631 1.00 83.44 356 ASP A O 1
ATOM 2944 N N . ASP A 1 357 ? 8.817 -5.579 8.473 1.00 81.56 357 ASP A N 1
ATOM 2945 C CA . ASP A 1 357 ? 9.841 -6.494 9.004 1.00 81.56 357 ASP A CA 1
ATOM 2946 C C . ASP A 1 357 ? 9.971 -7.769 8.160 1.00 81.56 357 ASP A C 1
ATOM 2948 O O . ASP A 1 357 ? 11.081 -8.201 7.836 1.00 81.56 357 ASP A O 1
ATOM 2952 N N . GLU A 1 358 ? 8.844 -8.376 7.780 1.00 83.44 358 GLU A N 1
ATOM 2953 C CA . GLU A 1 358 ? 8.830 -9.585 6.947 1.00 83.44 358 GLU A CA 1
ATOM 2954 C C . GLU A 1 358 ? 9.333 -9.295 5.531 1.00 83.44 358 GLU A C 1
ATOM 2956 O O . GLU A 1 358 ? 10.137 -10.051 4.983 1.00 83.44 358 GLU A O 1
ATOM 2961 N N . LEU A 1 359 ? 8.948 -8.152 4.962 1.00 81.62 359 LEU A N 1
ATOM 2962 C CA . LEU A 1 359 ? 9.479 -7.692 3.689 1.00 81.62 359 LEU A CA 1
ATOM 2963 C C . LEU A 1 359 ? 10.990 -7.464 3.752 1.00 81.62 359 LEU A C 1
ATOM 2965 O O . LEU A 1 359 ? 11.695 -7.906 2.846 1.00 81.62 359 LEU A O 1
ATOM 2969 N N . ARG A 1 360 ? 11.509 -6.835 4.815 1.00 77.88 360 ARG A N 1
ATOM 2970 C CA . ARG A 1 360 ? 12.959 -6.634 4.972 1.00 77.88 360 ARG A CA 1
ATOM 2971 C C . ARG A 1 360 ? 13.707 -7.968 4.924 1.00 77.88 360 ARG A C 1
ATOM 2973 O O . ARG A 1 360 ? 14.658 -8.111 4.156 1.00 77.88 360 ARG A O 1
ATOM 2980 N N . LYS A 1 361 ? 13.219 -8.977 5.659 1.00 76.69 361 LYS A N 1
ATOM 2981 C CA . LYS A 1 361 ? 13.772 -10.343 5.628 1.00 76.69 361 LYS A CA 1
ATOM 2982 C C . LYS A 1 361 ? 13.690 -10.959 4.230 1.00 76.69 361 LYS A C 1
ATOM 2984 O O . LYS A 1 361 ? 14.652 -11.580 3.780 1.00 76.69 361 LYS A O 1
ATOM 2989 N N . LEU A 1 362 ? 12.567 -10.789 3.527 1.00 71.19 362 LEU A N 1
ATOM 2990 C CA . LEU A 1 362 ? 12.412 -11.285 2.158 1.00 71.19 362 LEU A CA 1
ATOM 2991 C C . LEU A 1 362 ? 13.419 -10.660 1.196 1.00 71.19 362 LEU A C 1
ATOM 2993 O O . LEU A 1 362 ? 13.989 -11.386 0.387 1.00 71.19 362 LEU A O 1
ATOM 2997 N N . PHE A 1 363 ? 13.669 -9.355 1.279 1.00 69.81 363 PHE A N 1
ATOM 2998 C CA . PHE A 1 363 ? 14.650 -8.692 0.420 1.00 69.81 363 PHE A CA 1
ATOM 2999 C C . PHE A 1 363 ? 16.085 -9.132 0.717 1.00 69.81 363 PHE A C 1
ATOM 3001 O O . PHE A 1 363 ? 16.870 -9.336 -0.213 1.00 69.81 363 PHE A O 1
ATOM 3008 N N . ASP A 1 364 ? 16.411 -9.403 1.982 1.00 67.50 364 ASP A N 1
ATOM 3009 C CA . ASP A 1 364 ? 17.684 -10.035 2.332 1.00 67.50 364 ASP A CA 1
ATOM 3010 C C . ASP A 1 364 ? 17.815 -11.458 1.768 1.00 67.50 364 ASP A C 1
ATOM 3012 O O . ASP A 1 364 ? 18.897 -11.852 1.323 1.00 67.50 364 ASP A O 1
ATOM 3016 N N . ILE A 1 365 ? 16.720 -12.222 1.709 1.00 58.31 365 ILE A N 1
ATOM 3017 C CA . ILE A 1 365 ? 16.685 -13.558 1.092 1.00 58.31 365 ILE A CA 1
ATOM 3018 C C . ILE A 1 365 ? 16.729 -13.474 -0.444 1.00 58.31 365 ILE A C 1
ATOM 3020 O O . ILE A 1 365 ? 17.401 -14.296 -1.072 1.00 58.31 365 ILE A O 1
ATOM 3024 N N . GLN A 1 366 ? 16.076 -12.485 -1.065 1.00 57.59 366 GLN A N 1
ATOM 3025 C CA . GLN A 1 366 ? 16.054 -12.268 -2.522 1.00 57.59 366 GLN A CA 1
ATOM 3026 C C . GLN A 1 366 ? 17.436 -11.948 -3.109 1.00 57.59 366 GLN A C 1
ATOM 3028 O O . GLN A 1 366 ? 17.643 -12.147 -4.304 1.00 57.59 366 GLN A O 1
ATOM 3033 N N . LYS A 1 367 ? 18.449 -11.631 -2.287 1.00 58.16 367 LYS A N 1
ATOM 3034 C CA . LYS A 1 367 ? 19.864 -11.700 -2.710 1.00 58.16 367 LYS A CA 1
ATOM 3035 C C . LYS A 1 367 ? 20.248 -13.072 -3.305 1.00 58.16 367 LYS A C 1
ATOM 3037 O O . LYS A 1 367 ? 21.253 -13.169 -4.002 1.00 58.16 367 LYS A O 1
ATOM 3042 N N . ARG A 1 368 ? 19.464 -14.134 -3.059 1.00 56.31 368 ARG A N 1
ATOM 3043 C CA . ARG A 1 368 ? 19.667 -15.497 -3.588 1.00 56.31 368 ARG A CA 1
ATOM 3044 C C . ARG A 1 368 ? 18.888 -15.814 -4.874 1.00 56.31 368 ARG A C 1
ATOM 3046 O O . ARG A 1 368 ? 19.264 -16.764 -5.550 1.00 56.31 368 ARG A O 1
ATOM 3053 N N . THR A 1 369 ? 17.815 -15.080 -5.199 1.00 69.12 369 THR A N 1
ATOM 3054 C CA . THR A 1 369 ? 17.015 -15.252 -6.435 1.00 69.12 369 THR A CA 1
ATOM 3055 C C . THR A 1 369 ? 16.561 -13.884 -6.935 1.00 69.12 369 THR A C 1
ATOM 3057 O O . THR A 1 369 ? 15.779 -13.212 -6.268 1.00 69.12 369 THR A O 1
ATOM 3060 N N . THR A 1 370 ? 17.053 -13.460 -8.098 1.00 82.25 370 THR A N 1
ATOM 3061 C CA . THR A 1 370 ? 16.791 -12.115 -8.630 1.00 82.25 370 THR A CA 1
ATOM 3062 C C . THR A 1 370 ? 15.477 -12.058 -9.427 1.00 82.25 370 THR A C 1
ATOM 3064 O O . THR A 1 370 ? 15.048 -13.083 -9.964 1.00 82.25 370 THR A O 1
ATOM 3067 N N . PRO A 1 371 ? 14.857 -10.874 -9.624 1.00 88.19 371 PRO A N 1
ATOM 3068 C CA . PRO A 1 371 ? 13.728 -10.715 -10.554 1.00 88.19 371 PRO A CA 1
ATOM 3069 C C . PRO A 1 371 ? 14.030 -11.243 -11.967 1.00 88.19 371 PRO A C 1
ATOM 3071 O O . PRO A 1 371 ? 13.151 -11.767 -12.651 1.00 88.19 371 PRO A O 1
ATOM 3074 N N . ARG A 1 372 ? 15.299 -11.166 -12.397 1.00 90.75 372 ARG A N 1
ATOM 3075 C CA . ARG A 1 372 ? 15.772 -11.772 -13.648 1.00 90.75 372 ARG A CA 1
ATOM 3076 C C . ARG A 1 372 ? 15.645 -13.296 -13.622 1.00 90.75 372 ARG A C 1
ATOM 3078 O O . ARG A 1 372 ? 15.202 -13.875 -14.609 1.00 90.75 372 ARG A O 1
ATOM 3085 N N . ASP A 1 373 ? 16.004 -13.947 -12.517 1.00 90.00 373 ASP A N 1
ATOM 3086 C CA . ASP A 1 373 ? 15.884 -15.403 -12.364 1.00 90.00 373 ASP A CA 1
ATOM 3087 C C . ASP A 1 373 ? 14.419 -15.858 -12.359 1.00 90.00 373 ASP A C 1
ATOM 3089 O O . ASP A 1 373 ? 14.084 -16.853 -13.008 1.00 90.00 373 ASP A O 1
ATOM 3093 N N . GLU A 1 374 ? 13.534 -15.113 -11.686 1.00 91.12 374 GLU A N 1
ATOM 3094 C CA . GLU A 1 374 ? 12.084 -15.351 -11.717 1.00 91.12 374 GLU A CA 1
ATOM 3095 C C . GLU A 1 374 ? 11.550 -15.292 -13.158 1.00 91.12 374 GLU A C 1
ATOM 3097 O O . GLU A 1 374 ? 10.874 -16.220 -13.612 1.00 91.12 374 GLU A O 1
ATOM 3102 N N . PHE A 1 375 ? 11.928 -14.259 -13.920 1.00 96.31 375 PHE A N 1
ATOM 3103 C CA . PHE A 1 375 ? 11.524 -14.123 -15.318 1.00 96.31 375 PHE A CA 1
ATOM 3104 C C . PHE A 1 375 ? 12.130 -15.205 -16.228 1.00 96.31 375 PHE A C 1
ATOM 3106 O O . PHE A 1 375 ? 11.430 -15.763 -17.073 1.00 96.31 375 PHE A O 1
ATOM 3113 N N . ILE A 1 376 ? 13.393 -15.593 -16.027 1.00 96.25 376 ILE A N 1
ATOM 3114 C CA . ILE A 1 376 ? 14.013 -16.725 -16.739 1.00 96.25 376 ILE A CA 1
ATOM 3115 C C . ILE A 1 376 ? 13.239 -18.024 -16.473 1.00 96.25 376 ILE A C 1
ATOM 3117 O O . ILE A 1 376 ? 13.017 -18.817 -17.393 1.00 96.25 376 ILE A O 1
ATOM 3121 N N . ASN A 1 377 ? 12.809 -18.261 -15.234 1.00 95.06 377 ASN A N 1
ATOM 3122 C CA . ASN A 1 377 ? 12.002 -19.431 -14.894 1.00 95.06 377 ASN A CA 1
ATOM 3123 C C . ASN A 1 377 ? 10.601 -19.363 -15.519 1.00 95.06 377 ASN A C 1
ATOM 3125 O O . ASN A 1 377 ? 10.102 -20.386 -15.995 1.00 95.06 377 ASN A O 1
ATOM 3129 N N . LEU A 1 378 ? 10.003 -18.173 -15.616 1.00 96.81 378 LEU A N 1
ATOM 3130 C CA . LEU A 1 378 ? 8.762 -17.968 -16.362 1.00 96.81 378 LEU A CA 1
ATOM 3131 C C . LEU A 1 378 ? 8.936 -18.273 -17.861 1.00 96.81 378 LEU A C 1
ATOM 3133 O O . LEU A 1 378 ? 8.115 -18.992 -18.435 1.00 96.81 378 LEU A O 1
ATOM 3137 N N . ILE A 1 379 ? 10.030 -17.820 -18.488 1.00 97.38 379 ILE A N 1
ATOM 3138 C CA . ILE A 1 379 ? 10.366 -18.169 -19.879 1.00 97.38 379 ILE A CA 1
ATOM 3139 C C . ILE A 1 379 ? 10.431 -19.692 -20.039 1.00 97.38 379 ILE A C 1
ATOM 3141 O O . ILE A 1 379 ? 9.783 -20.235 -20.934 1.00 97.38 379 ILE A O 1
ATOM 3145 N N . LYS A 1 380 ? 11.152 -20.397 -19.153 1.00 96.88 380 LYS A N 1
ATOM 3146 C CA . LYS A 1 380 ? 11.235 -21.871 -19.173 1.00 96.88 380 LYS A CA 1
ATOM 3147 C C . LYS A 1 380 ? 9.859 -22.523 -19.082 1.00 96.88 380 LYS A C 1
ATOM 3149 O O . LYS A 1 380 ? 9.573 -23.444 -19.841 1.00 96.88 380 LYS A O 1
ATOM 3154 N N . LYS A 1 381 ? 9.005 -22.038 -18.175 1.00 96.62 381 LYS A N 1
ATOM 3155 C CA . LYS A 1 381 ? 7.639 -22.546 -17.980 1.00 96.62 381 LYS A CA 1
ATOM 3156 C C . LYS A 1 381 ? 6.796 -22.405 -19.254 1.00 96.62 381 LYS A C 1
ATOM 3158 O O . LYS A 1 381 ? 6.040 -23.314 -19.585 1.00 96.62 381 LYS A O 1
ATOM 3163 N N . LYS A 1 382 ? 6.931 -21.293 -19.987 1.00 96.44 382 LYS A N 1
ATOM 3164 C CA . LYS A 1 382 ? 6.151 -21.004 -21.209 1.00 96.44 382 LYS A CA 1
ATOM 3165 C C . LYS A 1 382 ? 6.752 -21.590 -22.494 1.00 96.44 382 LYS A C 1
ATOM 3167 O O . LYS A 1 382 ? 6.020 -21.791 -23.467 1.00 96.44 382 LYS A O 1
ATOM 3172 N N . ALA A 1 383 ? 8.048 -21.906 -22.500 1.00 95.88 383 ALA A N 1
ATOM 3173 C CA . ALA A 1 383 ? 8.793 -22.368 -23.673 1.00 95.88 383 ALA A CA 1
ATOM 3174 C C . ALA A 1 383 ? 8.156 -23.547 -24.442 1.00 95.88 383 ALA A C 1
ATOM 3176 O O . ALA A 1 383 ? 8.090 -23.453 -25.672 1.00 95.88 383 ALA A O 1
ATOM 3177 N N . PRO A 1 384 ? 7.618 -24.614 -23.800 1.00 94.69 384 PRO A N 1
ATOM 3178 C CA . PRO A 1 384 ? 7.091 -25.776 -24.523 1.00 94.69 384 PRO A CA 1
ATOM 3179 C C . PRO A 1 384 ? 6.006 -25.441 -25.551 1.00 94.69 384 PRO A C 1
ATOM 3181 O O . PRO A 1 384 ? 5.960 -26.064 -26.619 1.00 94.69 384 PRO A O 1
ATOM 3184 N N . MET A 1 385 ? 5.161 -24.453 -25.236 1.00 93.06 385 MET A N 1
ATOM 3185 C CA . MET A 1 385 ? 4.144 -23.932 -26.145 1.00 93.06 385 MET A CA 1
ATOM 3186 C C . MET A 1 385 ? 4.710 -22.807 -27.018 1.00 93.06 385 MET A C 1
ATOM 3188 O O . MET A 1 385 ? 4.585 -22.864 -28.239 1.00 93.06 385 MET A O 1
ATOM 3192 N N . ALA A 1 386 ? 5.381 -21.819 -26.415 1.00 92.81 386 ALA A N 1
ATOM 3193 C CA . ALA A 1 386 ? 5.848 -20.614 -27.105 1.00 92.81 386 ALA A CA 1
ATOM 3194 C C . ALA A 1 386 ? 6.775 -20.910 -28.298 1.00 92.81 386 ALA A C 1
ATOM 3196 O O . ALA A 1 386 ? 6.651 -20.268 -29.340 1.00 92.81 386 ALA A O 1
ATOM 3197 N N . GLN A 1 387 ? 7.613 -21.952 -28.217 1.00 94.06 387 GLN A N 1
ATOM 3198 C CA . GLN A 1 387 ? 8.525 -22.360 -29.299 1.00 94.06 387 GLN A CA 1
ATOM 3199 C C . GLN A 1 387 ? 7.833 -22.710 -30.635 1.00 94.06 387 GLN A C 1
ATOM 3201 O O . GLN A 1 387 ? 8.504 -22.870 -31.652 1.00 94.06 387 GLN A O 1
ATOM 3206 N N . LYS A 1 388 ? 6.498 -22.844 -30.660 1.00 92.19 388 LYS A N 1
ATOM 3207 C CA . LYS A 1 388 ? 5.707 -23.178 -31.858 1.00 92.19 388 LYS A CA 1
ATOM 3208 C C . LYS A 1 388 ? 4.862 -22.010 -32.378 1.00 92.19 388 LYS A C 1
ATOM 3210 O O . LYS A 1 388 ? 4.304 -22.115 -33.466 1.00 92.19 388 LYS A O 1
ATOM 3215 N N . MET A 1 389 ? 4.764 -20.905 -31.637 1.00 91.25 389 MET A N 1
ATOM 3216 C CA . MET A 1 389 ? 3.687 -19.919 -31.814 1.00 91.25 389 MET A CA 1
ATOM 3217 C C . MET A 1 389 ? 4.113 -18.632 -32.533 1.00 91.25 389 MET A C 1
ATOM 3219 O O . MET A 1 389 ? 3.257 -17.874 -32.982 1.00 91.25 389 MET A O 1
ATOM 3223 N N . HIS A 1 390 ? 5.415 -18.364 -32.688 1.00 91.06 390 HIS A N 1
ATOM 3224 C CA . HIS A 1 390 ? 5.891 -17.056 -33.164 1.00 91.06 390 HIS A CA 1
ATOM 3225 C C . HIS A 1 390 ? 6.234 -16.996 -34.662 1.00 91.06 390 HIS A C 1
ATOM 3227 O O . HIS A 1 390 ? 6.537 -15.919 -35.183 1.00 91.06 390 HIS A O 1
ATOM 3233 N N . GLY A 1 391 ? 6.145 -18.114 -35.390 1.00 90.06 391 GLY A N 1
ATOM 3234 C CA . GLY A 1 391 ? 6.333 -18.170 -36.845 1.00 90.06 391 GLY A CA 1
ATOM 3235 C C . GLY A 1 391 ? 7.619 -17.475 -37.315 1.00 90.06 391 GLY A C 1
ATOM 3236 O O . GLY A 1 391 ? 8.720 -17.865 -36.945 1.00 90.06 391 GLY A O 1
ATOM 3237 N N . LYS A 1 392 ? 7.483 -16.423 -38.135 1.00 91.31 392 LYS A N 1
ATOM 3238 C CA . LYS A 1 392 ? 8.618 -15.655 -38.688 1.00 91.31 392 LYS A CA 1
ATOM 3239 C C . LYS A 1 392 ? 9.083 -14.483 -37.806 1.00 91.31 392 LYS A C 1
ATOM 3241 O O . LYS A 1 392 ? 9.929 -13.706 -38.250 1.00 91.31 392 LYS A O 1
ATOM 3246 N N . ARG A 1 393 ? 8.519 -14.296 -36.607 1.00 91.06 393 ARG A N 1
ATOM 3247 C CA . ARG A 1 393 ? 8.871 -13.173 -35.723 1.00 91.06 393 ARG A CA 1
ATOM 3248 C C . ARG A 1 393 ? 10.284 -13.344 -35.170 1.00 91.06 393 ARG A C 1
ATOM 3250 O O . ARG A 1 393 ? 10.706 -14.451 -34.833 1.00 91.06 393 ARG A O 1
ATOM 3257 N N . LYS A 1 394 ? 11.001 -12.225 -35.080 1.00 88.81 394 LYS A N 1
ATOM 3258 C CA . LYS A 1 394 ? 12.397 -12.173 -34.656 1.00 88.81 394 LYS A CA 1
ATOM 3259 C C . LYS A 1 394 ? 12.605 -11.129 -33.575 1.00 88.81 394 LYS A C 1
ATOM 3261 O O . LYS A 1 394 ? 11.963 -10.082 -33.617 1.00 88.81 394 LYS A O 1
ATOM 3266 N N . ILE A 1 395 ? 13.555 -11.393 -32.687 1.00 84.44 395 ILE A N 1
ATOM 3267 C CA . ILE A 1 395 ? 14.139 -10.401 -31.786 1.00 84.44 395 ILE A CA 1
ATOM 3268 C C . ILE A 1 395 ? 15.636 -10.375 -32.056 1.00 84.44 395 ILE A C 1
ATOM 3270 O O . ILE A 1 395 ? 16.284 -11.421 -32.054 1.00 84.44 395 ILE A O 1
ATOM 3274 N N . ASP A 1 396 ? 16.159 -9.179 -32.338 1.00 77.06 396 ASP A N 1
ATOM 3275 C CA . ASP A 1 396 ? 17.579 -8.967 -32.635 1.00 77.06 396 ASP A CA 1
ATOM 3276 C C . ASP A 1 396 ? 18.120 -9.965 -33.686 1.00 77.06 396 ASP A C 1
ATOM 3278 O O . ASP A 1 396 ? 19.089 -10.693 -33.482 1.00 77.06 396 ASP A O 1
ATOM 3282 N N . GLY A 1 397 ? 17.392 -10.091 -34.803 1.00 81.56 397 GLY A N 1
ATOM 3283 C CA . GLY A 1 397 ? 17.750 -10.959 -35.932 1.00 81.56 397 GLY A CA 1
ATOM 3284 C C . GLY A 1 397 ? 17.507 -12.467 -35.747 1.00 81.56 397 GLY A C 1
ATOM 3285 O O . GLY A 1 397 ? 17.458 -13.180 -36.754 1.00 81.56 397 GLY A O 1
ATOM 3286 N N . CYS A 1 398 ? 17.279 -12.945 -34.522 1.00 87.06 398 CYS A N 1
ATOM 3287 C CA . CYS A 1 398 ? 17.047 -14.358 -34.193 1.00 87.06 398 CYS A CA 1
ATOM 3288 C C . CYS A 1 398 ? 15.551 -14.698 -34.175 1.00 87.06 398 CYS A C 1
ATOM 3290 O O . CYS A 1 398 ? 14.748 -13.894 -33.700 1.00 87.06 398 CYS A O 1
ATOM 3292 N N . TYR A 1 399 ? 15.157 -15.879 -34.663 1.00 93.94 399 TYR A N 1
ATOM 3293 C CA . TYR A 1 399 ? 13.757 -16.314 -34.611 1.00 93.94 399 TYR A CA 1
ATOM 3294 C C . TYR A 1 399 ? 13.333 -16.622 -33.175 1.00 93.94 399 TYR A C 1
ATOM 3296 O O . TYR A 1 399 ? 14.022 -17.338 -32.454 1.00 93.94 399 TYR A O 1
ATOM 3304 N N . LEU A 1 400 ? 12.163 -16.122 -32.772 1.00 93.50 400 LEU A N 1
ATOM 3305 C CA . LEU A 1 400 ? 11.647 -16.341 -31.417 1.00 93.50 400 LEU A CA 1
ATOM 3306 C C . LEU A 1 400 ? 11.468 -17.829 -31.096 1.00 93.50 400 LEU A C 1
ATOM 3308 O O . LEU A 1 400 ? 11.835 -18.258 -30.009 1.00 93.50 400 LEU A O 1
ATOM 3312 N N . ASN A 1 401 ? 10.972 -18.621 -32.051 1.00 94.25 401 ASN A N 1
ATOM 3313 C CA . ASN A 1 401 ? 10.813 -20.067 -31.879 1.00 94.25 401 ASN A CA 1
ATOM 3314 C C . ASN A 1 401 ? 12.137 -20.756 -31.497 1.00 94.25 401 ASN A C 1
ATOM 3316 O O . ASN A 1 401 ? 12.152 -21.576 -30.586 1.00 94.25 401 ASN A O 1
ATOM 3320 N N . GLU A 1 402 ? 13.248 -20.382 -32.141 1.00 93.94 402 GLU A N 1
ATOM 3321 C CA . GLU A 1 402 ? 14.585 -20.924 -31.849 1.00 93.94 402 GLU A CA 1
ATOM 3322 C C . GLU A 1 402 ? 15.094 -20.460 -30.480 1.00 93.94 402 GLU A C 1
ATOM 3324 O O . GLU A 1 402 ? 15.653 -21.252 -29.725 1.00 93.94 402 GLU A O 1
ATOM 3329 N N . LEU A 1 403 ? 14.853 -19.193 -30.123 1.00 94.56 403 LEU A N 1
ATOM 3330 C CA . LEU A 1 403 ? 15.228 -18.658 -28.812 1.00 94.56 403 LEU A CA 1
ATOM 3331 C C . LEU A 1 403 ? 14.503 -19.376 -27.663 1.00 94.56 403 LEU A C 1
ATOM 3333 O O . LEU A 1 403 ? 15.111 -19.601 -26.622 1.00 94.56 403 LEU A O 1
ATOM 3337 N N . PHE A 1 404 ? 13.243 -19.782 -27.853 1.00 95.94 404 PHE A N 1
ATOM 3338 C CA . PHE A 1 404 ? 12.504 -20.584 -26.869 1.00 95.94 404 PHE A CA 1
ATOM 3339 C C . PHE A 1 404 ? 12.966 -22.049 -26.788 1.00 95.94 404 PHE A C 1
ATOM 3341 O O . PHE A 1 404 ? 12.728 -22.687 -25.767 1.00 95.94 404 PHE A O 1
ATOM 3348 N N . MET A 1 405 ? 13.618 -22.585 -27.827 1.00 93.69 405 MET A N 1
ATOM 3349 C CA . MET A 1 405 ? 14.224 -23.927 -27.795 1.00 93.69 405 MET A CA 1
ATOM 3350 C C . MET A 1 405 ? 15.592 -23.946 -27.096 1.00 93.69 405 MET A C 1
ATOM 3352 O O . MET A 1 405 ? 16.036 -25.003 -26.649 1.00 93.69 405 MET A O 1
ATOM 3356 N N . GLY A 1 406 ? 16.282 -22.802 -27.064 1.00 92.62 406 GLY A N 1
ATOM 3357 C CA . GLY A 1 406 ? 17.633 -22.657 -26.526 1.00 92.62 406 GLY A CA 1
ATOM 3358 C C . GLY A 1 406 ? 17.687 -22.309 -25.035 1.00 92.62 406 GLY A C 1
ATOM 3359 O O . GLY A 1 406 ? 16.766 -22.581 -24.267 1.00 92.62 406 GLY A O 1
ATOM 3360 N N . ASP A 1 407 ? 18.799 -21.693 -24.618 1.00 94.12 407 ASP A N 1
ATOM 3361 C CA . ASP A 1 407 ? 18.958 -21.213 -23.243 1.00 94.12 407 ASP A CA 1
ATOM 3362 C C . ASP A 1 407 ? 18.043 -19.991 -22.991 1.00 94.12 407 ASP A C 1
ATOM 3364 O O . ASP A 1 407 ? 18.222 -18.947 -23.629 1.00 94.12 407 ASP A O 1
ATOM 3368 N N . PRO A 1 408 ? 17.093 -20.064 -22.039 1.00 94.94 408 PRO A N 1
ATOM 3369 C CA . PRO A 1 408 ? 16.190 -18.960 -21.699 1.00 94.94 408 PRO A CA 1
ATOM 3370 C C . PRO A 1 408 ? 16.915 -17.681 -21.255 1.00 94.94 408 PRO A C 1
ATOM 3372 O O . PRO A 1 408 ? 16.355 -16.591 -21.386 1.00 94.94 408 PRO A O 1
ATOM 3375 N N . LYS A 1 409 ? 18.161 -17.777 -20.768 1.00 92.62 409 LYS A N 1
ATOM 3376 C CA . LYS A 1 409 ? 18.983 -16.603 -20.431 1.00 92.62 409 LYS A CA 1
ATOM 3377 C C . LYS A 1 409 ? 19.257 -15.729 -21.653 1.00 92.62 409 LYS A C 1
ATOM 3379 O O . LYS A 1 409 ? 19.193 -14.507 -21.546 1.00 92.62 409 LYS A O 1
ATOM 3384 N N . ILE A 1 410 ? 19.483 -16.351 -22.811 1.00 92.19 410 ILE A N 1
ATOM 3385 C CA . ILE A 1 410 ? 19.745 -15.649 -24.074 1.00 92.19 410 ILE A CA 1
ATOM 3386 C C . ILE A 1 410 ? 18.494 -14.888 -24.521 1.00 92.19 410 ILE A C 1
ATOM 3388 O O . ILE A 1 410 ? 18.586 -13.737 -24.946 1.00 92.19 410 ILE A O 1
ATOM 3392 N N . LEU A 1 411 ? 17.309 -15.499 -24.402 1.00 95.06 411 LEU A N 1
ATOM 3393 C CA . LEU A 1 411 ? 16.055 -14.810 -24.716 1.00 95.06 411 LEU A CA 1
ATOM 3394 C C . LEU A 1 411 ? 15.810 -13.629 -23.765 1.00 95.06 411 LEU A C 1
ATOM 3396 O O . LEU A 1 411 ? 15.430 -12.556 -24.227 1.00 95.06 411 LEU A O 1
ATOM 3400 N N . CYS A 1 412 ? 16.067 -13.803 -22.465 1.00 94.31 412 CYS A N 1
ATOM 3401 C CA . CYS A 1 412 ? 15.960 -12.728 -21.477 1.00 94.31 412 CYS A CA 1
ATOM 3402 C C . CYS A 1 412 ? 16.859 -11.530 -21.832 1.00 94.31 412 CYS A C 1
ATOM 3404 O O . CYS A 1 412 ? 16.385 -10.398 -21.860 1.00 94.31 412 CYS A O 1
ATOM 3406 N N . GLU A 1 413 ? 18.135 -11.771 -22.150 1.00 88.25 413 GLU A N 1
ATOM 3407 C CA . GLU A 1 413 ? 19.092 -10.726 -22.547 1.00 88.25 413 GLU A CA 1
ATOM 3408 C C . GLU A 1 413 ? 18.692 -10.031 -23.857 1.00 88.25 413 GLU A C 1
ATOM 3410 O O . GLU A 1 413 ? 18.794 -8.809 -23.988 1.00 88.25 413 GLU A O 1
ATOM 3415 N N . LYS A 1 414 ? 18.185 -10.790 -24.835 1.00 87.06 414 LYS A N 1
ATOM 3416 C CA . LYS A 1 414 ? 17.694 -10.217 -26.094 1.00 87.06 414 LYS A CA 1
ATOM 3417 C C . LYS A 1 414 ? 16.441 -9.372 -25.901 1.00 87.06 414 LYS A C 1
ATOM 3419 O O . LYS A 1 414 ? 16.320 -8.340 -26.552 1.00 87.06 414 LYS A O 1
ATOM 3424 N N . LEU A 1 415 ? 15.520 -9.785 -25.029 1.00 91.81 415 LEU A N 1
ATOM 3425 C CA . LEU A 1 415 ? 14.323 -9.006 -24.705 1.00 91.81 415 LEU A CA 1
ATOM 3426 C C . LEU A 1 415 ? 14.691 -7.687 -24.023 1.00 91.81 415 LEU A C 1
ATOM 3428 O O . LEU A 1 415 ? 14.213 -6.643 -24.465 1.00 91.81 415 LEU A O 1
ATOM 3432 N N . GLU A 1 416 ? 15.576 -7.737 -23.026 1.00 87.44 416 GLU A N 1
ATOM 3433 C CA . GLU A 1 416 ? 16.092 -6.572 -22.292 1.00 87.44 416 GLU A CA 1
ATOM 3434 C C . GLU A 1 416 ? 16.661 -5.483 -23.211 1.00 87.44 416 GLU A C 1
ATOM 3436 O O . GLU A 1 416 ? 16.470 -4.296 -22.958 1.00 87.44 416 GLU A O 1
ATOM 3441 N N . ASN A 1 417 ? 17.334 -5.884 -24.292 1.00 80.44 417 ASN A N 1
ATOM 3442 C CA . ASN A 1 417 ? 17.986 -4.973 -25.236 1.00 80.44 417 ASN A CA 1
ATOM 3443 C C . ASN A 1 417 ? 17.162 -4.705 -26.511 1.00 80.44 417 ASN A C 1
ATOM 3445 O O . ASN A 1 417 ? 17.651 -4.093 -27.465 1.00 80.44 417 ASN A O 1
ATOM 3449 N N . SER A 1 418 ? 15.914 -5.174 -26.561 1.00 82.12 418 SER A N 1
ATOM 3450 C CA . SER A 1 418 ? 15.021 -4.988 -27.708 1.00 82.12 418 SER A CA 1
ATOM 3451 C C . SER A 1 418 ? 14.078 -3.798 -27.527 1.00 82.12 418 SER A C 1
ATOM 3453 O O . SER A 1 418 ? 13.952 -3.227 -26.453 1.00 82.12 418 SER A O 1
ATOM 3455 N N . ASN A 1 419 ? 13.331 -3.463 -28.578 1.00 80.38 419 ASN A N 1
ATOM 3456 C CA . ASN A 1 419 ? 12.233 -2.495 -28.505 1.00 80.38 419 ASN A CA 1
ATOM 3457 C C . ASN A 1 419 ? 10.971 -3.039 -27.802 1.00 80.38 419 ASN A C 1
ATOM 3459 O O . ASN A 1 419 ? 9.959 -2.344 -27.763 1.00 80.38 419 ASN A O 1
ATOM 3463 N N . MET A 1 420 ? 10.999 -4.276 -27.293 1.00 86.81 420 MET A N 1
ATOM 3464 C CA . MET A 1 420 ? 9.881 -4.853 -26.543 1.00 86.81 420 MET A CA 1
ATOM 3465 C C . MET A 1 420 ? 9.789 -4.293 -25.120 1.00 86.81 420 MET A C 1
ATOM 3467 O O . MET A 1 420 ? 8.708 -4.330 -24.532 1.00 86.81 420 MET A O 1
ATOM 3471 N N . ILE A 1 421 ? 10.913 -3.812 -24.578 1.00 89.50 421 ILE A N 1
ATOM 3472 C CA . ILE A 1 421 ? 11.083 -3.451 -23.172 1.00 89.50 421 ILE A CA 1
ATOM 3473 C C . ILE A 1 421 ? 11.606 -2.022 -23.064 1.00 89.50 421 ILE A C 1
ATOM 3475 O O . ILE A 1 421 ? 12.591 -1.654 -23.698 1.00 89.50 421 ILE A O 1
ATOM 3479 N N . VAL A 1 422 ? 10.953 -1.235 -22.218 1.00 83.94 422 VAL A N 1
ATOM 3480 C CA . VAL A 1 422 ? 11.457 0.036 -21.709 1.00 83.94 422 VAL A CA 1
ATOM 3481 C C . VAL A 1 422 ? 11.925 -0.222 -20.281 1.00 83.94 422 VAL A C 1
ATOM 3483 O O . VAL A 1 422 ? 11.114 -0.472 -19.392 1.00 83.94 422 VAL A O 1
ATOM 3486 N N . LYS A 1 423 ? 13.243 -0.221 -20.066 1.00 84.56 423 LYS A N 1
ATOM 3487 C CA . LYS A 1 423 ? 13.851 -0.486 -18.752 1.00 84.56 423 LYS A CA 1
ATOM 3488 C C . LYS A 1 423 ? 13.264 0.446 -17.688 1.00 84.56 423 LYS A C 1
ATOM 3490 O O . LYS A 1 423 ? 13.142 1.645 -17.929 1.00 84.56 423 LYS A O 1
ATOM 3495 N N . GLY A 1 424 ? 12.853 -0.106 -16.549 1.00 83.62 424 GLY A N 1
ATOM 3496 C CA . GLY A 1 424 ? 12.239 0.646 -15.452 1.00 83.62 424 GLY A CA 1
ATOM 3497 C C . GLY A 1 424 ? 10.797 1.113 -15.702 1.00 83.62 424 GLY A C 1
ATOM 3498 O O . GLY A 1 424 ? 10.181 1.698 -14.802 1.00 83.62 424 GLY A O 1
ATOM 3499 N N . ASP A 1 425 ? 10.231 0.857 -16.887 1.00 84.62 425 ASP A N 1
ATOM 3500 C CA . ASP A 1 425 ? 8.873 1.263 -17.253 1.00 84.62 425 ASP A CA 1
ATOM 3501 C C . ASP A 1 425 ? 8.077 0.113 -17.904 1.00 84.62 425 ASP A C 1
ATOM 3503 O O . ASP A 1 425 ? 8.015 -0.034 -19.134 1.00 84.62 425 ASP A O 1
ATOM 3507 N N . PRO A 1 426 ? 7.421 -0.715 -17.074 1.00 90.44 426 PRO A N 1
ATOM 3508 C CA . PRO A 1 426 ? 6.524 -1.766 -17.541 1.00 90.44 426 PRO A CA 1
ATOM 3509 C C . PRO A 1 426 ? 5.386 -1.241 -18.424 1.00 90.44 426 PRO A C 1
ATOM 3511 O O . PRO A 1 426 ? 5.062 -1.861 -19.434 1.00 90.44 426 PRO A O 1
ATOM 3514 N N . LYS A 1 427 ? 4.800 -0.085 -18.091 1.00 85.38 427 LYS A N 1
ATOM 3515 C CA . LYS A 1 427 ? 3.618 0.453 -18.779 1.00 85.38 427 LYS A CA 1
ATOM 3516 C C . LYS A 1 427 ? 3.950 0.986 -20.170 1.00 85.38 427 LYS A C 1
ATOM 3518 O O . LYS A 1 427 ? 3.119 0.899 -21.069 1.00 85.38 427 LYS A O 1
ATOM 3523 N N . SER A 1 428 ? 5.164 1.487 -20.376 1.00 83.38 428 SER A N 1
ATOM 3524 C CA . SER A 1 428 ? 5.645 1.888 -21.705 1.00 83.38 428 SER A CA 1
ATOM 3525 C C . SER A 1 428 ? 6.265 0.731 -22.498 1.00 83.38 428 SER A C 1
ATOM 3527 O O . SER A 1 428 ? 6.482 0.854 -23.704 1.00 83.38 428 SER A O 1
ATOM 3529 N N . SER A 1 429 ? 6.529 -0.414 -21.863 1.00 87.75 429 SER A N 1
ATOM 3530 C CA . SER A 1 429 ? 7.079 -1.595 -22.532 1.00 87.75 429 SER A CA 1
ATOM 3531 C C . SER A 1 429 ? 6.054 -2.228 -23.473 1.00 87.75 429 SER A C 1
ATOM 3533 O O . SER A 1 429 ? 4.975 -2.641 -23.049 1.00 87.75 429 SER A O 1
ATOM 3535 N N . PHE A 1 430 ? 6.401 -2.376 -24.756 1.00 89.69 430 PHE A N 1
ATOM 3536 C CA .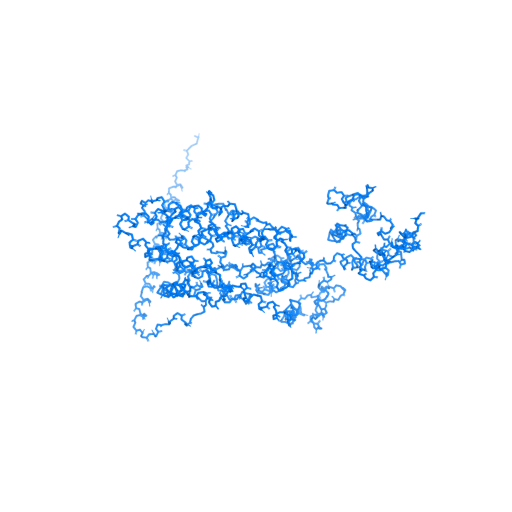 PHE A 1 430 ? 5.514 -2.958 -25.773 1.00 89.69 430 PHE A CA 1
ATOM 3537 C C . PHE A 1 430 ? 4.997 -4.352 -25.388 1.00 89.69 430 PHE A C 1
ATOM 3539 O O . PHE A 1 430 ? 3.854 -4.689 -25.704 1.00 89.69 430 PHE A O 1
ATOM 3546 N N . LEU A 1 431 ? 5.808 -5.153 -24.685 1.00 93.56 431 LEU A N 1
ATOM 3547 C CA . LEU A 1 431 ? 5.395 -6.464 -24.182 1.00 93.56 431 LEU A CA 1
ATOM 3548 C C . LEU A 1 431 ? 4.124 -6.377 -23.320 1.00 93.56 431 LEU A C 1
ATOM 3550 O O . LEU A 1 431 ? 3.180 -7.121 -23.573 1.00 93.56 431 LEU A O 1
ATOM 3554 N N . LEU A 1 432 ? 4.086 -5.461 -22.351 1.00 92.38 432 LEU A N 1
ATOM 3555 C CA . LEU A 1 432 ? 2.981 -5.345 -21.394 1.00 92.38 432 LEU A CA 1
ATOM 3556 C C . LEU A 1 432 ? 1.866 -4.411 -21.877 1.00 92.38 432 LEU A C 1
ATOM 3558 O O . LEU A 1 432 ? 0.695 -4.684 -21.641 1.00 92.38 432 LEU A O 1
ATOM 3562 N N . ASN A 1 433 ? 2.204 -3.347 -22.605 1.00 87.81 433 ASN A N 1
ATOM 3563 C CA . ASN A 1 433 ? 1.220 -2.369 -23.073 1.00 87.81 433 ASN A CA 1
ATOM 3564 C C . ASN A 1 433 ? 0.455 -2.830 -24.323 1.00 87.81 433 ASN A C 1
ATOM 3566 O O . ASN A 1 433 ? -0.702 -2.478 -24.528 1.00 87.81 433 ASN A O 1
ATOM 3570 N N . HIS A 1 434 ? 1.100 -3.615 -25.192 1.00 90.38 434 HIS A N 1
ATOM 3571 C CA . HIS A 1 434 ? 0.519 -3.993 -26.478 1.00 90.38 434 HIS A CA 1
ATOM 3572 C C . HIS A 1 434 ? 0.418 -5.502 -26.655 1.00 90.38 434 HIS A C 1
ATOM 3574 O O . HIS A 1 434 ? -0.669 -6.004 -26.933 1.00 90.38 434 HIS A O 1
ATOM 3580 N N . ALA A 1 435 ? 1.520 -6.241 -26.495 1.00 92.56 435 ALA A N 1
ATOM 3581 C CA . ALA A 1 435 ? 1.560 -7.644 -26.895 1.00 92.56 435 ALA A CA 1
ATOM 3582 C C . ALA A 1 435 ? 0.566 -8.511 -26.108 1.00 92.56 435 ALA A C 1
ATOM 3584 O O . ALA A 1 435 ? -0.130 -9.317 -26.719 1.00 92.56 435 ALA A O 1
ATOM 3585 N N . VAL A 1 436 ? 0.466 -8.310 -24.791 1.00 92.81 436 VAL A N 1
ATOM 3586 C CA . VAL A 1 436 ? -0.458 -9.045 -23.902 1.00 92.81 436 VAL A CA 1
ATOM 3587 C C . VAL A 1 436 ? -1.830 -8.378 -23.736 1.00 92.81 436 VAL A C 1
ATOM 3589 O O . VAL A 1 436 ? -2.703 -8.941 -23.079 1.00 92.81 436 VAL A O 1
ATOM 3592 N N . SER A 1 437 ? -2.034 -7.192 -24.320 1.00 88.69 437 SER A N 1
ATOM 3593 C CA . SER A 1 437 ? -3.309 -6.466 -24.240 1.00 88.69 437 SER A CA 1
ATOM 3594 C C . SER A 1 437 ? -4.458 -7.250 -24.892 1.00 88.69 437 SER A C 1
ATOM 3596 O O . SER A 1 437 ? -4.215 -8.182 -25.655 1.00 88.69 437 SER A O 1
ATOM 3598 N N . PHE A 1 438 ? -5.714 -6.841 -24.663 1.00 86.69 438 PHE A N 1
ATOM 3599 C CA . PHE A 1 438 ? -6.904 -7.482 -25.257 1.00 86.69 438 PHE A CA 1
ATOM 3600 C C . PHE A 1 438 ? -6.837 -7.634 -26.785 1.00 86.69 438 PHE A C 1
ATOM 3602 O O . PHE A 1 438 ? -7.250 -8.648 -27.339 1.00 86.69 438 PHE A O 1
ATOM 3609 N N . HIS A 1 439 ? -6.279 -6.635 -27.470 1.00 88.94 439 HIS A N 1
ATOM 3610 C CA . HIS A 1 439 ? -6.111 -6.639 -28.927 1.00 88.94 439 HIS A CA 1
ATOM 3611 C C . HIS A 1 439 ? -4.743 -7.188 -29.365 1.00 88.94 439 HIS A C 1
ATOM 3613 O O . HIS A 1 439 ? -4.415 -7.193 -30.552 1.00 88.94 439 HIS A O 1
ATOM 3619 N N . GLY A 1 440 ? -3.920 -7.601 -28.403 1.00 90.00 440 GLY A N 1
ATOM 3620 C CA . GLY A 1 440 ? -2.560 -8.055 -28.603 1.00 90.00 440 GLY A CA 1
ATOM 3621 C C . GLY A 1 440 ? -2.474 -9.525 -29.017 1.00 90.00 440 GLY A C 1
ATOM 3622 O O . GLY A 1 440 ? -3.323 -10.342 -28.656 1.00 90.00 440 GLY A O 1
ATOM 3623 N N . PRO A 1 441 ? -1.410 -9.914 -29.740 1.00 92.19 441 PRO A N 1
ATOM 3624 C CA . PRO A 1 441 ? -1.200 -11.294 -30.177 1.00 92.19 441 PRO A CA 1
ATOM 3625 C C . PRO A 1 441 ? -0.954 -12.296 -29.034 1.00 92.19 441 PRO A C 1
ATOM 3627 O O . PRO A 1 441 ? -0.914 -13.496 -29.291 1.00 92.19 441 PRO A O 1
ATOM 3630 N N . MET A 1 442 ? -0.733 -11.826 -27.805 1.00 93.56 442 MET A N 1
ATOM 3631 C CA . MET A 1 442 ? -0.456 -12.636 -26.616 1.00 93.56 442 MET A CA 1
ATOM 3632 C C . MET A 1 442 ? -1.519 -12.447 -25.522 1.00 93.56 442 MET A C 1
ATOM 3634 O O . MET A 1 442 ? -1.240 -12.696 -24.348 1.00 93.56 442 MET A O 1
ATOM 3638 N N . TYR A 1 443 ? -2.725 -12.003 -25.888 1.00 92.56 443 TYR A N 1
ATOM 3639 C CA . TYR A 1 443 ? -3.844 -11.896 -24.954 1.00 92.56 443 TYR A CA 1
ATOM 3640 C C . TYR A 1 443 ? -4.090 -13.227 -24.219 1.00 92.56 443 TYR A C 1
ATOM 3642 O O . TYR A 1 443 ? -4.121 -14.286 -24.846 1.00 92.56 443 TYR A O 1
ATOM 3650 N N . GLN A 1 444 ? -4.232 -13.166 -22.889 1.00 90.50 444 GLN A N 1
ATOM 3651 C CA . GLN A 1 444 ? -4.418 -14.314 -21.979 1.00 90.50 444 GLN A CA 1
ATOM 3652 C C . GLN A 1 444 ? -3.304 -15.380 -21.994 1.00 90.50 444 GLN A C 1
ATOM 3654 O O . GLN A 1 444 ? -3.484 -16.482 -21.480 1.00 90.50 444 GLN A O 1
ATOM 3659 N N . VAL A 1 445 ? -2.126 -15.080 -22.549 1.00 93.94 445 VAL A N 1
ATOM 3660 C CA . VAL A 1 445 ? -0.983 -16.010 -22.479 1.00 93.94 445 VAL A CA 1
ATOM 3661 C C . VAL A 1 445 ? -0.405 -16.089 -21.065 1.00 93.94 445 VAL A C 1
ATOM 3663 O O . VAL A 1 445 ? 0.102 -17.147 -20.677 1.00 93.94 445 VAL A O 1
ATOM 3666 N N . PHE A 1 446 ? -0.469 -14.991 -20.313 1.00 94.50 446 PHE A N 1
ATOM 3667 C CA . PHE A 1 446 ? 0.008 -14.879 -18.938 1.00 94.50 446 PHE A CA 1
ATOM 3668 C C . PHE A 1 446 ? -1.156 -14.611 -17.989 1.00 94.50 446 PHE A C 1
ATOM 3670 O O . PHE A 1 446 ? -2.067 -13.861 -18.341 1.00 94.50 446 PHE A O 1
ATOM 3677 N N . ASP A 1 447 ? -1.100 -15.221 -16.809 1.00 91.69 447 ASP A N 1
ATOM 3678 C CA . ASP A 1 447 ? -1.971 -14.870 -15.684 1.00 91.69 447 ASP A CA 1
ATOM 3679 C C . ASP A 1 447 ? -1.430 -13.644 -14.919 1.00 91.69 447 ASP A C 1
ATOM 3681 O O . ASP A 1 447 ? -0.367 -13.105 -15.242 1.00 91.69 447 ASP A O 1
ATOM 3685 N N . THR A 1 448 ? -2.172 -13.183 -13.912 1.00 87.94 448 THR A N 1
ATOM 3686 C CA . THR A 1 448 ? -1.840 -11.977 -13.140 1.00 87.94 448 THR A CA 1
ATOM 3687 C C . THR A 1 448 ? -0.518 -12.092 -12.362 1.00 87.94 448 THR A C 1
ATOM 3689 O O . THR A 1 448 ? 0.278 -11.145 -12.355 1.00 87.94 448 THR A O 1
ATOM 3692 N N . ASP A 1 449 ? -0.217 -13.260 -11.783 1.00 89.81 449 ASP A N 1
ATOM 3693 C CA . ASP A 1 449 ? 1.057 -13.521 -11.095 1.00 89.81 449 ASP A CA 1
ATOM 3694 C C . ASP A 1 449 ? 2.226 -13.461 -12.091 1.00 89.81 449 ASP A C 1
ATOM 3696 O O . ASP A 1 449 ? 3.273 -12.863 -11.833 1.00 89.81 449 ASP A O 1
ATOM 3700 N N . GLU A 1 450 ? 2.052 -14.060 -13.266 1.00 94.81 450 GLU A N 1
ATOM 3701 C CA . GLU A 1 450 ? 3.058 -14.074 -14.320 1.00 94.81 450 GLU A CA 1
ATOM 3702 C C . GLU A 1 450 ? 3.292 -12.683 -14.920 1.00 94.81 450 GLU A C 1
ATOM 3704 O O . GLU A 1 450 ? 4.442 -12.320 -15.175 1.00 94.81 450 GLU A O 1
ATOM 3709 N N . LEU A 1 451 ? 2.243 -11.875 -15.099 1.00 94.25 451 LEU A N 1
ATOM 3710 C CA . LEU A 1 451 ? 2.381 -10.469 -15.491 1.00 94.25 451 LEU A CA 1
ATOM 3711 C C . LEU A 1 451 ? 3.139 -9.670 -14.425 1.00 94.25 451 LEU A C 1
ATOM 3713 O O . LEU A 1 451 ? 4.030 -8.894 -14.766 1.00 94.25 451 LEU A O 1
ATOM 3717 N N . THR A 1 452 ? 2.869 -9.924 -13.143 1.00 91.75 452 THR A N 1
ATOM 3718 C CA . THR A 1 452 ? 3.593 -9.303 -12.025 1.00 91.75 452 THR A CA 1
ATOM 3719 C C . THR A 1 452 ? 5.078 -9.671 -12.028 1.00 91.75 452 THR A C 1
ATOM 3721 O O . THR A 1 452 ? 5.922 -8.800 -11.811 1.00 91.75 452 THR A O 1
ATOM 3724 N N . ILE A 1 453 ? 5.432 -10.923 -12.345 1.00 93.75 453 ILE A N 1
ATOM 3725 C CA . ILE A 1 453 ? 6.834 -11.345 -12.524 1.00 93.75 453 ILE A CA 1
ATOM 3726 C C . ILE A 1 453 ? 7.507 -10.535 -13.642 1.00 93.75 453 ILE A C 1
ATOM 3728 O O . ILE A 1 453 ? 8.620 -10.037 -13.460 1.00 93.75 453 ILE A O 1
ATOM 3732 N N . ILE A 1 454 ? 6.838 -10.364 -14.788 1.00 95.75 454 ILE A N 1
ATOM 3733 C CA . ILE A 1 454 ? 7.372 -9.586 -15.919 1.00 95.75 454 ILE A CA 1
ATOM 3734 C C . ILE A 1 454 ? 7.563 -8.119 -15.515 1.00 95.75 454 ILE A C 1
ATOM 3736 O O . ILE A 1 454 ? 8.630 -7.554 -15.759 1.00 95.75 454 ILE A O 1
ATOM 3740 N N . SER A 1 455 ? 6.571 -7.509 -14.864 1.00 93.81 455 SER A N 1
ATOM 3741 C CA . SER A 1 455 ? 6.644 -6.119 -14.405 1.00 93.81 455 SER A CA 1
ATOM 3742 C C . SER A 1 455 ? 7.761 -5.912 -13.386 1.00 93.81 455 SER A C 1
ATOM 3744 O O . SER A 1 455 ? 8.555 -4.987 -13.543 1.00 93.81 455 SER A O 1
ATOM 3746 N N . ARG A 1 456 ? 7.906 -6.802 -12.394 1.00 91.56 456 ARG A N 1
ATOM 3747 C CA . ARG A 1 456 ? 9.007 -6.757 -11.414 1.00 91.56 456 ARG A CA 1
ATOM 3748 C C . ARG A 1 456 ? 10.372 -6.891 -12.084 1.00 91.56 456 ARG A C 1
ATOM 3750 O O . ARG A 1 456 ? 11.292 -6.154 -11.733 1.00 91.56 456 ARG A O 1
ATOM 3757 N N . TRP A 1 457 ? 10.506 -7.774 -13.075 1.00 94.44 457 TRP A N 1
ATOM 3758 C CA . TRP A 1 457 ? 11.730 -7.866 -13.869 1.00 94.44 457 TRP A CA 1
ATOM 3759 C C . TRP A 1 457 ? 12.027 -6.550 -14.592 1.00 94.44 457 TRP A C 1
ATOM 3761 O O . TRP A 1 457 ? 13.123 -6.024 -14.424 1.00 94.44 457 TRP A O 1
ATOM 3771 N N . ILE A 1 458 ? 11.067 -5.957 -15.306 1.00 92.69 458 ILE A N 1
ATOM 3772 C CA . ILE A 1 458 ? 11.276 -4.682 -16.016 1.00 92.69 458 ILE A CA 1
ATOM 3773 C C . ILE A 1 458 ? 11.612 -3.541 -15.046 1.00 92.69 458 ILE A C 1
ATOM 3775 O O . ILE A 1 458 ? 12.511 -2.753 -15.332 1.00 92.69 458 ILE A O 1
ATOM 3779 N N . LEU A 1 459 ? 10.946 -3.470 -13.887 1.00 88.88 459 LEU A N 1
ATOM 3780 C CA . LEU A 1 459 ? 11.238 -2.490 -12.831 1.00 88.88 459 LEU A CA 1
ATOM 3781 C C . LEU A 1 459 ? 12.635 -2.665 -12.227 1.00 88.88 459 LEU A C 1
ATOM 3783 O O . LEU A 1 459 ? 13.199 -1.692 -11.738 1.00 88.88 459 LEU A O 1
ATOM 3787 N N . SER A 1 460 ? 13.187 -3.884 -12.252 1.00 87.88 460 SER A N 1
ATOM 3788 C CA . SER A 1 460 ? 14.559 -4.164 -11.806 1.00 87.88 460 SER A CA 1
ATOM 3789 C C . SER A 1 460 ? 15.626 -3.703 -12.800 1.00 87.88 460 SER A C 1
ATOM 3791 O O . SER A 1 460 ? 16.792 -3.568 -12.434 1.00 87.88 460 SER A O 1
ATOM 3793 N N . LEU A 1 461 ? 15.242 -3.473 -14.061 1.00 86.19 461 LEU A N 1
ATOM 3794 C CA . LEU A 1 461 ? 16.140 -2.957 -15.084 1.00 86.19 461 LEU A CA 1
ATOM 3795 C C . LEU A 1 461 ? 16.294 -1.453 -14.856 1.00 86.19 461 LEU A C 1
ATOM 3797 O O . LEU A 1 461 ? 15.500 -0.658 -15.356 1.00 86.19 461 LEU A O 1
ATOM 3801 N N . GLU A 1 462 ? 17.297 -1.060 -14.078 1.00 68.38 462 GLU A N 1
ATOM 3802 C CA . GLU A 1 462 ? 17.608 0.355 -13.881 1.00 68.38 462 GLU A CA 1
ATOM 3803 C C . GLU A 1 462 ? 17.916 1.015 -15.243 1.00 68.38 462 GLU A C 1
ATOM 3805 O O . GLU A 1 462 ? 18.761 0.506 -15.998 1.00 68.38 462 GLU A O 1
ATOM 3810 N N . PRO A 1 463 ? 17.262 2.141 -15.591 1.00 62.75 463 PRO A N 1
ATOM 3811 C CA . PRO A 1 463 ? 17.611 2.920 -16.769 1.00 62.75 463 PRO A CA 1
ATOM 3812 C C . PRO A 1 463 ? 18.983 3.571 -16.555 1.00 62.75 463 PRO A C 1
ATOM 3814 O O . PRO A 1 463 ? 19.102 4.704 -16.094 1.00 62.75 463 PRO A O 1
ATOM 3817 N N . SER A 1 464 ? 20.055 2.855 -16.883 1.00 69.12 464 SER A N 1
ATOM 3818 C CA . SER A 1 464 ? 21.388 3.448 -16.931 1.00 69.12 464 SER A CA 1
ATOM 3819 C C . SER A 1 464 ? 21.483 4.276 -18.202 1.00 69.12 464 SER A C 1
ATOM 3821 O O . SER A 1 464 ? 21.633 3.728 -19.292 1.00 69.12 464 SER A O 1
ATOM 3823 N N . ALA A 1 465 ? 21.406 5.601 -18.070 1.00 72.12 465 ALA A N 1
ATOM 3824 C CA . ALA A 1 465 ? 21.552 6.495 -19.213 1.00 72.12 465 ALA A CA 1
ATOM 3825 C C . ALA A 1 465 ? 22.892 6.276 -19.938 1.00 72.12 465 ALA A C 1
ATOM 3827 O O . ALA A 1 465 ? 22.956 6.385 -21.160 1.00 72.12 465 ALA A O 1
ATOM 3828 N N . VAL A 1 466 ? 23.936 5.886 -19.195 1.00 76.94 466 VAL A N 1
ATOM 3829 C CA . VAL A 1 466 ? 25.236 5.484 -19.746 1.00 76.94 466 VAL A CA 1
ATOM 3830 C C . VAL A 1 466 ? 25.096 4.235 -20.617 1.00 76.94 466 VAL A C 1
ATOM 3832 O O . VAL A 1 466 ? 25.456 4.267 -21.791 1.00 76.94 466 VAL A O 1
ATOM 3835 N N . ASN A 1 467 ? 24.541 3.143 -20.082 1.00 73.50 467 ASN A N 1
ATOM 3836 C CA . ASN A 1 467 ? 24.445 1.869 -20.806 1.00 73.50 467 ASN A CA 1
ATOM 3837 C C . ASN A 1 467 ? 23.424 1.924 -21.949 1.00 73.50 467 ASN A C 1
ATOM 3839 O O . ASN A 1 467 ? 23.628 1.295 -22.989 1.00 73.50 467 ASN A O 1
ATOM 3843 N N . ASP A 1 468 ? 22.334 2.671 -21.777 1.00 79.81 468 ASP A N 1
ATOM 3844 C CA . ASP A 1 468 ? 21.313 2.881 -22.801 1.00 79.81 468 ASP A CA 1
ATOM 3845 C C . ASP A 1 468 ? 21.898 3.674 -23.979 1.00 79.81 468 ASP A C 1
ATOM 3847 O O . ASP A 1 468 ? 21.749 3.255 -25.130 1.00 79.81 468 ASP A O 1
ATOM 3851 N N . MET A 1 469 ? 22.634 4.760 -23.708 1.00 85.44 469 MET A N 1
ATOM 3852 C CA . MET A 1 469 ? 23.324 5.535 -24.745 1.00 85.44 469 MET A CA 1
ATOM 3853 C C . MET A 1 469 ? 24.425 4.711 -25.428 1.00 85.44 469 MET A C 1
ATOM 3855 O O . MET A 1 469 ? 24.513 4.686 -26.658 1.00 85.44 469 MET A O 1
ATOM 3859 N N . TYR A 1 470 ? 25.214 3.963 -24.652 1.00 82.94 470 TYR A N 1
ATOM 3860 C CA . TYR A 1 470 ? 26.241 3.051 -25.164 1.00 82.94 470 TYR A CA 1
ATOM 3861 C C . TYR A 1 470 ? 25.642 2.020 -26.136 1.00 82.94 470 TYR A C 1
ATOM 3863 O O . TYR A 1 470 ? 26.126 1.827 -27.257 1.00 82.94 470 TYR A O 1
ATOM 3871 N N . SER A 1 471 ? 24.530 1.396 -25.742 1.00 78.00 471 SER A N 1
ATOM 3872 C CA . SER A 1 471 ? 23.816 0.405 -26.554 1.00 78.00 471 SER A CA 1
ATOM 3873 C C . SER A 1 471 ? 23.193 1.029 -27.803 1.00 78.00 471 SER A C 1
ATOM 3875 O O . SER A 1 471 ? 23.240 0.436 -28.885 1.00 78.00 471 SER A O 1
ATOM 3877 N N . LEU A 1 472 ? 22.652 2.246 -27.692 1.00 85.50 472 LEU A N 1
ATOM 3878 C CA . LEU A 1 472 ? 22.097 2.987 -28.822 1.00 85.50 472 LEU A CA 1
ATOM 3879 C C . LEU A 1 472 ? 23.162 3.272 -29.890 1.00 85.50 472 LEU A C 1
ATOM 3881 O O . LEU A 1 472 ? 22.912 3.052 -31.080 1.00 85.50 472 LEU A O 1
ATOM 3885 N N . ILE A 1 473 ? 24.364 3.687 -29.480 1.00 87.75 473 ILE A N 1
ATOM 3886 C CA . ILE A 1 473 ? 25.498 3.896 -30.390 1.00 87.75 473 ILE A CA 1
ATOM 3887 C C . ILE A 1 473 ? 25.837 2.594 -31.122 1.00 87.75 473 ILE A C 1
ATOM 3889 O O . ILE A 1 473 ? 25.917 2.582 -32.355 1.00 87.75 473 ILE A O 1
ATOM 3893 N N . LEU A 1 474 ? 25.965 1.474 -30.399 1.00 80.38 474 LEU A N 1
ATOM 3894 C CA . LEU A 1 474 ? 26.245 0.172 -31.014 1.00 80.38 474 LEU A CA 1
ATOM 3895 C C . LEU A 1 474 ? 25.171 -0.247 -32.018 1.00 80.38 474 LEU A C 1
ATOM 3897 O O . LEU A 1 474 ? 25.494 -0.770 -33.089 1.00 80.38 474 LEU A O 1
ATOM 3901 N N . LYS A 1 475 ? 23.901 0.008 -31.697 1.00 82.50 475 LYS A N 1
ATOM 3902 C CA . LYS A 1 475 ? 22.762 -0.287 -32.569 1.00 82.50 475 LYS A CA 1
ATOM 3903 C C . LYS A 1 475 ? 22.804 0.541 -33.855 1.00 82.50 475 LYS A C 1
ATOM 3905 O O . LYS A 1 475 ? 22.556 0.011 -34.939 1.00 82.50 475 LYS A O 1
ATOM 3910 N N . LYS A 1 476 ? 23.144 1.831 -33.761 1.00 85.56 476 LYS A N 1
ATOM 3911 C CA . LYS A 1 476 ? 23.155 2.764 -34.902 1.00 85.56 476 LYS A CA 1
ATOM 3912 C C . LYS A 1 476 ? 24.458 2.764 -35.696 1.00 85.56 476 LYS A C 1
ATOM 3914 O O . LYS A 1 476 ? 24.462 3.246 -36.830 1.00 85.56 476 LYS A O 1
ATOM 3919 N N . ARG A 1 477 ? 25.533 2.149 -35.185 1.00 82.88 477 ARG A N 1
ATOM 3920 C CA . ARG A 1 477 ? 26.867 2.173 -35.812 1.00 82.88 477 ARG A CA 1
ATOM 3921 C C . ARG A 1 477 ? 26.871 1.802 -37.292 1.00 82.88 477 ARG A C 1
ATOM 3923 O O . ARG A 1 477 ? 27.501 2.491 -38.080 1.00 82.88 477 ARG A O 1
ATOM 3930 N N . ARG A 1 478 ? 26.127 0.765 -37.699 1.00 74.31 478 ARG A N 1
ATOM 3931 C CA . ARG A 1 478 ? 26.117 0.305 -39.103 1.00 74.31 478 ARG A CA 1
ATOM 3932 C C . ARG A 1 478 ? 25.477 1.320 -40.052 1.00 74.31 478 ARG A C 1
ATOM 3934 O O . ARG A 1 478 ? 25.900 1.414 -41.195 1.00 74.31 478 ARG A O 1
ATOM 3941 N N . HIS A 1 479 ? 24.471 2.062 -39.585 1.00 73.69 479 HIS A N 1
ATOM 3942 C CA . HIS A 1 479 ? 23.855 3.137 -40.370 1.00 73.69 479 HIS A CA 1
ATOM 3943 C C . HIS A 1 479 ? 24.741 4.392 -40.381 1.00 73.69 479 HIS A C 1
ATOM 3945 O O . HIS A 1 479 ? 24.854 5.057 -41.403 1.00 73.69 479 HIS A O 1
ATOM 3951 N N . ALA A 1 480 ? 25.410 4.683 -39.264 1.00 75.56 480 ALA A N 1
ATOM 3952 C CA . ALA A 1 480 ? 26.210 5.891 -39.081 1.00 75.56 480 ALA A CA 1
ATOM 3953 C C . ALA A 1 480 ? 27.618 5.822 -39.717 1.00 75.56 480 ALA A C 1
ATOM 3955 O O . ALA A 1 480 ? 28.175 6.852 -40.096 1.00 75.56 480 ALA A O 1
ATOM 3956 N N . GLN A 1 481 ? 28.194 4.623 -39.879 1.00 69.25 481 GLN A N 1
ATOM 3957 C CA . GLN A 1 481 ? 29.576 4.428 -40.342 1.00 69.25 481 GLN A CA 1
ATOM 3958 C C . GLN A 1 481 ? 29.858 5.040 -41.719 1.00 69.25 481 GLN A C 1
ATOM 3960 O O . GLN A 1 481 ? 30.930 5.602 -41.916 1.00 69.25 481 GLN A O 1
ATOM 3965 N N . ASN A 1 482 ? 28.906 4.995 -42.651 1.00 69.94 482 ASN A N 1
ATOM 3966 C CA . ASN A 1 482 ? 29.110 5.545 -43.996 1.00 69.94 482 ASN A CA 1
ATOM 3967 C C . ASN A 1 482 ? 28.770 7.043 -44.096 1.00 69.94 482 ASN A C 1
ATOM 3969 O O . ASN A 1 482 ? 29.135 7.684 -45.076 1.00 69.94 482 ASN A O 1
ATOM 3973 N N . ALA A 1 483 ? 28.084 7.605 -43.095 1.00 76.44 483 ALA A N 1
ATOM 3974 C CA . ALA A 1 483 ? 27.597 8.984 -43.115 1.00 76.44 483 ALA A CA 1
ATOM 3975 C C . ALA A 1 483 ? 28.578 9.987 -42.483 1.00 76.44 483 ALA A C 1
ATOM 3977 O O . ALA A 1 483 ? 28.593 11.156 -42.859 1.00 76.44 483 ALA A O 1
ATOM 3978 N N . HIS A 1 484 ? 29.420 9.548 -41.541 1.00 80.25 484 HIS A N 1
ATOM 3979 C CA . HIS A 1 484 ? 30.262 10.446 -40.738 1.00 80.25 484 HIS A CA 1
ATOM 3980 C C . HIS A 1 484 ? 31.768 10.193 -40.902 1.00 80.25 484 HIS A C 1
ATOM 3982 O O . HIS A 1 484 ? 32.517 10.147 -39.926 1.00 80.25 484 HIS A O 1
ATOM 3988 N N . ILE A 1 485 ? 32.216 10.041 -42.150 1.00 76.88 485 ILE A N 1
ATOM 3989 C CA . ILE A 1 485 ? 33.627 9.783 -42.492 1.00 76.88 485 ILE A CA 1
ATOM 3990 C C . ILE A 1 485 ? 34.496 11.043 -42.314 1.00 76.88 485 ILE A C 1
ATOM 3992 O O . ILE A 1 485 ? 35.664 10.943 -41.959 1.00 76.88 485 ILE A O 1
ATOM 3996 N N . ASN A 1 486 ? 33.919 12.236 -42.501 1.00 81.81 486 ASN A N 1
ATOM 3997 C CA . ASN A 1 486 ? 34.667 13.503 -42.506 1.00 81.81 486 ASN A CA 1
ATOM 3998 C C . ASN A 1 486 ? 34.465 14.365 -41.249 1.00 81.81 486 ASN A C 1
ATOM 4000 O O . ASN A 1 486 ? 35.145 15.375 -41.087 1.00 81.81 486 ASN A O 1
ATOM 4004 N N . ILE A 1 487 ? 33.525 14.005 -40.370 1.00 85.12 487 ILE A N 1
ATOM 4005 C CA . ILE A 1 487 ? 33.239 14.786 -39.161 1.00 85.12 487 ILE A CA 1
ATOM 4006 C C . ILE A 1 487 ? 34.173 14.316 -38.054 1.00 85.12 487 ILE A C 1
ATOM 4008 O O . ILE A 1 487 ? 34.140 13.141 -37.685 1.00 85.12 487 ILE A O 1
ATOM 4012 N N . LYS A 1 488 ? 34.982 15.235 -37.525 1.00 90.44 488 LYS A N 1
ATOM 4013 C CA . LYS A 1 488 ? 35.901 14.986 -36.414 1.00 90.44 488 LYS A CA 1
ATOM 4014 C C . LYS A 1 488 ? 35.335 15.510 -35.102 1.00 90.44 488 LYS A C 1
ATOM 4016 O O . LYS A 1 488 ? 34.708 16.566 -35.071 1.00 90.44 488 LYS A O 1
ATOM 4021 N N . LEU A 1 489 ? 35.583 14.762 -34.036 1.00 90.69 489 LEU A N 1
ATOM 4022 C CA . LEU A 1 489 ? 35.330 15.158 -32.659 1.00 90.69 489 LEU A CA 1
ATOM 4023 C C . LEU A 1 489 ? 36.658 15.175 -31.903 1.00 90.69 489 LEU A C 1
ATOM 4025 O O . LEU A 1 489 ? 37.526 14.328 -32.138 1.00 90.69 489 LEU A O 1
ATOM 4029 N N . LYS A 1 490 ? 36.794 16.136 -30.993 1.00 90.94 490 LYS A N 1
ATOM 4030 C CA . LYS A 1 490 ? 37.880 16.203 -30.021 1.00 90.94 490 LYS A CA 1
ATOM 4031 C C . LYS A 1 490 ? 37.606 15.217 -28.897 1.00 90.94 490 LYS A C 1
ATOM 4033 O O . LYS A 1 490 ? 36.508 15.189 -28.348 1.00 90.94 490 LYS A O 1
ATOM 4038 N N . LEU A 1 491 ? 38.606 14.413 -28.578 1.00 86.62 491 LEU A N 1
ATOM 4039 C CA . LEU A 1 491 ? 38.655 13.580 -27.385 1.00 86.62 491 LEU A CA 1
ATOM 4040 C C . LEU A 1 491 ? 39.124 14.416 -26.179 1.00 86.62 491 LEU A C 1
ATOM 4042 O O . LEU A 1 491 ? 39.693 15.494 -26.367 1.00 86.62 491 LEU A O 1
ATOM 4046 N N . PRO A 1 492 ? 38.921 13.926 -24.943 1.00 80.56 492 PRO A N 1
ATOM 4047 C CA . PRO A 1 492 ? 39.384 14.610 -23.732 1.00 80.56 492 PRO A CA 1
ATOM 4048 C C . PRO A 1 492 ? 40.896 14.883 -23.685 1.00 80.56 492 PRO A C 1
ATOM 4050 O O . PRO A 1 492 ? 41.320 15.874 -23.104 1.00 80.56 492 PRO A O 1
ATOM 4053 N N . ASP A 1 493 ? 41.699 14.052 -24.353 1.00 80.12 493 ASP A N 1
ATOM 4054 C CA . ASP A 1 493 ? 43.156 14.204 -24.475 1.00 80.12 493 ASP A CA 1
ATOM 4055 C C . ASP A 1 493 ? 43.585 15.238 -25.540 1.00 80.12 493 ASP A C 1
ATOM 4057 O O . ASP A 1 493 ? 44.774 15.402 -25.808 1.00 80.12 493 ASP A O 1
ATOM 4061 N N . GLY A 1 494 ? 42.626 15.918 -26.179 1.00 79.81 494 GLY A N 1
ATOM 4062 C CA . GLY A 1 494 ? 42.852 16.909 -27.232 1.00 79.81 494 GLY A CA 1
ATOM 4063 C C . GLY A 1 494 ? 43.047 16.325 -28.634 1.00 79.81 494 GLY A C 1
ATOM 4064 O O . GLY A 1 494 ? 43.054 17.087 -29.603 1.00 79.81 494 GLY A O 1
ATOM 4065 N N . ASN A 1 495 ? 43.155 15.000 -28.782 1.00 86.69 495 ASN A N 1
ATOM 4066 C CA . ASN A 1 495 ? 43.270 14.368 -30.094 1.00 86.69 495 ASN A CA 1
ATOM 4067 C C . ASN A 1 495 ? 41.936 14.417 -30.846 1.00 86.69 495 ASN A C 1
ATOM 4069 O O . ASN A 1 495 ? 40.861 14.265 -30.268 1.00 86.69 495 ASN A O 1
ATOM 4073 N N . GLU A 1 496 ? 41.993 14.563 -32.168 1.00 90.31 496 GLU A N 1
ATOM 4074 C CA . GLU A 1 496 ? 40.802 14.513 -33.014 1.00 90.31 496 GLU A CA 1
ATOM 4075 C C . GLU A 1 496 ? 40.671 13.154 -33.696 1.00 90.31 496 GLU A C 1
ATOM 4077 O O . GLU A 1 496 ? 41.603 12.676 -34.345 1.00 90.31 496 GLU A O 1
ATOM 4082 N N . LYS A 1 497 ? 39.481 12.557 -33.607 1.00 90.00 497 LYS A N 1
ATOM 4083 C CA . LYS A 1 497 ? 39.115 11.361 -34.375 1.00 90.00 497 LYS A CA 1
ATOM 4084 C C . LYS A 1 497 ? 37.815 11.579 -35.113 1.00 90.00 497 LYS A C 1
ATOM 4086 O O . LYS A 1 497 ? 36.951 12.336 -34.676 1.00 90.00 497 LYS A O 1
ATOM 4091 N N . THR A 1 498 ? 37.667 10.908 -36.246 1.00 90.00 498 THR A N 1
ATOM 4092 C CA . THR A 1 498 ? 36.403 10.928 -36.977 1.00 90.00 498 THR A CA 1
ATOM 4093 C C . THR A 1 498 ? 35.328 10.175 -36.199 1.00 90.00 498 THR A C 1
ATOM 4095 O O . THR A 1 498 ? 35.608 9.203 -35.493 1.00 90.00 498 THR A O 1
ATOM 4098 N N . ILE A 1 499 ? 34.068 10.582 -36.356 1.00 87.12 499 ILE A N 1
ATOM 4099 C CA . ILE A 1 499 ? 32.935 9.831 -35.800 1.00 87.12 499 ILE A CA 1
ATOM 4100 C C . ILE A 1 499 ? 32.965 8.386 -36.319 1.00 87.12 499 ILE A C 1
ATOM 4102 O O . ILE A 1 499 ? 32.720 7.464 -35.548 1.00 87.12 499 ILE A O 1
ATOM 4106 N N . HIS A 1 500 ? 33.336 8.166 -37.587 1.00 86.94 500 HIS A N 1
ATOM 4107 C CA . HIS A 1 500 ? 33.517 6.827 -38.156 1.00 86.94 500 HIS A CA 1
ATOM 4108 C C . HIS A 1 500 ? 34.419 5.921 -37.299 1.00 86.94 500 HIS A C 1
ATOM 4110 O O . HIS A 1 500 ? 34.031 4.795 -36.978 1.00 86.94 500 HIS A O 1
ATOM 4116 N N . GLU A 1 501 ? 35.589 6.415 -36.889 1.00 85.56 501 GLU A N 1
ATOM 4117 C CA . GLU A 1 501 ? 36.529 5.675 -36.036 1.00 85.56 501 GLU A CA 1
ATOM 4118 C C . GLU A 1 501 ? 35.953 5.419 -34.633 1.00 85.56 501 GLU A C 1
ATOM 4120 O O . GLU A 1 501 ? 36.142 4.342 -34.056 1.00 85.56 501 GLU A O 1
ATOM 4125 N N . LEU A 1 502 ? 35.205 6.389 -34.102 1.00 88.31 502 LEU A N 1
ATOM 4126 C CA . LEU A 1 502 ? 34.632 6.358 -32.756 1.00 88.31 502 LEU A CA 1
ATOM 4127 C C . LEU A 1 502 ? 33.371 5.484 -32.638 1.00 88.31 502 LEU A C 1
ATOM 4129 O O . LEU A 1 502 ? 33.089 4.969 -31.564 1.00 88.31 502 LEU A O 1
ATOM 4133 N N . LEU A 1 503 ? 32.636 5.216 -33.722 1.00 85.69 503 LEU A N 1
ATOM 4134 C CA . LEU A 1 503 ? 31.421 4.376 -33.702 1.00 85.69 503 LEU A CA 1
ATOM 4135 C C . LEU A 1 503 ? 31.668 2.912 -33.293 1.00 85.69 503 LEU A C 1
ATOM 4137 O O . LEU A 1 503 ? 30.724 2.179 -32.991 1.00 85.69 503 LEU A O 1
ATOM 4141 N N . SER A 1 504 ? 32.926 2.469 -33.314 1.00 81.31 504 SER A N 1
ATOM 4142 C CA . SER A 1 504 ? 33.349 1.156 -32.809 1.00 81.31 504 SER A CA 1
ATOM 4143 C C . SER A 1 504 ? 33.715 1.157 -31.318 1.00 81.31 504 SER A C 1
ATOM 4145 O O . SER A 1 504 ? 33.911 0.084 -30.753 1.00 81.31 504 SER A O 1
ATOM 4147 N N . LYS A 1 505 ? 33.783 2.341 -30.695 1.00 86.94 505 LYS A N 1
ATOM 4148 C CA . LYS A 1 505 ? 34.189 2.592 -29.306 1.00 86.94 505 LYS A CA 1
ATOM 4149 C C . LYS A 1 505 ? 33.199 3.566 -28.647 1.00 86.94 505 LYS A C 1
ATOM 4151 O O . LYS A 1 505 ? 33.475 4.767 -28.577 1.00 86.94 505 LYS A O 1
ATOM 4156 N N . PRO A 1 506 ? 32.003 3.092 -28.252 1.00 85.75 506 PRO A N 1
ATOM 4157 C CA . PRO A 1 506 ? 30.924 3.970 -27.797 1.00 85.75 506 PRO A CA 1
ATOM 4158 C C . PRO A 1 506 ? 31.297 4.835 -26.590 1.00 85.75 506 PRO A C 1
ATOM 4160 O O . PRO A 1 506 ? 30.907 5.994 -26.531 1.00 85.75 506 PRO A O 1
ATOM 4163 N N . ASP A 1 507 ? 32.114 4.302 -25.688 1.00 82.44 507 ASP A N 1
ATOM 4164 C CA . ASP A 1 507 ? 32.739 5.002 -24.567 1.00 82.44 507 ASP A CA 1
ATOM 4165 C C . ASP A 1 507 ? 33.535 6.239 -25.025 1.00 82.44 507 ASP A C 1
ATOM 4167 O O . ASP A 1 507 ? 33.310 7.348 -24.536 1.00 82.44 507 ASP A O 1
ATOM 4171 N N . GLN A 1 508 ? 34.398 6.079 -26.036 1.00 88.50 508 GLN A N 1
ATOM 4172 C CA . GLN A 1 508 ? 35.185 7.179 -26.602 1.00 88.50 508 GLN A CA 1
ATOM 4173 C C . GLN A 1 508 ? 34.315 8.163 -27.385 1.00 88.50 508 GLN A C 1
ATOM 4175 O O . GLN A 1 508 ? 34.572 9.364 -27.346 1.00 88.50 508 GLN A O 1
ATOM 4180 N N . LEU A 1 509 ? 33.278 7.684 -28.082 1.00 91.19 509 LEU A N 1
ATOM 4181 C CA . LEU A 1 509 ? 32.342 8.557 -28.791 1.00 91.19 509 LEU A CA 1
ATOM 4182 C C . LEU A 1 509 ? 31.547 9.437 -27.820 1.00 91.19 509 LEU A C 1
ATOM 4184 O O . LEU A 1 509 ? 31.420 10.635 -28.054 1.00 91.19 509 LEU A O 1
ATOM 4188 N N . MET A 1 510 ? 31.043 8.865 -26.724 1.00 91.50 510 MET A N 1
ATOM 4189 C CA . MET A 1 510 ? 30.330 9.610 -25.683 1.00 91.50 510 MET A CA 1
ATOM 4190 C C . MET A 1 510 ? 31.229 10.682 -25.057 1.00 91.50 510 MET A C 1
ATOM 4192 O O . MET A 1 510 ? 30.813 11.836 -24.935 1.00 91.50 510 MET A O 1
ATOM 4196 N N . ALA A 1 511 ? 32.481 10.336 -24.740 1.00 87.00 511 ALA A N 1
ATOM 4197 C CA . ALA A 1 511 ? 33.462 11.289 -24.224 1.00 87.00 511 ALA A CA 1
ATOM 4198 C C . ALA A 1 511 ? 33.788 12.399 -25.237 1.00 87.00 511 ALA A C 1
ATOM 4200 O O . ALA A 1 511 ? 33.857 13.571 -24.870 1.00 87.00 511 ALA A O 1
ATOM 4201 N N . ALA A 1 512 ? 33.928 12.052 -26.520 1.00 89.56 512 ALA A N 1
ATOM 4202 C CA . ALA A 1 512 ? 34.233 13.010 -27.576 1.00 89.56 512 ALA A CA 1
ATOM 4203 C C . ALA A 1 512 ? 33.060 13.959 -27.883 1.00 89.56 512 ALA A C 1
ATOM 4205 O O . ALA A 1 512 ? 33.277 15.140 -28.148 1.00 89.56 512 ALA A O 1
ATOM 4206 N N . LEU A 1 513 ? 31.811 13.481 -27.809 1.00 91.19 513 LEU A N 1
ATOM 4207 C CA . LEU A 1 513 ? 30.616 14.328 -27.920 1.00 91.19 513 LEU A CA 1
ATOM 4208 C C 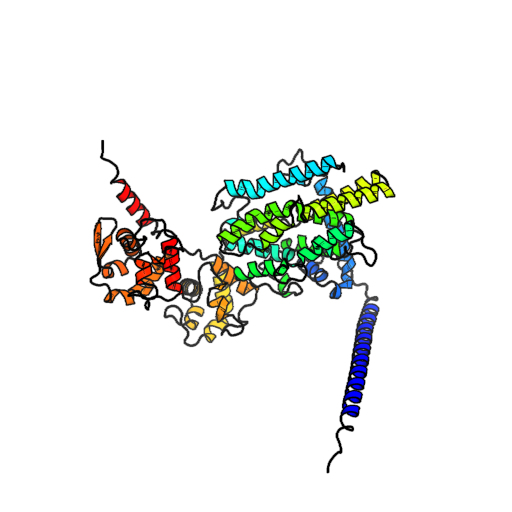. LEU A 1 513 ? 30.571 15.369 -26.793 1.00 91.19 513 LEU A C 1
ATOM 4210 O O . LEU A 1 513 ? 30.322 16.546 -27.059 1.00 91.19 513 LEU A O 1
ATOM 4214 N N . ARG A 1 514 ? 30.883 14.954 -25.559 1.00 88.19 514 ARG A N 1
ATOM 4215 C CA . ARG A 1 514 ? 30.967 15.849 -24.397 1.00 88.19 514 ARG A CA 1
ATOM 4216 C C . ARG A 1 514 ? 32.091 16.881 -24.558 1.00 88.19 514 ARG A C 1
ATOM 4218 O O . ARG A 1 514 ? 31.840 18.070 -24.415 1.00 88.19 514 ARG A O 1
ATOM 4225 N N . ALA A 1 515 ? 33.295 16.449 -24.936 1.00 85.31 515 ALA A N 1
ATOM 4226 C CA . ALA A 1 515 ? 34.452 17.332 -25.130 1.00 85.31 515 ALA A CA 1
ATOM 4227 C C . ALA A 1 515 ? 34.336 18.266 -26.354 1.00 85.31 515 ALA A C 1
ATOM 4229 O O . ALA A 1 515 ? 35.006 19.294 -26.416 1.00 85.31 515 ALA A O 1
ATOM 4230 N N . SER A 1 516 ? 33.482 17.930 -27.327 1.00 86.69 516 SER A N 1
ATOM 4231 C CA . SER A 1 516 ? 33.252 18.723 -28.546 1.00 86.69 516 SER A CA 1
ATOM 4232 C C . SER A 1 516 ? 32.001 19.608 -28.483 1.00 86.69 516 SER A C 1
ATOM 4234 O O . SER A 1 516 ? 31.514 20.043 -29.530 1.00 86.69 516 SER A O 1
ATOM 4236 N N . ASP A 1 517 ? 31.473 19.843 -27.280 1.00 84.31 517 ASP A N 1
ATOM 4237 C CA . ASP A 1 517 ? 30.336 20.732 -27.020 1.00 84.31 517 ASP A CA 1
ATOM 4238 C C . ASP A 1 517 ? 29.030 20.312 -27.725 1.00 84.31 517 ASP A C 1
ATOM 4240 O O . ASP A 1 517 ? 28.210 21.123 -28.149 1.00 84.31 517 ASP A O 1
ATOM 4244 N N . TYR A 1 518 ? 28.826 19.000 -27.894 1.00 88.19 518 TYR A N 1
ATOM 4245 C CA . TYR A 1 518 ? 27.553 18.472 -28.399 1.00 88.19 518 TYR A CA 1
ATOM 4246 C C . TYR A 1 518 ? 26.529 18.252 -27.286 1.00 88.19 518 TYR A C 1
ATOM 4248 O O . TYR A 1 518 ? 25.345 18.111 -27.585 1.00 88.19 518 TYR A O 1
ATOM 4256 N N . CYS A 1 519 ? 26.971 18.232 -26.027 1.00 86.69 519 CYS A N 1
ATOM 4257 C CA . CYS A 1 519 ? 26.158 17.860 -24.870 1.00 86.69 519 CYS A CA 1
ATOM 4258 C C . CYS A 1 519 ? 25.790 19.034 -23.951 1.00 86.69 519 CYS A C 1
ATOM 4260 O O . CYS A 1 519 ? 25.239 18.790 -22.885 1.00 86.69 519 CYS A O 1
ATOM 4262 N N . HIS A 1 520 ? 26.087 20.279 -24.329 1.00 77.88 520 HIS A N 1
ATOM 4263 C CA . HIS A 1 520 ? 25.791 21.473 -23.532 1.00 77.88 520 HIS A CA 1
ATOM 4264 C C . HIS A 1 520 ? 24.902 22.457 -24.318 1.00 77.88 520 HIS A C 1
ATOM 4266 O O . HIS A 1 520 ? 24.819 22.357 -25.548 1.00 77.88 520 HIS A O 1
ATOM 4272 N N . PRO A 1 521 ? 24.175 23.358 -23.632 1.00 66.94 521 PRO A N 1
ATOM 4273 C CA . PRO A 1 521 ? 23.450 24.447 -24.275 1.00 66.94 521 PRO A CA 1
ATOM 4274 C C . PRO A 1 521 ? 24.402 25.618 -24.569 1.00 66.94 521 PRO A C 1
ATOM 4276 O O . PRO A 1 521 ? 25.341 25.859 -23.811 1.00 66.94 521 PRO A O 1
ATOM 4279 N N . GLU A 1 522 ? 24.127 26.394 -25.623 1.00 59.91 522 GLU A N 1
ATOM 4280 C CA . GLU A 1 522 ? 24.994 27.502 -26.086 1.00 59.91 522 GLU A CA 1
ATOM 4281 C C . GLU A 1 522 ? 25.298 28.575 -25.016 1.00 59.91 522 GLU A C 1
ATOM 4283 O O . GLU A 1 522 ? 26.231 29.360 -25.163 1.00 59.91 522 GLU A O 1
ATOM 4288 N N . ASN A 1 523 ? 24.524 28.621 -23.927 1.00 63.56 523 ASN A N 1
ATOM 4289 C CA . ASN A 1 523 ? 24.621 29.612 -22.853 1.00 63.56 523 ASN A CA 1
ATOM 4290 C C . ASN A 1 523 ? 25.333 29.117 -21.575 1.00 63.56 523 ASN A C 1
ATOM 4292 O O . ASN A 1 523 ? 25.396 29.866 -20.600 1.00 63.56 523 ASN A O 1
ATOM 4296 N N . GLY A 1 524 ? 25.845 27.880 -21.547 1.00 63.69 524 GLY A N 1
ATOM 4297 C CA . GLY A 1 524 ? 26.598 27.329 -20.408 1.00 63.69 524 GLY A CA 1
ATOM 4298 C C . GLY A 1 524 ? 25.773 27.026 -19.146 1.00 63.69 524 GLY A C 1
ATOM 4299 O O . GLY A 1 524 ? 26.344 26.702 -18.105 1.00 63.69 524 GLY A O 1
ATOM 4300 N N . LEU A 1 525 ? 24.440 27.120 -19.209 1.00 69.81 525 LEU A N 1
ATOM 4301 C CA . LEU A 1 525 ? 23.555 26.761 -18.097 1.00 69.81 525 LEU A CA 1
ATOM 4302 C C . LEU A 1 525 ? 23.399 25.233 -17.963 1.00 69.81 525 LEU A C 1
ATOM 4304 O O . LEU A 1 525 ? 23.557 24.506 -18.946 1.00 69.81 525 LEU A O 1
ATOM 4308 N N . PRO A 1 526 ? 23.028 24.714 -16.776 1.00 71.44 526 PRO A N 1
ATOM 4309 C CA . PRO A 1 526 ? 22.644 23.315 -16.630 1.00 71.44 526 PRO A CA 1
ATOM 4310 C C . PRO A 1 526 ? 21.489 22.950 -17.570 1.00 71.44 526 PRO A C 1
ATOM 4312 O O . PRO A 1 526 ? 20.510 23.696 -17.695 1.00 71.44 526 PRO A O 1
ATOM 4315 N N . LEU A 1 527 ? 21.599 21.786 -18.209 1.00 78.88 527 LEU A N 1
ATOM 4316 C CA . LEU A 1 527 ? 20.545 21.245 -19.058 1.00 78.88 527 LEU A CA 1
ATOM 4317 C C . LEU A 1 527 ? 19.313 20.897 -18.224 1.00 78.88 527 LEU A C 1
ATOM 4319 O O . LEU A 1 527 ? 19.387 20.170 -17.236 1.00 78.88 527 LEU A O 1
ATOM 4323 N N . LYS A 1 528 ? 18.175 21.430 -18.650 1.00 81.88 528 LYS A N 1
ATOM 4324 C CA . LYS A 1 528 ? 16.843 21.194 -18.105 1.00 81.88 528 LYS A CA 1
ATOM 4325 C C . LYS A 1 528 ? 15.877 21.000 -19.259 1.00 81.88 528 LYS A C 1
ATOM 4327 O O . LYS A 1 528 ? 16.159 21.357 -20.400 1.00 81.88 528 LYS A O 1
ATOM 4332 N N . GLU A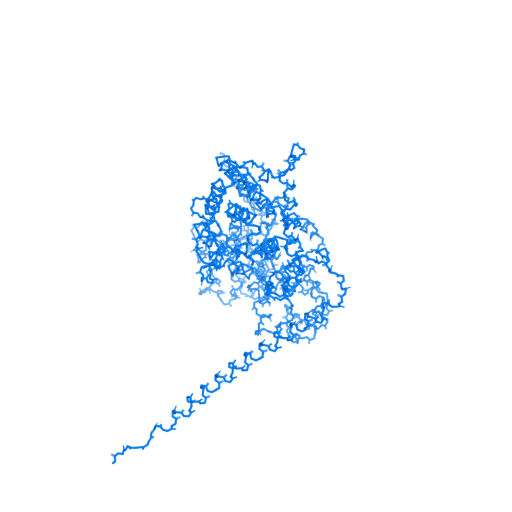 1 529 ? 14.700 20.482 -18.949 1.00 80.38 529 GLU A N 1
ATOM 4333 C CA . GLU A 1 529 ? 13.681 20.214 -19.959 1.00 80.38 529 GLU A CA 1
ATOM 4334 C C . GLU A 1 529 ? 13.336 21.449 -20.807 1.00 80.38 529 GLU A C 1
ATOM 4336 O O . GLU A 1 529 ? 13.256 21.383 -22.031 1.00 80.38 529 GLU A O 1
ATOM 4341 N N . GLU A 1 530 ? 13.236 22.609 -20.158 1.00 81.88 530 GLU A N 1
ATOM 4342 C CA . GLU A 1 530 ? 12.928 23.895 -20.787 1.00 81.88 530 GLU A CA 1
ATOM 4343 C C . GLU A 1 530 ? 13.976 24.387 -21.797 1.00 81.88 530 GLU A C 1
ATOM 4345 O O . GLU A 1 530 ? 13.624 25.133 -22.708 1.00 81.88 530 GLU A O 1
ATOM 4350 N N . ASN A 1 531 ? 15.244 23.976 -21.678 1.00 84.75 531 ASN A N 1
ATOM 4351 C CA . ASN A 1 531 ? 16.340 24.445 -22.535 1.00 84.75 531 ASN A CA 1
ATOM 4352 C C . ASN A 1 531 ? 16.986 23.332 -23.379 1.00 84.75 531 ASN A C 1
ATOM 4354 O O . ASN A 1 531 ? 17.890 23.615 -24.164 1.00 84.75 531 ASN A O 1
ATOM 4358 N N . LEU A 1 532 ? 16.497 22.091 -23.294 1.00 84.06 532 LEU A N 1
ATOM 4359 C CA . LEU A 1 532 ? 17.041 20.930 -24.007 1.00 84.06 532 LEU A CA 1
ATOM 4360 C C . LEU A 1 532 ? 17.098 21.124 -25.531 1.00 84.06 532 LEU A C 1
ATOM 4362 O O . LEU A 1 532 ? 18.027 20.658 -26.189 1.00 84.06 532 LEU A O 1
ATOM 4366 N N . HIS A 1 533 ? 16.141 21.868 -26.084 1.00 85.44 533 HIS A N 1
ATOM 4367 C CA . HIS A 1 533 ? 16.073 22.217 -27.505 1.00 85.44 533 HIS A CA 1
ATOM 4368 C C . HIS A 1 533 ? 17.245 23.093 -27.991 1.00 85.44 533 HIS A C 1
ATOM 4370 O O . HIS A 1 533 ? 17.438 23.219 -29.194 1.00 85.44 533 HIS A O 1
ATOM 4376 N N . THR A 1 534 ? 18.030 23.682 -27.083 1.00 84.75 534 THR A N 1
ATOM 4377 C CA . THR A 1 534 ? 19.233 24.476 -27.404 1.00 84.75 534 THR A CA 1
ATOM 4378 C C . THR A 1 534 ? 20.517 23.643 -27.427 1.00 84.75 534 THR A C 1
ATOM 4380 O O . THR A 1 534 ? 21.570 24.135 -27.823 1.00 84.75 534 THR A O 1
ATOM 4383 N N . CYS A 1 535 ? 20.455 22.372 -27.017 1.00 88.12 535 CYS A N 1
ATOM 4384 C CA . CYS A 1 535 ? 21.601 21.471 -27.050 1.00 88.12 535 CYS A CA 1
ATOM 4385 C C . CYS A 1 535 ? 21.897 21.031 -28.487 1.00 88.12 535 CYS A C 1
ATOM 4387 O O . CYS A 1 535 ? 21.025 20.502 -29.180 1.00 88.12 535 CYS A O 1
ATOM 4389 N N . LYS A 1 536 ? 23.152 21.179 -28.919 1.00 89.06 536 LYS A N 1
ATOM 4390 C CA . LYS A 1 536 ? 23.579 20.898 -30.296 1.00 89.06 536 LYS A CA 1
ATOM 4391 C C . LYS A 1 536 ? 23.251 19.476 -30.758 1.00 89.06 536 LYS A C 1
ATOM 4393 O O . LYS A 1 536 ? 22.796 19.297 -31.887 1.00 89.06 536 LYS A O 1
ATOM 4398 N N . LEU A 1 537 ? 23.436 18.462 -29.905 1.00 90.44 537 LEU A N 1
ATOM 4399 C CA . LEU A 1 537 ? 23.043 17.092 -30.243 1.00 90.44 537 LEU A CA 1
ATOM 4400 C C . LEU A 1 537 ? 21.528 16.979 -30.446 1.00 90.44 537 LEU A C 1
ATOM 4402 O O . LEU A 1 537 ? 21.102 16.389 -31.436 1.00 90.44 537 LEU A O 1
ATOM 4406 N N . MET A 1 538 ? 20.723 17.586 -29.569 1.00 91.50 538 MET A N 1
ATOM 4407 C CA . MET A 1 538 ? 19.260 17.549 -29.672 1.00 91.50 538 MET A CA 1
ATOM 4408 C C . MET A 1 538 ? 18.738 18.266 -30.910 1.00 91.50 538 MET A C 1
ATOM 4410 O O . MET A 1 538 ? 17.854 17.726 -31.571 1.00 91.50 538 MET A O 1
ATOM 4414 N N . VAL A 1 539 ? 19.312 19.413 -31.276 1.00 89.50 539 VAL A N 1
ATOM 4415 C CA . VAL A 1 539 ? 18.968 20.136 -32.512 1.00 89.50 539 VAL A CA 1
ATOM 4416 C C . VAL A 1 539 ? 19.192 19.263 -33.748 1.00 89.50 539 VAL A C 1
ATOM 4418 O O . VAL A 1 539 ? 18.409 19.308 -34.691 1.00 89.50 539 VAL A O 1
ATOM 4421 N N . LEU A 1 540 ? 20.244 18.438 -33.755 1.00 88.75 540 LEU A N 1
ATOM 4422 C CA . LEU A 1 540 ? 20.544 17.563 -34.887 1.00 88.75 540 LEU A CA 1
ATOM 4423 C C . LEU A 1 540 ? 19.572 16.387 -34.998 1.00 88.75 540 LEU A C 1
ATOM 4425 O O . LEU A 1 540 ? 19.212 16.019 -36.118 1.00 88.75 540 LEU A O 1
ATOM 4429 N N . VAL A 1 541 ? 19.180 15.787 -33.871 1.00 89.31 541 VAL A N 1
ATOM 4430 C CA . VAL A 1 541 ? 18.383 14.547 -33.853 1.00 89.31 541 VAL A CA 1
ATOM 4431 C C . VAL A 1 541 ? 16.872 14.771 -33.770 1.00 89.31 541 VAL A C 1
ATOM 4433 O O . VAL A 1 541 ? 16.126 13.856 -34.101 1.00 89.31 541 VAL A O 1
ATOM 4436 N N . SER A 1 542 ? 16.418 15.955 -33.355 1.00 85.31 542 SER A N 1
ATOM 4437 C CA . SER A 1 542 ? 14.989 16.286 -33.213 1.00 85.31 542 SER A CA 1
ATOM 4438 C C . SER A 1 542 ? 14.374 16.807 -34.516 1.00 85.31 542 SER A C 1
ATOM 4440 O O . SER A 1 542 ? 15.073 17.007 -35.511 1.00 85.31 542 SER A O 1
ATOM 4442 N N . ASP A 1 543 ? 13.058 17.037 -34.514 1.00 77.38 543 ASP A N 1
ATOM 4443 C CA . ASP A 1 543 ? 12.297 17.514 -35.675 1.00 77.38 543 ASP A CA 1
ATOM 4444 C C . ASP A 1 543 ? 12.905 18.781 -36.302 1.00 77.38 543 ASP A C 1
ATOM 4446 O O . ASP A 1 543 ? 13.163 19.778 -35.630 1.00 77.38 543 ASP A O 1
ATOM 4450 N N . GLY A 1 544 ? 13.144 18.729 -37.618 1.00 77.19 544 GLY A N 1
ATOM 4451 C CA . GLY A 1 544 ? 13.818 19.790 -38.380 1.00 77.19 544 GLY A CA 1
ATOM 4452 C C . GLY A 1 544 ? 15.349 19.681 -38.426 1.00 77.19 544 GLY A C 1
ATOM 4453 O O . GLY A 1 544 ? 15.980 20.355 -39.238 1.00 77.19 544 GLY A O 1
ATOM 4454 N N . GLY A 1 545 ? 15.948 18.800 -37.621 1.00 83.81 545 GLY A N 1
ATOM 4455 C CA . GLY A 1 545 ? 17.381 18.516 -37.615 1.00 83.81 545 GLY A CA 1
ATOM 4456 C C . GLY A 1 545 ? 17.846 17.615 -38.763 1.00 83.81 545 GLY A C 1
ATOM 4457 O O . GLY A 1 545 ? 17.078 16.834 -39.336 1.00 83.81 545 GLY A O 1
ATOM 4458 N N . ALA A 1 546 ? 19.146 17.670 -39.074 1.00 84.38 546 ALA A N 1
ATOM 4459 C CA . ALA A 1 546 ? 19.768 16.883 -40.146 1.00 84.38 546 ALA A CA 1
ATOM 4460 C C . ALA A 1 546 ? 19.663 15.354 -39.942 1.00 84.38 546 ALA A C 1
ATOM 4462 O O . ALA A 1 546 ? 19.762 14.595 -40.905 1.00 84.38 546 ALA A O 1
ATOM 4463 N N . MET A 1 547 ? 19.448 14.897 -38.703 1.00 86.44 547 MET A N 1
ATOM 4464 C CA . MET A 1 547 ? 19.307 13.487 -38.319 1.00 86.44 547 MET A CA 1
ATOM 4465 C C . MET A 1 547 ? 17.900 13.136 -37.803 1.00 86.44 547 MET A C 1
ATOM 4467 O O . MET A 1 547 ? 17.709 12.048 -37.259 1.00 86.44 547 MET A O 1
ATOM 4471 N N . SER A 1 548 ? 16.912 14.012 -38.015 1.00 84.12 548 SER A N 1
ATOM 4472 C CA . SER A 1 548 ? 15.520 13.868 -37.541 1.00 84.12 548 SER A CA 1
ATOM 4473 C C . SER A 1 548 ? 14.840 12.536 -37.893 1.00 84.12 548 SER A C 1
ATOM 4475 O O . SER A 1 548 ? 13.991 12.052 -37.157 1.00 84.12 548 SER A O 1
ATOM 4477 N N . HIS A 1 549 ? 15.229 11.897 -38.998 1.00 84.94 549 HIS A N 1
ATOM 4478 C CA . HIS A 1 549 ? 14.633 10.646 -39.485 1.00 84.94 549 HIS A CA 1
ATOM 4479 C C . HIS A 1 549 ? 15.390 9.376 -39.049 1.00 84.94 549 HIS A C 1
ATOM 4481 O O . HIS A 1 549 ? 15.001 8.267 -39.414 1.00 84.94 549 HIS A O 1
ATOM 4487 N N . ILE A 1 550 ? 16.500 9.512 -38.315 1.00 85.38 550 ILE A N 1
ATOM 4488 C CA . ILE A 1 550 ? 17.391 8.388 -37.980 1.00 85.38 550 ILE A CA 1
ATOM 4489 C C . ILE A 1 550 ? 16.963 7.670 -36.698 1.00 85.38 550 ILE A C 1
ATOM 4491 O O . ILE A 1 550 ? 17.158 6.453 -36.576 1.00 85.38 550 ILE A O 1
ATOM 4495 N N . PHE A 1 551 ? 16.408 8.404 -35.737 1.00 84.69 551 PHE A N 1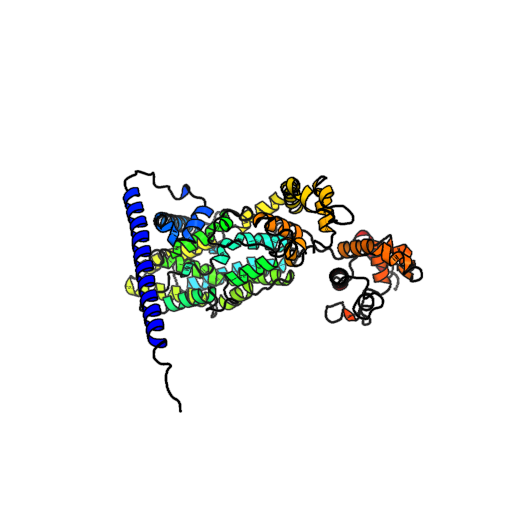
ATOM 4496 C CA . PHE A 1 551 ? 16.070 7.906 -34.406 1.00 84.69 551 PHE A CA 1
ATOM 4497 C C . PHE A 1 551 ? 14.558 7.783 -34.244 1.00 84.69 551 PHE A C 1
ATOM 4499 O O . PHE A 1 551 ? 13.800 8.631 -34.703 1.00 84.69 551 PHE A O 1
ATOM 4506 N N . THR A 1 552 ? 14.107 6.714 -33.591 1.00 80.81 552 THR A N 1
ATOM 4507 C CA . THR A 1 552 ? 12.702 6.606 -33.179 1.00 80.81 552 THR A CA 1
ATOM 4508 C C . THR A 1 552 ? 12.433 7.493 -31.963 1.00 80.81 552 THR A C 1
ATOM 4510 O O . THR A 1 552 ? 13.361 7.862 -31.247 1.00 80.81 552 THR A O 1
ATOM 4513 N N . SER A 1 553 ? 11.163 7.765 -31.655 1.00 71.12 553 SER A N 1
ATOM 4514 C CA . SER A 1 553 ? 10.780 8.539 -30.462 1.00 71.12 553 SER A CA 1
ATOM 4515 C C . SER A 1 553 ? 11.357 7.963 -29.159 1.00 71.12 553 SER A C 1
ATOM 4517 O O . SER A 1 553 ? 11.768 8.713 -28.284 1.00 71.12 553 SER A O 1
ATOM 4519 N N . TYR A 1 554 ? 11.460 6.634 -29.054 1.00 71.94 554 TYR A N 1
ATOM 4520 C CA . TYR A 1 554 ? 12.095 5.966 -27.912 1.00 71.94 554 TYR A CA 1
ATOM 4521 C C . TYR A 1 554 ? 13.618 6.173 -27.870 1.00 71.94 554 TYR A C 1
ATOM 4523 O O . TYR A 1 554 ? 14.204 6.375 -26.812 1.00 71.94 554 TYR A O 1
ATOM 4531 N N . GLU A 1 555 ? 14.280 6.134 -29.024 1.00 83.00 555 GLU A N 1
ATOM 4532 C CA . GLU A 1 555 ? 15.726 6.355 -29.100 1.00 83.00 555 GLU A CA 1
ATOM 4533 C C . GLU A 1 555 ? 16.088 7.822 -28.824 1.00 83.00 555 GLU A C 1
ATOM 4535 O O . GLU A 1 555 ? 17.126 8.091 -28.226 1.00 83.00 555 GLU A O 1
ATOM 4540 N N . LEU A 1 556 ? 15.210 8.762 -29.189 1.00 85.06 556 LEU A N 1
ATOM 4541 C CA . LEU A 1 556 ? 15.325 10.168 -28.798 1.00 85.06 556 LEU A CA 1
ATOM 4542 C C . LEU A 1 556 ? 15.171 10.357 -27.285 1.00 85.06 556 LEU A C 1
ATOM 4544 O O . LEU A 1 556 ? 15.907 11.150 -26.704 1.00 85.06 556 LEU A O 1
ATOM 4548 N N . ASP A 1 557 ? 14.283 9.600 -26.635 1.00 79.19 557 ASP A N 1
ATOM 4549 C CA . ASP A 1 557 ? 14.150 9.619 -25.175 1.00 79.19 557 ASP A CA 1
ATOM 4550 C C . ASP A 1 557 ? 15.431 9.147 -24.464 1.00 79.19 557 ASP A C 1
ATOM 4552 O O . ASP A 1 557 ? 15.851 9.754 -23.481 1.00 79.19 557 ASP A O 1
ATOM 4556 N N . ILE A 1 558 ? 16.122 8.133 -25.003 1.00 81.50 558 ILE A N 1
ATOM 4557 C CA . ILE A 1 558 ? 17.438 7.707 -24.491 1.00 81.50 558 ILE A CA 1
ATOM 4558 C C . ILE A 1 558 ? 18.443 8.869 -24.533 1.00 81.50 558 ILE A C 1
ATOM 4560 O O . ILE A 1 558 ? 19.103 9.142 -23.529 1.00 81.50 558 ILE A O 1
ATOM 4564 N N . ILE A 1 559 ? 18.545 9.567 -25.671 1.00 90.25 559 ILE A N 1
ATOM 4565 C CA . ILE A 1 559 ? 19.471 10.700 -25.843 1.00 90.25 559 ILE A CA 1
ATOM 4566 C C . ILE A 1 559 ? 19.098 11.840 -24.886 1.00 90.25 559 ILE A C 1
ATOM 4568 O O . ILE A 1 559 ? 19.965 12.381 -24.200 1.00 90.25 559 ILE A O 1
ATOM 4572 N N . ARG A 1 560 ? 17.805 12.163 -24.786 1.00 88.56 560 ARG A N 1
ATOM 4573 C CA . ARG A 1 560 ? 17.264 13.175 -23.871 1.00 88.56 560 ARG A CA 1
ATOM 4574 C C . ARG A 1 560 ? 17.595 12.866 -22.412 1.00 88.56 560 ARG A C 1
ATOM 4576 O O . ARG A 1 560 ? 18.162 13.721 -21.736 1.00 88.56 560 ARG A O 1
ATOM 4583 N N . ARG A 1 561 ? 17.299 11.653 -21.929 1.00 82.69 561 ARG A N 1
ATOM 4584 C CA . ARG A 1 561 ? 17.609 11.231 -20.551 1.00 82.69 561 ARG A CA 1
ATOM 4585 C C . ARG A 1 561 ? 19.106 11.290 -20.266 1.00 82.69 561 ARG A C 1
ATOM 4587 O O . ARG A 1 561 ? 19.498 11.753 -19.200 1.00 82.69 561 ARG A O 1
ATOM 4594 N N . TRP A 1 562 ? 19.936 10.864 -21.217 1.00 88.44 562 TRP A N 1
ATOM 4595 C CA . TRP A 1 562 ? 21.390 10.943 -21.086 1.00 88.44 562 TRP A CA 1
ATOM 4596 C C . TRP A 1 562 ? 21.891 12.383 -20.961 1.00 88.44 562 TRP A C 1
ATOM 4598 O O . TRP A 1 562 ? 22.666 12.676 -20.052 1.00 88.44 562 TRP A O 1
ATOM 4608 N N . LEU A 1 563 ? 21.397 13.304 -21.789 1.00 88.94 563 LEU A N 1
ATOM 4609 C CA . LEU A 1 563 ? 21.765 14.721 -21.720 1.00 88.94 563 LEU A CA 1
ATOM 4610 C C . LEU A 1 563 ? 21.287 15.401 -20.431 1.00 88.94 563 LEU A C 1
ATOM 4612 O O . LEU A 1 563 ? 22.064 16.111 -19.797 1.00 88.94 563 LEU A O 1
ATOM 4616 N N . LEU A 1 564 ? 20.045 15.151 -20.007 1.00 82.94 564 LEU A N 1
ATOM 4617 C CA . LEU A 1 564 ? 19.483 15.719 -18.773 1.00 82.94 564 LEU A CA 1
ATOM 4618 C C . LEU A 1 564 ? 20.204 15.230 -17.507 1.00 82.94 564 LEU A C 1
ATOM 4620 O O . LEU A 1 564 ? 20.208 15.928 -16.498 1.00 82.94 564 LEU A O 1
ATOM 4624 N N . GLN A 1 565 ? 20.855 14.064 -17.562 1.00 78.38 565 GLN A N 1
ATOM 4625 C CA . GLN A 1 565 ? 21.722 13.556 -16.491 1.00 78.38 565 GLN A CA 1
ATOM 4626 C C . GLN A 1 565 ? 23.167 14.084 -16.572 1.00 78.38 565 GLN A C 1
ATOM 4628 O O . GLN A 1 565 ? 24.039 13.603 -15.852 1.00 78.38 565 GLN A O 1
ATOM 4633 N N . GLY A 1 566 ? 23.442 15.062 -17.440 1.00 83.06 566 GLY A N 1
ATOM 4634 C CA . GLY A 1 566 ? 24.772 15.652 -17.605 1.00 83.06 566 GLY A CA 1
ATOM 4635 C C . GLY A 1 566 ? 25.701 14.849 -18.515 1.00 83.06 566 GLY A C 1
ATOM 4636 O O . GLY A 1 566 ? 26.917 14.955 -18.377 1.00 83.06 566 GLY A O 1
ATOM 4637 N N . ALA A 1 567 ? 25.141 14.049 -19.429 1.00 86.69 567 ALA A N 1
ATOM 4638 C CA . ALA A 1 567 ? 25.883 13.191 -20.351 1.00 86.69 567 ALA A CA 1
ATOM 4639 C C . ALA A 1 567 ? 26.932 12.306 -19.637 1.00 86.69 567 ALA A C 1
ATOM 4641 O O . ALA A 1 567 ? 28.123 12.366 -19.967 1.00 86.69 567 ALA A O 1
ATOM 4642 N N . PRO A 1 568 ? 26.515 11.492 -18.644 1.00 81.81 568 PRO A N 1
ATOM 4643 C CA . PRO A 1 568 ? 27.434 10.688 -17.850 1.00 81.81 568 PRO A CA 1
ATOM 4644 C C . PRO A 1 568 ? 28.211 9.698 -18.732 1.00 81.81 568 PRO A C 1
ATOM 4646 O O . PRO A 1 568 ? 27.686 9.173 -19.722 1.00 81.81 568 PRO A O 1
ATOM 4649 N N . LEU A 1 569 ? 29.471 9.450 -18.370 1.00 81.06 569 LEU A N 1
ATOM 4650 C CA . LEU A 1 569 ? 30.376 8.533 -19.068 1.00 81.06 569 LEU A CA 1
ATOM 4651 C C . LEU A 1 569 ? 30.526 7.216 -18.287 1.00 81.06 569 LEU A C 1
ATOM 4653 O O . LEU A 1 569 ? 30.260 7.189 -17.083 1.00 81.06 569 LEU A O 1
ATOM 4657 N N . PRO A 1 570 ? 30.962 6.120 -18.937 1.00 76.50 570 PRO A N 1
ATOM 4658 C CA . PRO A 1 570 ? 31.378 4.915 -18.226 1.00 76.50 570 PRO A CA 1
ATOM 4659 C C . PRO A 1 570 ? 32.457 5.238 -17.173 1.00 76.50 570 PRO A C 1
ATOM 4661 O O . PRO A 1 570 ? 33.339 6.048 -17.476 1.00 76.50 570 PRO A O 1
ATOM 4664 N N . PRO A 1 571 ? 32.433 4.614 -15.976 1.00 64.88 571 PRO A N 1
ATOM 4665 C CA . PRO A 1 571 ? 33.330 4.957 -14.864 1.00 64.88 571 PRO A CA 1
ATOM 4666 C C . PRO A 1 571 ? 34.815 4.981 -15.251 1.00 64.88 571 PRO A C 1
ATOM 4668 O O . PRO A 1 571 ? 35.525 5.935 -14.959 1.00 64.88 571 PRO A O 1
ATOM 4671 N N . GLU A 1 572 ? 35.246 3.981 -16.022 1.00 65.12 572 GLU A N 1
ATOM 4672 C CA . GLU A 1 572 ? 36.624 3.814 -16.508 1.00 65.12 572 GLU A CA 1
ATOM 4673 C C . GLU A 1 572 ? 37.117 4.995 -17.361 1.00 65.12 572 GLU A C 1
ATOM 4675 O O . GLU A 1 572 ? 38.311 5.278 -17.398 1.00 65.12 572 GLU A O 1
ATOM 4680 N N . VAL A 1 573 ? 36.206 5.691 -18.048 1.00 66.62 573 VAL A N 1
ATOM 4681 C CA . VAL A 1 573 ? 36.519 6.861 -18.878 1.00 66.62 573 VAL A CA 1
ATOM 4682 C C . VAL A 1 573 ? 36.335 8.156 -18.093 1.00 66.62 573 VAL A C 1
ATOM 4684 O O . VAL A 1 573 ? 37.143 9.069 -18.243 1.00 66.62 573 VAL A O 1
ATOM 4687 N N . ASP A 1 574 ? 35.313 8.244 -17.237 1.00 62.69 574 ASP A N 1
ATOM 4688 C CA . ASP A 1 574 ? 35.056 9.436 -16.419 1.00 62.69 574 ASP A CA 1
ATOM 4689 C C . ASP A 1 574 ? 36.211 9.715 -15.439 1.00 62.69 574 ASP A C 1
ATOM 4691 O O . ASP A 1 574 ? 36.596 10.870 -15.259 1.00 62.69 574 ASP A O 1
ATOM 4695 N N . ASP A 1 575 ? 36.829 8.671 -14.877 1.00 54.66 575 ASP A N 1
ATOM 4696 C CA . ASP A 1 575 ? 37.997 8.804 -13.998 1.00 54.6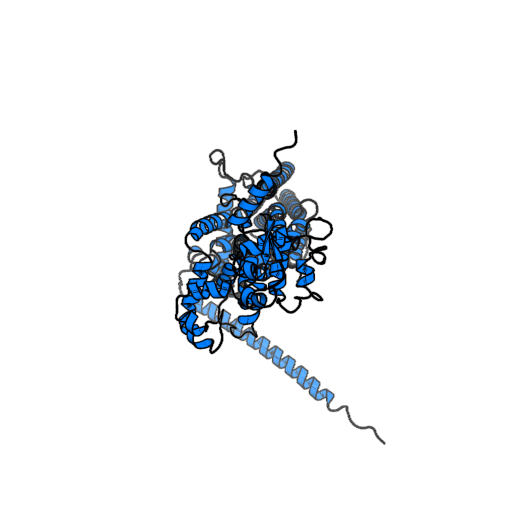6 575 ASP A CA 1
ATOM 4697 C C . ASP A 1 575 ? 39.231 9.337 -14.747 1.00 54.66 575 ASP A C 1
ATOM 4699 O O . ASP A 1 575 ? 39.921 10.227 -14.251 1.00 54.66 575 ASP A O 1
ATOM 4703 N N . ILE A 1 576 ? 39.472 8.882 -15.983 1.00 59.84 576 ILE A N 1
ATOM 4704 C CA . ILE A 1 576 ? 40.567 9.384 -16.834 1.00 59.84 576 ILE A CA 1
ATOM 4705 C C . ILE A 1 576 ? 40.351 10.864 -17.180 1.00 59.84 576 ILE A C 1
ATOM 4707 O O . ILE A 1 576 ? 41.289 11.660 -17.111 1.00 59.84 576 ILE A O 1
ATOM 4711 N N . VAL A 1 577 ? 39.113 11.251 -17.505 1.00 59.69 577 VAL A N 1
ATOM 4712 C CA . VAL A 1 577 ? 38.754 12.643 -17.818 1.00 59.69 577 VAL A CA 1
ATOM 4713 C C . VAL A 1 577 ? 38.944 13.554 -16.601 1.00 59.69 577 VAL A C 1
ATOM 4715 O O . VAL A 1 577 ? 39.493 14.646 -16.738 1.00 59.69 577 VAL A O 1
ATOM 4718 N N . LYS A 1 578 ? 38.547 13.105 -15.402 1.00 60.34 578 LYS A N 1
ATOM 4719 C CA . LYS A 1 578 ? 38.724 13.867 -14.151 1.00 60.34 578 LYS A CA 1
ATOM 4720 C C . LYS A 1 578 ? 40.190 14.052 -13.764 1.00 60.34 578 LYS A C 1
ATOM 4722 O O . LYS A 1 578 ? 40.543 15.115 -13.248 1.00 60.34 578 LYS A O 1
ATOM 4727 N N . ILE A 1 579 ? 41.031 13.043 -14.009 1.00 53.41 579 ILE A N 1
ATOM 4728 C CA . ILE A 1 579 ? 42.481 13.115 -13.777 1.00 53.41 579 ILE A CA 1
ATOM 4729 C C . ILE A 1 579 ? 43.115 14.140 -14.731 1.00 53.41 579 ILE A C 1
ATOM 4731 O O . ILE A 1 579 ? 43.844 15.022 -14.285 1.00 53.41 579 ILE A O 1
ATOM 4735 N N . GLN A 1 580 ? 42.761 14.109 -16.020 1.00 52.22 580 GLN A N 1
ATOM 4736 C CA . GLN A 1 580 ? 43.280 15.052 -17.022 1.00 52.22 580 GLN A CA 1
ATOM 4737 C C . GLN A 1 580 ? 42.842 16.509 -16.779 1.00 52.22 580 GLN A C 1
ATOM 4739 O O . GLN A 1 580 ? 43.593 17.434 -17.086 1.00 52.22 580 GLN A O 1
ATOM 4744 N N . SER A 1 581 ? 41.663 16.740 -16.187 1.00 52.16 581 SER A N 1
ATOM 4745 C CA . SER A 1 581 ? 41.219 18.089 -15.805 1.00 52.16 581 SER A CA 1
ATOM 4746 C C . SER A 1 581 ? 41.858 18.621 -14.512 1.00 52.16 581 SER A C 1
ATOM 4748 O O . SER A 1 581 ? 41.796 19.821 -14.264 1.00 52.16 581 SER A O 1
ATOM 4750 N N . HIS A 1 582 ? 42.448 17.759 -13.670 1.00 43.06 582 HIS A N 1
ATOM 4751 C CA . HIS A 1 582 ? 43.160 18.182 -12.451 1.00 43.06 582 HIS A CA 1
ATOM 4752 C C . HIS A 1 582 ? 44.612 18.607 -12.731 1.00 43.06 582 HIS A C 1
ATOM 4754 O O . HIS A 1 582 ? 45.110 19.512 -12.061 1.00 43.06 582 HIS A O 1
ATOM 4760 N N . ASP A 1 583 ? 45.257 18.052 -13.762 1.00 38.34 583 ASP A N 1
ATOM 4761 C CA . ASP A 1 583 ? 46.616 18.445 -14.186 1.00 38.34 583 ASP A CA 1
ATOM 4762 C C . ASP A 1 583 ? 46.695 19.863 -14.791 1.00 38.34 583 ASP A C 1
ATOM 4764 O O . ASP A 1 583 ? 47.782 20.381 -15.034 1.00 38.34 583 ASP A O 1
ATOM 4768 N N . THR A 1 584 ? 45.559 20.537 -15.002 1.00 39.09 584 THR A N 1
ATOM 4769 C CA . THR A 1 584 ? 45.499 21.928 -15.488 1.00 39.09 584 THR A CA 1
ATOM 4770 C C . THR A 1 584 ? 45.342 22.977 -14.378 1.00 39.09 584 THR A C 1
ATOM 4772 O O . THR A 1 584 ? 45.367 24.166 -14.682 1.00 39.09 584 THR A O 1
ATOM 4775 N N . PHE A 1 585 ? 45.233 22.578 -13.100 1.00 36.56 585 PHE A N 1
ATOM 4776 C CA . PHE A 1 585 ? 45.026 23.501 -11.965 1.00 36.56 585 PHE A CA 1
ATOM 4777 C C . PHE A 1 585 ? 46.189 23.591 -10.958 1.00 36.56 585 PHE A C 1
ATOM 4779 O O . PHE A 1 585 ? 46.049 24.234 -9.917 1.00 36.56 585 PHE A O 1
ATOM 4786 N N . GLN A 1 586 ? 47.356 23.013 -11.255 1.00 35.62 586 GLN A N 1
ATOM 4787 C CA . GLN A 1 586 ? 48.587 23.291 -10.507 1.00 35.62 586 GLN A CA 1
ATOM 4788 C C . GLN A 1 586 ? 49.635 23.914 -11.422 1.00 35.62 586 GLN A C 1
ATOM 4790 O O . GLN A 1 586 ? 50.322 23.194 -12.127 1.00 35.62 586 GLN A O 1
ATOM 4795 N N . TYR A 1 587 ? 49.704 25.248 -11.422 1.00 35.31 587 TYR A N 1
ATOM 4796 C CA . TYR A 1 587 ? 50.903 26.103 -11.503 1.00 35.31 587 TYR A CA 1
ATOM 4797 C C . TYR A 1 587 ? 50.474 27.532 -11.881 1.00 35.31 587 TYR A C 1
ATOM 4799 O O . TYR A 1 587 ? 50.727 27.986 -12.988 1.00 35.31 587 TYR A O 1
ATOM 4807 N N . GLU A 1 588 ? 49.861 28.261 -10.947 1.00 29.03 588 GLU A N 1
ATOM 4808 C CA . GLU A 1 588 ? 50.010 29.722 -10.880 1.00 29.03 588 GLU A CA 1
ATOM 4809 C C . GLU A 1 588 ? 50.192 30.110 -9.406 1.00 29.03 588 GLU A C 1
ATOM 4811 O O . GLU A 1 588 ? 49.315 29.891 -8.568 1.00 29.03 588 GLU A O 1
ATOM 4816 N N . LEU A 1 589 ? 51.398 30.598 -9.110 1.00 33.03 589 LEU A N 1
ATOM 4817 C CA . LEU A 1 589 ? 51.871 31.194 -7.864 1.00 33.03 589 LEU A CA 1
ATOM 4818 C C . LEU A 1 589 ? 52.272 32.630 -8.205 1.00 33.03 589 LEU A C 1
ATOM 4820 O O . LEU A 1 589 ? 52.924 32.785 -9.268 1.00 33.03 589 LEU A O 1
#